Protein AF-0000000065962286 (afdb_homodimer)

pLDDT: mean 92.86, std 8.96, range [50.88, 98.94]

Organism: Thermosipho melanesiensis (strain DSM 12029 / CIP 104789 / BI429) (NCBI:txid391009)

Nearest PDB structures (foldseek):
  5hs2-assembly1_A  TM=9.008E-01  e=1.734E-21  Bacillus subtilis subsp. subtilis str. 168
  5ddv-assembly1_A-2  TM=8.677E-01  e=6.914E-19  Bacillus subtilis subsp. subtilis str. 168
  8xkg-assembly1_A  TM=8.550E-01  e=1.139E-18  Acinetobacter baumannii ATCC 19606 = CIP 70.34 = JCM 6841
  5hs2-assembly1_B  TM=8.625E-01  e=1.556E-18  Bacillus subtilis subsp. subtilis str. 168
  2px7-assembly1_B  TM=8.518E-01  e=6.202E-16  Thermus thermophilus HB8

Radius of gyration: 24.2 Å; Cα contacts (8 Å, |Δi|>4): 974; chains: 2; bounding box: 47×71×48 Å

Solvent-accessible surface area (backbone atoms only — not comparable to full-atom values): 24079 Å² total; per-residue (Å²): 98,32,31,37,37,35,43,45,40,70,69,39,61,76,46,27,84,84,42,52,52,56,65,34,25,42,96,92,34,28,35,42,51,45,27,54,56,63,56,75,42,90,76,39,65,33,36,40,37,26,25,29,73,94,44,43,66,63,48,50,59,68,50,50,83,52,59,96,45,62,64,44,80,45,64,34,41,94,44,74,55,43,24,49,48,44,50,50,61,66,39,60,87,74,54,56,55,82,17,37,37,36,36,29,55,35,44,31,48,52,54,50,67,66,49,54,51,50,41,56,57,48,21,77,74,59,37,24,30,32,21,25,40,73,52,88,57,53,46,30,36,43,56,95,51,27,59,75,42,68,64,68,51,93,33,31,26,35,51,46,57,48,33,24,25,21,35,46,56,48,48,53,19,60,67,67,52,78,71,51,85,80,52,91,48,68,64,57,46,35,42,73,60,70,45,72,36,32,55,39,74,52,55,86,74,38,44,70,53,54,37,67,49,46,42,29,29,74,68,50,84,58,78,46,66,93,114,97,32,30,37,37,36,44,45,40,69,70,39,62,77,45,25,84,85,41,51,51,57,66,33,24,43,96,91,34,29,36,43,52,46,26,54,58,63,56,74,41,89,77,40,64,35,36,38,37,26,25,28,74,94,45,42,67,64,48,51,60,69,51,50,81,53,59,95,45,61,66,44,80,44,64,36,41,97,44,74,56,43,23,50,48,45,52,52,61,66,39,59,88,73,56,56,56,82,17,38,38,37,37,30,55,35,46,31,47,53,53,52,66,66,49,53,50,50,42,54,58,47,20,75,74,60,38,25,29,32,21,25,40,74,52,87,59,54,45,29,37,44,57,94,53,28,59,75,43,68,63,68,52,91,33,32,26,36,50,47,58,48,32,24,24,21,34,46,56,50,50,52,18,60,68,68,51,79,72,50,84,80,50,92,48,68,64,56,45,34,41,73,60,70,45,71,35,32,54,40,75,51,56,87,74,38,45,70,53,55,35,66,51,46,43,28,29,74,67,48,85,55,76,45,65,91,115

Sequence (454 aa):
MNVAVILFGGKGERFSKDYPKQFVKFHGKTLMEHTVEKFLENFIHLIIIVVNGEYLEESKKILKKYKRKNIYVILGGKTREFSTLNAVKYLKDLISEDDNVIIHDGARPFVSKEVILRNIDFVNKYGAVVTAVPVENTIAFVENKIVKEIPPRRYLFTLQTPQTFKYSILYKSFRLIKDLEKFTDDSSVVLAAGYNVHVVYGEKTNIKITTKEDLYLIGVEKIEGNIMNVAVILFGGKGERFSKDYPKQFVKFHGKTLMEHTVEKFLENFIHLIIIVVNGEYLEESKKILKKYKRKNIYVILGGKTREFSTLNAVKYLKDLISEDDNVIIHDGARPFVSKEVILRNIDFVNKYGAVVTAVPVENTIAFVENKIVKEIPPRRYLFTLQTPQTFKYSILYKSFRLIKDLEKFTDDSSVVLAAGYNVHVVYGEKTNIKITTKEDLYLIGVEKIEGNI

Structure (mmCIF, N/CA/C/O backbone):
data_AF-0000000065962286-model_v1
#
loop_
_entity.id
_entity.type
_entity.pdbx_description
1 polymer '2-C-methyl-D-erythritol 4-phosphate cytidylyltransferase'
#
loop_
_atom_site.group_PDB
_atom_site.id
_atom_site.type_symbol
_atom_site.label_atom_id
_atom_site.label_alt_id
_atom_site.label_comp_id
_atom_site.label_asym_id
_atom_site.label_entity_id
_atom_site.label_seq_id
_atom_site.pdbx_PDB_ins_code
_atom_site.Cartn_x
_atom_site.Cartn_y
_atom_site.Cartn_z
_atom_site.occupancy
_atom_site.B_iso_or_equiv
_atom_site.auth_seq_id
_atom_site.auth_comp_id
_atom_site.auth_asym_id
_atom_site.auth_atom_id
_atom_site.pdbx_PDB_model_num
ATOM 1 N N . MET A 1 1 ? 4.09 -25.844 -21.5 1 96.38 1 MET A N 1
ATOM 2 C CA . MET A 1 1 ? 2.924 -25.953 -20.625 1 96.38 1 MET A CA 1
ATOM 3 C C . MET A 1 1 ? 2.918 -24.844 -19.578 1 96.38 1 MET A C 1
ATOM 5 O O . MET A 1 1 ? 3.955 -24.234 -19.312 1 96.38 1 MET A O 1
ATOM 9 N N . ASN A 1 2 ? 1.735 -24.422 -19.203 1 98.5 2 ASN A N 1
ATOM 10 C CA . ASN A 1 2 ? 1.564 -23.5 -18.094 1 98.5 2 ASN A CA 1
ATOM 11 C C . ASN A 1 2 ? 1.172 -24.219 -16.812 1 98.5 2 ASN A C 1
ATOM 13 O O . ASN A 1 2 ? 0.168 -24.938 -16.781 1 98.5 2 ASN A O 1
ATOM 17 N N . VAL A 1 3 ? 2.016 -24.062 -15.828 1 98.62 3 VAL A N 1
ATOM 18 C CA . VAL A 1 3 ? 1.776 -24.672 -14.516 1 98.62 3 VAL A CA 1
ATOM 19 C C . VAL A 1 3 ? 1.486 -23.578 -13.492 1 98.62 3 VAL A C 1
ATOM 21 O O . VAL A 1 3 ? 2.229 -22.594 -13.391 1 98.62 3 VAL A O 1
ATOM 24 N N . ALA A 1 4 ? 0.413 -23.703 -12.75 1 98.62 4 ALA A N 1
ATOM 25 C CA . ALA A 1 4 ? 0.119 -22.781 -11.656 1 98.62 4 ALA A CA 1
ATOM 26 C C . ALA A 1 4 ? 0.576 -23.359 -10.32 1 98.62 4 ALA A C 1
ATOM 28 O O . ALA A 1 4 ? 0.321 -24.531 -10.016 1 98.62 4 ALA A O 1
ATOM 29 N N . VAL A 1 5 ? 1.315 -22.594 -9.586 1 98.75 5 VAL A N 1
ATOM 30 C CA . VAL A 1 5 ? 1.673 -22.906 -8.203 1 98.75 5 VAL A CA 1
ATOM 31 C C . VAL A 1 5 ? 1 -21.906 -7.258 1 98.75 5 VAL A C 1
ATOM 33 O O . VAL A 1 5 ? 1.333 -20.719 -7.262 1 98.75 5 VAL A O 1
ATOM 36 N N . ILE A 1 6 ? 0.093 -22.375 -6.469 1 98.62 6 ILE A N 1
ATOM 37 C CA . ILE A 1 6 ? -0.664 -21.516 -5.562 1 98.62 6 ILE A CA 1
ATOM 38 C C . ILE A 1 6 ? -0.226 -21.766 -4.121 1 98.62 6 ILE A C 1
ATOM 40 O O . ILE A 1 6 ? -0.3 -22.906 -3.637 1 98.62 6 ILE A O 1
ATOM 44 N N . LEU A 1 7 ? 0.186 -20.703 -3.441 1 98.31 7 LEU A N 1
ATOM 45 C CA . LEU A 1 7 ? 0.837 -20.828 -2.143 1 98.31 7 LEU A CA 1
ATOM 46 C C . LEU A 1 7 ? -0.141 -20.531 -1.012 1 98.31 7 LEU A C 1
ATOM 48 O O . LEU A 1 7 ? -0.558 -19.391 -0.834 1 98.31 7 LEU A O 1
ATOM 52 N N . PHE A 1 8 ? -0.483 -21.562 -0.235 1 96.5 8 PHE A N 1
ATOM 53 C CA . PHE A 1 8 ? -1.309 -21.453 0.961 1 96.5 8 PHE A CA 1
ATOM 54 C C . PHE A 1 8 ? -0.518 -21.844 2.203 1 96.5 8 PHE A C 1
ATOM 56 O O . PHE A 1 8 ? -1.085 -22.359 3.172 1 96.5 8 PHE A O 1
ATOM 63 N N . GLY A 1 9 ? 0.737 -21.625 2.164 1 89.06 9 GLY A N 1
ATOM 64 C CA . GLY A 1 9 ? 1.599 -22.172 3.197 1 89.06 9 GLY A CA 1
ATOM 65 C C . GLY A 1 9 ? 1.581 -21.359 4.48 1 89.06 9 GLY A C 1
ATOM 66 O O . GLY A 1 9 ? 2.051 -21.828 5.52 1 89.06 9 GLY A O 1
ATOM 67 N N . GLY A 1 10 ? 1.044 -20.188 4.414 1 83.56 10 GLY A N 1
ATOM 68 C CA . GLY A 1 10 ? 1.074 -19.312 5.582 1 83.56 10 GLY A CA 1
ATOM 69 C C . GLY A 1 10 ? 0.003 -19.656 6.602 1 83.56 10 GLY A C 1
ATOM 70 O O . GLY A 1 10 ? -1.001 -20.281 6.27 1 83.56 10 GLY A O 1
ATOM 71 N N . LYS A 1 11 ? 0.257 -19.266 7.914 1 77.38 11 LYS A N 1
ATOM 72 C CA . LYS A 1 11 ? -0.668 -19.562 9 1 77.38 11 LYS A CA 1
ATOM 73 C C . LYS A 1 11 ? -1.77 -18.516 9.094 1 77.38 11 LYS A C 1
ATOM 75 O O . LYS A 1 11 ? -2.828 -18.766 9.672 1 77.38 11 LYS A O 1
ATOM 80 N N . GLY A 1 12 ? -1.526 -17.359 8.508 1 76.88 12 GLY A N 1
ATOM 81 C CA . GLY A 1 12 ? -2.543 -16.328 8.484 1 76.88 12 GLY A CA 1
ATOM 82 C C . GLY A 1 12 ? -2.824 -15.734 9.852 1 76.88 12 GLY A C 1
ATOM 83 O O . GLY A 1 12 ? -3.975 -15.43 10.172 1 76.88 12 GLY A O 1
ATOM 84 N N . GLU A 1 13 ? -1.795 -15.531 10.648 1 75.44 13 GLU A N 1
ATOM 85 C CA . GLU A 1 13 ? -1.973 -15.117 12.039 1 75.44 13 GLU A CA 1
ATOM 86 C C . GLU A 1 13 ? -2.488 -13.688 12.125 1 75.44 13 GLU A C 1
ATOM 88 O O . GLU A 1 13 ? -3.182 -13.328 13.086 1 75.44 13 GLU A O 1
ATOM 93 N N . ARG A 1 14 ? -2.311 -12.789 11.227 1 72.19 14 ARG A N 1
ATOM 94 C CA . ARG A 1 14 ? -2.805 -11.414 11.203 1 72.19 14 ARG A CA 1
ATOM 95 C C . ARG A 1 14 ? -4.305 -11.375 10.922 1 72.19 14 ARG A C 1
ATOM 97 O O . ARG A 1 14 ? -4.988 -10.43 11.32 1 72.19 14 ARG A O 1
ATOM 104 N N . PHE A 1 15 ? -4.781 -12.406 10.312 1 78.56 15 PHE A N 1
ATOM 105 C CA . PHE A 1 15 ? -6.195 -12.508 9.969 1 78.56 15 PHE A CA 1
ATOM 106 C C . PHE A 1 15 ? -7 -13.039 11.148 1 78.56 15 PHE A C 1
ATOM 108 O O . PHE A 1 15 ? -7.977 -12.406 11.57 1 78.56 15 PHE A O 1
ATOM 115 N N . SER A 1 16 ? -6.543 -14.156 11.578 1 76.94 16 SER A N 1
ATOM 116 C CA . SER A 1 16 ? -7.152 -14.773 12.75 1 76.94 16 SER A CA 1
ATOM 117 C C . SER A 1 16 ? -6.195 -15.758 13.414 1 76.94 16 SER A C 1
ATOM 119 O O . SER A 1 16 ? -5.492 -16.516 12.734 1 76.94 16 SER A O 1
ATOM 121 N N . LYS A 1 17 ? -6.219 -15.688 14.695 1 74.56 17 LYS A N 1
ATOM 122 C CA . LYS A 1 17 ? -5.402 -16.641 15.445 1 74.56 17 LYS A CA 1
ATOM 123 C C . LYS A 1 17 ? -6.059 -18.016 15.492 1 74.56 17 LYS A C 1
ATOM 125 O O . LYS A 1 17 ? -5.375 -19.031 15.625 1 74.56 17 LYS A O 1
ATOM 130 N N . ASP A 1 18 ? -7.199 -18.047 15.297 1 76.38 18 ASP A N 1
ATOM 131 C CA . ASP A 1 18 ? -7.945 -19.266 15.602 1 76.38 18 ASP A CA 1
ATOM 132 C C . ASP A 1 18 ? -8.43 -19.938 14.32 1 76.38 18 ASP A C 1
ATOM 134 O O . ASP A 1 18 ? -8.703 -21.141 14.32 1 76.38 18 ASP A O 1
ATOM 138 N N . TYR A 1 19 ? -8.578 -19.234 13.312 1 80.12 19 TYR A N 1
ATOM 139 C CA . TYR A 1 19 ? -9.18 -19.797 12.109 1 80.12 19 TYR A CA 1
ATOM 140 C C . TYR A 1 19 ? -8.383 -19.391 10.867 1 80.12 19 TYR A C 1
ATOM 142 O O . TYR A 1 19 ? -8.32 -18.203 10.523 1 80.12 19 TYR A O 1
ATOM 150 N N . PRO A 1 20 ? -7.824 -20.359 10.203 1 86.56 20 PRO A N 1
ATOM 151 C CA . PRO A 1 20 ? -7.012 -20.047 9.023 1 86.56 20 PRO A CA 1
ATOM 152 C C . PRO A 1 20 ? -7.809 -19.344 7.922 1 86.56 20 PRO A C 1
ATOM 154 O O . PRO A 1 20 ? -8.891 -19.812 7.551 1 86.56 20 PRO A O 1
ATOM 157 N N . LYS A 1 21 ? -7.227 -18.344 7.336 1 89.38 21 LYS A N 1
ATOM 158 C CA . LYS A 1 21 ? -7.957 -17.469 6.422 1 89.38 21 LYS A CA 1
ATOM 159 C C . LYS A 1 21 ? -8.344 -18.219 5.141 1 89.38 21 LYS A C 1
ATOM 161 O O . LYS A 1 21 ? -9.352 -17.891 4.512 1 89.38 21 LYS A O 1
ATOM 166 N N . GLN A 1 22 ? -7.512 -19.234 4.777 1 92.75 22 GLN A N 1
ATOM 167 C CA . GLN A 1 22 ? -7.766 -19.922 3.514 1 92.75 22 GLN A CA 1
ATOM 168 C C . GLN A 1 22 ? -9.094 -20.672 3.553 1 92.75 22 GLN A C 1
ATOM 170 O O . GLN A 1 22 ? -9.617 -21.062 2.51 1 92.75 22 GLN A O 1
ATOM 175 N N . PHE A 1 23 ? -9.695 -20.797 4.762 1 92.12 23 PHE A N 1
ATOM 176 C CA . PHE A 1 23 ? -10.938 -21.547 4.895 1 92.12 23 PHE A CA 1
ATOM 177 C C . PHE A 1 23 ? -12.109 -20.625 5.18 1 92.12 23 PHE A C 1
ATOM 179 O O . PHE A 1 23 ? -13.25 -21.062 5.277 1 92.12 23 PHE A O 1
ATOM 186 N N . VAL A 1 24 ? -11.828 -19.359 5.246 1 90.25 24 VAL A N 1
ATOM 187 C CA . VAL A 1 24 ? -12.906 -18.391 5.414 1 90.25 24 VAL A CA 1
ATOM 188 C C . VAL A 1 24 ? -13.781 -18.359 4.164 1 90.25 24 VAL A C 1
ATOM 190 O O . VAL A 1 24 ? -13.281 -18.422 3.041 1 90.25 24 VAL A O 1
ATOM 193 N N . LYS A 1 25 ? -15.117 -18.234 4.469 1 91.12 25 LYS A N 1
ATOM 194 C CA . LYS A 1 25 ? -16.062 -18.312 3.355 1 91.12 25 LYS A CA 1
ATOM 195 C C . LYS A 1 25 ? -16.688 -16.953 3.074 1 91.12 25 LYS A C 1
ATOM 197 O O . LYS A 1 25 ? -17.016 -16.219 4.004 1 91.12 25 LYS A O 1
ATOM 202 N N . PHE A 1 26 ? -16.75 -16.672 1.822 1 89.44 26 PHE A N 1
ATOM 203 C CA . PHE A 1 26 ? -17.516 -15.547 1.329 1 89.44 26 PHE A CA 1
ATOM 204 C C . PHE A 1 26 ? -18.062 -15.82 -0.067 1 89.44 26 PHE A C 1
ATOM 206 O O . PHE A 1 26 ? -17.453 -16.578 -0.834 1 89.44 26 PHE A O 1
ATOM 213 N N . HIS A 1 27 ? -19.297 -15.242 -0.376 1 89.81 27 HIS A N 1
ATOM 214 C CA . HIS A 1 27 ? -19.969 -15.484 -1.641 1 89.81 27 HIS A CA 1
ATOM 215 C C . HIS A 1 27 ? -20.109 -16.984 -1.919 1 89.81 27 HIS A C 1
ATOM 217 O O . HIS A 1 27 ? -19.859 -17.438 -3.039 1 89.81 27 HIS A O 1
ATOM 223 N N . GLY A 1 28 ? -20.203 -17.828 -0.842 1 89.56 28 GLY A N 1
ATOM 224 C CA . GLY A 1 28 ? -20.547 -19.234 -0.945 1 89.56 28 GLY A CA 1
ATOM 225 C C . GLY A 1 28 ? -19.344 -20.141 -1.087 1 89.56 28 GLY A C 1
ATOM 226 O O . GLY A 1 28 ? -19.484 -21.359 -1.152 1 89.56 28 GLY A O 1
ATOM 227 N N . LYS A 1 29 ? -18.156 -19.609 -1.064 1 94 29 LYS A N 1
ATOM 228 C CA . LYS A 1 29 ? -16.953 -20.406 -1.264 1 94 29 LYS A CA 1
ATOM 229 C C . LYS A 1 29 ? -15.844 -19.969 -0.315 1 94 29 LYS A C 1
ATOM 231 O O . LYS A 1 29 ? -15.852 -18.828 0.182 1 94 29 LYS A O 1
ATOM 236 N N . THR A 1 30 ? -14.922 -20.875 -0.015 1 94.06 30 THR A N 1
ATOM 237 C CA . THR A 1 30 ? -13.758 -20.516 0.79 1 94.06 30 THR A CA 1
ATOM 238 C C . THR A 1 30 ? -12.797 -19.641 -0.001 1 94.06 30 THR A C 1
ATOM 240 O O . THR A 1 30 ? -12.844 -19.609 -1.232 1 94.06 30 THR A O 1
ATOM 243 N N . LEU A 1 31 ? -11.953 -18.938 0.735 1 94.69 31 LEU A N 1
ATOM 244 C CA . LEU A 1 31 ? -10.906 -18.156 0.088 1 94.69 31 LEU A CA 1
ATOM 245 C C . LEU A 1 31 ? -10.062 -19.047 -0.832 1 94.69 31 LEU A C 1
ATOM 247 O O . LEU A 1 31 ? -9.75 -18.656 -1.958 1 94.69 31 LEU A O 1
ATOM 251 N N . MET A 1 32 ? -9.781 -20.25 -0.396 1 96.5 32 MET A N 1
ATOM 252 C CA . MET A 1 32 ? -9.008 -21.203 -1.193 1 96.5 32 MET A CA 1
ATOM 253 C C . MET A 1 32 ? -9.719 -21.516 -2.504 1 96.5 32 MET A C 1
ATOM 255 O O . MET A 1 32 ? -9.109 -21.469 -3.572 1 96.5 32 MET A O 1
ATOM 259 N N . GLU A 1 33 ? -10.945 -21.734 -2.402 1 96.5 33 GLU A N 1
ATOM 260 C CA . GLU A 1 33 ? -11.734 -22.062 -3.59 1 96.5 33 GLU A CA 1
ATOM 261 C C . GLU A 1 33 ? -11.758 -20.891 -4.566 1 96.5 33 GLU A C 1
ATOM 263 O O . GLU A 1 33 ? -11.57 -21.078 -5.77 1 96.5 33 GLU A O 1
ATOM 268 N N . HIS A 1 34 ? -12.008 -19.719 -3.998 1 96.31 34 HIS A N 1
ATOM 269 C CA . HIS A 1 34 ? -12.039 -18.531 -4.836 1 96.31 34 HIS A CA 1
ATOM 270 C C . HIS A 1 34 ? -10.742 -18.375 -5.625 1 96.31 34 HIS A C 1
ATOM 272 O O . HIS A 1 34 ? -10.766 -18.078 -6.82 1 96.31 34 HIS A O 1
ATOM 278 N N . THR A 1 35 ? -9.641 -18.641 -4.988 1 97.75 35 THR A N 1
ATOM 279 C CA . THR A 1 35 ? -8.344 -18.453 -5.621 1 97.75 35 THR A CA 1
ATOM 280 C C . THR A 1 35 ? -8.078 -19.562 -6.641 1 97.75 35 THR A C 1
ATOM 282 O O . THR A 1 35 ? -7.711 -19.297 -7.781 1 97.75 35 THR A O 1
ATOM 285 N N . VAL A 1 36 ? -8.289 -20.797 -6.289 1 97.75 36 VAL A N 1
ATOM 286 C CA . VAL A 1 36 ? -7.996 -21.938 -7.141 1 97.75 36 VAL A CA 1
ATOM 287 C C . VAL A 1 36 ? -8.836 -21.875 -8.414 1 97.75 36 VAL A C 1
ATOM 289 O O . VAL A 1 36 ? -8.336 -22.156 -9.508 1 97.75 36 VAL A O 1
ATOM 292 N N . GLU A 1 37 ? -10.039 -21.438 -8.289 1 97.31 37 GLU A N 1
ATOM 293 C CA . GLU A 1 37 ? -10.961 -21.406 -9.414 1 97.31 37 GLU A CA 1
ATOM 294 C C . GLU A 1 37 ? -10.508 -20.406 -10.477 1 97.31 37 GLU A C 1
ATOM 296 O O . GLU A 1 37 ? -10.883 -20.531 -11.648 1 97.31 37 GLU A O 1
ATOM 301 N N . LYS A 1 38 ? -9.734 -19.391 -10.07 1 97.5 38 LYS A N 1
ATOM 302 C CA . LYS A 1 38 ? -9.195 -18.438 -11.039 1 97.5 38 LYS A CA 1
ATOM 303 C C . LYS A 1 38 ? -8.25 -19.125 -12.016 1 97.5 38 LYS A C 1
ATOM 305 O O . LYS A 1 38 ? -7.984 -18.609 -13.102 1 97.5 38 LYS A O 1
ATOM 310 N N . PHE A 1 39 ? -7.734 -20.344 -11.672 1 97.75 39 PHE A N 1
ATOM 311 C CA . PHE A 1 39 ? -6.703 -21 -12.461 1 97.75 39 PHE A CA 1
ATOM 312 C C . PHE A 1 39 ? -7.246 -22.266 -13.125 1 97.75 39 PHE A C 1
ATOM 314 O O . PHE A 1 39 ? -6.496 -23.016 -13.742 1 97.75 39 PHE A O 1
ATOM 321 N N . LEU A 1 40 ? -8.57 -22.469 -12.914 1 96.69 40 LEU A N 1
ATOM 322 C CA . LEU A 1 40 ? -9.211 -23.578 -13.617 1 96.69 40 LEU A CA 1
ATOM 323 C C . LEU A 1 40 ? -9.555 -23.188 -15.047 1 96.69 40 LEU A C 1
ATOM 325 O O . LEU A 1 40 ? -10.727 -23.156 -15.422 1 96.69 40 LEU A O 1
ATOM 329 N N . GLU A 1 41 ? -8.523 -22.922 -15.758 1 96 41 GLU A N 1
ATOM 330 C CA . GLU A 1 41 ? -8.609 -22.516 -17.156 1 96 41 GLU A CA 1
ATOM 331 C C . GLU A 1 41 ? -7.93 -23.531 -18.062 1 96 41 GLU A C 1
ATOM 333 O O . GLU A 1 41 ? -7.02 -24.234 -17.656 1 96 41 GLU A O 1
ATOM 338 N N . ASN A 1 42 ? -8.297 -23.531 -19.328 1 95.25 42 ASN A N 1
ATOM 339 C CA . ASN A 1 42 ? -7.781 -24.5 -20.297 1 95.25 42 ASN A CA 1
ATOM 340 C C . ASN A 1 42 ? -6.301 -24.266 -20.578 1 95.25 42 ASN A C 1
ATOM 342 O O . ASN A 1 42 ? -5.578 -25.188 -20.953 1 95.25 42 ASN A O 1
ATOM 346 N N . PHE A 1 43 ? -5.898 -23.016 -20.391 1 97.12 43 PHE A N 1
ATOM 347 C CA . PHE A 1 43 ? -4.512 -22.703 -20.719 1 97.12 43 PHE A CA 1
ATOM 348 C C . PHE A 1 43 ? -3.602 -22.984 -19.531 1 97.12 43 PHE A C 1
ATOM 350 O O . PHE A 1 43 ? -2.385 -22.797 -19.625 1 97.12 43 PHE A O 1
ATOM 357 N N . ILE A 1 44 ? -4.148 -23.422 -18.438 1 97.69 44 ILE A N 1
ATOM 358 C CA . ILE A 1 44 ? -3.395 -23.938 -17.297 1 97.69 44 ILE A CA 1
ATOM 359 C C . ILE A 1 44 ? -3.42 -25.453 -17.297 1 97.69 44 ILE A C 1
ATOM 361 O O . ILE A 1 44 ? -4.484 -26.062 -17.172 1 97.69 44 ILE A O 1
ATOM 365 N N . HIS A 1 45 ? -2.283 -26.047 -17.281 1 97.31 45 HIS A N 1
ATOM 366 C CA . HIS A 1 45 ? -2.213 -27.469 -17.562 1 97.31 45 HIS A CA 1
ATOM 367 C C . HIS A 1 45 ? -2.012 -28.281 -16.297 1 97.31 45 HIS A C 1
ATOM 369 O O . HIS A 1 45 ? -2.35 -29.469 -16.25 1 97.31 45 HIS A O 1
ATOM 375 N N . LEU A 1 46 ? -1.456 -27.719 -15.398 1 96.88 46 LEU A N 1
ATOM 376 C CA . LEU A 1 46 ? -1.133 -28.344 -14.125 1 96.88 46 LEU A CA 1
ATOM 377 C C . LEU A 1 46 ? -1.218 -27.328 -12.984 1 96.88 46 LEU A C 1
ATOM 379 O O . LEU A 1 46 ? -0.799 -26.188 -13.141 1 96.88 46 LEU A O 1
ATOM 383 N N . ILE A 1 47 ? -1.82 -27.734 -11.828 1 97.81 47 ILE A N 1
ATOM 384 C CA . ILE A 1 47 ? -1.932 -26.859 -10.672 1 97.81 47 ILE A CA 1
ATOM 385 C C . ILE A 1 47 ? -1.319 -27.531 -9.445 1 97.81 47 ILE A C 1
ATOM 387 O O . ILE A 1 47 ? -1.685 -28.656 -9.109 1 97.81 47 ILE A O 1
ATOM 391 N N . ILE A 1 48 ? -0.354 -26.922 -8.859 1 97.88 48 ILE A N 1
ATOM 392 C CA . ILE A 1 48 ? 0.237 -27.344 -7.594 1 97.88 48 ILE A CA 1
ATOM 393 C C . ILE A 1 48 ? -0.25 -26.438 -6.465 1 97.88 48 ILE A C 1
ATOM 395 O O . ILE A 1 48 ? -0.057 -25.219 -6.512 1 97.88 48 ILE A O 1
ATOM 399 N N . ILE A 1 49 ? -0.894 -27.016 -5.496 1 97.81 49 ILE A N 1
ATOM 400 C CA . ILE A 1 49 ? -1.331 -26.297 -4.309 1 97.81 49 ILE A CA 1
ATOM 401 C C . ILE A 1 49 ? -0.387 -26.594 -3.145 1 97.81 49 ILE A C 1
ATOM 403 O O . ILE A 1 49 ? -0.22 -27.75 -2.752 1 97.81 49 ILE A O 1
ATOM 407 N N . VAL A 1 50 ? 0.239 -25.547 -2.652 1 98.19 50 VAL A N 1
ATOM 408 C CA . VAL A 1 50 ? 1.175 -25.688 -1.543 1 98.19 50 VAL A CA 1
ATOM 409 C C . VAL A 1 50 ? 0.489 -25.297 -0.235 1 98.19 50 VAL A C 1
ATOM 411 O O . VAL A 1 50 ? 0.036 -24.172 -0.076 1 98.19 50 VAL A O 1
ATOM 414 N N . VAL A 1 51 ? 0.452 -26.234 0.727 1 97.5 51 VAL A N 1
ATOM 415 C CA . VAL A 1 51 ? -0.336 -25.969 1.926 1 97.5 51 VAL A CA 1
ATOM 416 C C . VAL A 1 51 ? 0.521 -26.188 3.168 1 97.5 51 VAL A C 1
ATOM 418 O O . VAL A 1 51 ? 1.577 -26.828 3.096 1 97.5 51 VAL A O 1
ATOM 421 N N . ASN A 1 52 ? 0.031 -25.562 4.215 1 95.12 52 ASN A N 1
ATOM 422 C CA . ASN A 1 52 ? 0.59 -25.844 5.535 1 95.12 52 ASN A CA 1
ATOM 423 C C . ASN A 1 52 ? 0.248 -27.25 6 1 95.12 52 ASN A C 1
ATOM 425 O O . ASN A 1 52 ? -0.874 -27.719 5.801 1 95.12 52 ASN A O 1
ATOM 429 N N . GLY A 1 53 ? 1.209 -27.906 6.562 1 94.44 53 GLY A N 1
ATOM 430 C CA . GLY A 1 53 ? 1.017 -29.266 7.023 1 94.44 53 GLY A CA 1
ATOM 431 C C . GLY A 1 53 ? -0.164 -29.422 7.965 1 94.44 53 GLY A C 1
ATOM 432 O O . GLY A 1 53 ? -0.871 -30.438 7.922 1 94.44 53 GLY A O 1
ATOM 433 N N . GLU A 1 54 ? -0.437 -28.453 8.773 1 93.12 54 GLU A N 1
ATOM 434 C CA . GLU A 1 54 ? -1.521 -28.484 9.75 1 93.12 54 GLU A CA 1
ATOM 435 C C . GLU A 1 54 ? -2.883 -28.531 9.062 1 93.12 54 GLU A C 1
ATOM 437 O O . GLU A 1 54 ? -3.865 -28.984 9.656 1 93.12 54 GLU A O 1
ATOM 442 N N . TYR A 1 55 ? -2.891 -28.125 7.824 1 93.81 55 TYR A N 1
ATOM 443 C CA . TYR A 1 55 ? -4.184 -27.984 7.168 1 93.81 55 TYR A CA 1
ATOM 444 C C . TYR A 1 55 ? -4.262 -28.844 5.918 1 93.81 55 TYR A C 1
ATOM 446 O O . TYR A 1 55 ? -5.059 -28.578 5.016 1 93.81 55 TYR A O 1
ATOM 454 N N . LEU A 1 56 ? -3.379 -29.797 5.832 1 95.5 56 LEU A N 1
ATOM 455 C CA . LEU A 1 56 ? -3.268 -30.641 4.648 1 95.5 56 LEU A CA 1
ATOM 456 C C . LEU A 1 56 ? -4.578 -31.375 4.371 1 95.5 56 LEU A C 1
ATOM 458 O O . LEU A 1 56 ? -5.117 -31.281 3.266 1 95.5 56 LEU A O 1
ATOM 462 N N . GLU A 1 57 ? -5.16 -32 5.355 1 95.69 57 GLU A N 1
ATOM 463 C CA . GLU A 1 57 ? -6.355 -32.812 5.164 1 95.69 57 GLU A CA 1
ATOM 464 C C . GLU A 1 57 ? -7.566 -31.953 4.828 1 95.69 57 GLU A C 1
ATOM 466 O O . GLU A 1 57 ? -8.352 -32.281 3.939 1 95.69 57 GLU A O 1
ATOM 471 N N . GLU A 1 58 ? -7.711 -30.906 5.531 1 94.25 58 GLU A N 1
ATOM 472 C CA . GLU A 1 58 ? -8.812 -29.984 5.25 1 94.25 58 GLU A CA 1
ATOM 473 C C . GLU A 1 58 ? -8.711 -29.422 3.832 1 94.25 58 GLU A C 1
ATOM 475 O O . GLU A 1 58 ? -9.719 -29.297 3.137 1 94.25 58 GLU A O 1
ATOM 480 N N . SER A 1 59 ? -7.523 -29.078 3.441 1 95.5 59 SER A N 1
ATOM 481 C CA . SER A 1 59 ? -7.301 -28.562 2.092 1 95.5 59 SER A CA 1
ATOM 482 C C . SER A 1 59 ? -7.676 -29.609 1.04 1 95.5 59 SER A C 1
ATOM 484 O O . SER A 1 59 ? -8.367 -29.281 0.069 1 95.5 59 SER A O 1
ATOM 486 N N . LYS A 1 60 ? -7.227 -30.828 1.259 1 95.25 60 LYS A N 1
ATOM 487 C CA . LYS A 1 60 ? -7.539 -31.906 0.326 1 95.25 60 LYS A CA 1
ATOM 488 C C . LYS A 1 60 ? -9.047 -32.094 0.202 1 95.25 60 LYS A C 1
ATOM 490 O O . LYS A 1 60 ? -9.562 -32.344 -0.896 1 95.25 60 LYS A O 1
ATOM 495 N N . LYS A 1 61 ? -9.695 -32 1.311 1 95.12 61 LYS A N 1
ATOM 496 C CA . LYS A 1 61 ? -11.141 -32.156 1.316 1 95.12 61 LYS A CA 1
ATOM 497 C C . LYS A 1 61 ? -11.82 -31.094 0.452 1 95.12 61 LYS A C 1
ATOM 499 O O . LYS A 1 61 ? -12.703 -31.406 -0.344 1 95.12 61 LYS A O 1
ATOM 504 N N . ILE A 1 62 ? -11.422 -29.891 0.597 1 94.19 62 ILE A N 1
ATOM 505 C CA . ILE A 1 62 ? -11.992 -28.766 -0.135 1 94.19 62 ILE A CA 1
ATOM 506 C C . ILE A 1 62 ? -11.711 -28.922 -1.627 1 94.19 62 ILE A C 1
ATOM 508 O O . ILE A 1 62 ? -12.57 -28.625 -2.463 1 94.19 62 ILE A O 1
ATOM 512 N N . LEU A 1 63 ? -10.562 -29.453 -1.933 1 95.06 63 LEU A N 1
ATOM 513 C CA . LEU A 1 63 ? -10.094 -29.484 -3.314 1 95.06 63 LEU A CA 1
ATOM 514 C C . LEU A 1 63 ? -10.602 -30.734 -4.035 1 95.06 63 LEU A C 1
ATOM 516 O O . LEU A 1 63 ? -10.461 -30.844 -5.254 1 95.06 63 LEU A O 1
ATOM 520 N N . LYS A 1 64 ? -11.18 -31.656 -3.336 1 92.75 64 LYS A N 1
ATOM 521 C CA . LYS A 1 64 ? -11.672 -32.906 -3.881 1 92.75 64 LYS A CA 1
ATOM 522 C C . LYS A 1 64 ? -12.68 -32.688 -5 1 92.75 64 LYS A C 1
ATOM 524 O O . LYS A 1 64 ? -12.742 -33.438 -5.961 1 92.75 64 LYS A O 1
ATOM 529 N N . LYS A 1 65 ? -13.375 -31.641 -4.887 1 91.38 65 LYS A N 1
ATOM 530 C CA . LYS A 1 65 ? -14.445 -31.359 -5.852 1 91.38 65 LYS A CA 1
ATOM 531 C C . LYS A 1 65 ? -13.875 -31.016 -7.219 1 91.38 65 LYS A C 1
ATOM 533 O O . LYS A 1 65 ? -14.586 -31.047 -8.227 1 91.38 65 LYS A O 1
ATOM 538 N N . TYR A 1 66 ? -12.609 -30.672 -7.16 1 90.12 66 TYR A N 1
ATOM 539 C CA . TYR A 1 66 ? -11.977 -30.328 -8.43 1 90.12 66 TYR A CA 1
ATOM 540 C C . TYR A 1 66 ? -11.227 -31.516 -9.008 1 90.12 66 TYR A C 1
ATOM 542 O O . TYR A 1 66 ? -10.328 -31.344 -9.836 1 90.12 66 TYR A O 1
ATOM 550 N N . LYS A 1 67 ? -11.406 -32.719 -8.609 1 72.56 67 LYS A N 1
ATOM 551 C CA . LYS A 1 67 ? -10.703 -33.969 -8.875 1 72.56 67 LYS A CA 1
ATOM 552 C C . LYS A 1 67 ? -10.414 -34.125 -10.359 1 72.56 67 LYS A C 1
ATOM 554 O O . LYS A 1 67 ? -9.367 -34.656 -10.742 1 72.56 67 LYS A O 1
ATOM 559 N N . ARG A 1 68 ? -11.156 -33.781 -11.172 1 67.06 68 ARG A N 1
ATOM 560 C CA . ARG A 1 68 ? -10.969 -34.031 -12.594 1 67.06 68 ARG A CA 1
ATOM 561 C C . ARG A 1 68 ? -9.914 -33.094 -13.18 1 67.06 68 ARG A C 1
ATOM 563 O O . ARG A 1 68 ? -9.562 -33.219 -14.359 1 67.06 68 ARG A O 1
ATOM 570 N N . LYS A 1 69 ? -9.234 -32.406 -12.211 1 70.62 69 LYS A N 1
ATOM 571 C CA . LYS A 1 69 ? -8.227 -31.453 -12.688 1 70.62 69 LYS A CA 1
ATOM 572 C C . LYS A 1 69 ? -6.828 -31.875 -12.25 1 70.62 69 LYS A C 1
ATOM 574 O O . LYS A 1 69 ? -6.672 -32.75 -11.398 1 70.62 69 LYS A O 1
ATOM 579 N N . ASN A 1 70 ? -5.82 -31.734 -13.016 1 90.12 70 ASN A N 1
ATOM 580 C CA . ASN A 1 70 ? -4.414 -31.953 -12.695 1 90.12 70 ASN A CA 1
ATOM 581 C C . ASN A 1 70 ? -3.951 -31.062 -11.547 1 90.12 70 ASN A C 1
ATOM 583 O O . ASN A 1 70 ? -3.061 -30.234 -11.727 1 90.12 70 ASN A O 1
ATOM 587 N N . ILE A 1 71 ? -4.648 -31.328 -10.375 1 95.12 71 ILE A N 1
ATOM 588 C CA . ILE A 1 71 ? -4.336 -30.578 -9.164 1 95.12 71 ILE A CA 1
ATOM 589 C C . ILE A 1 71 ? -3.58 -31.469 -8.188 1 95.12 71 ILE A C 1
ATOM 591 O O . ILE A 1 71 ? -4.023 -32.562 -7.879 1 95.12 71 ILE A O 1
ATOM 595 N N . TYR A 1 72 ? -2.492 -31.062 -7.738 1 95.25 72 TYR A N 1
ATOM 596 C CA . TYR A 1 72 ? -1.693 -31.734 -6.73 1 95.25 72 TYR A CA 1
ATOM 597 C C . TYR A 1 72 ? -1.511 -30.875 -5.496 1 95.25 72 TYR A C 1
ATOM 599 O O . TYR A 1 72 ? -1.33 -29.656 -5.605 1 95.25 72 TYR A O 1
ATOM 607 N N . VAL A 1 73 ? -1.558 -31.531 -4.297 1 96.44 73 VAL A N 1
ATOM 608 C CA . VAL A 1 73 ? -1.372 -30.812 -3.033 1 96.44 73 VAL A CA 1
ATOM 609 C C . VAL A 1 73 ? -0.053 -31.25 -2.393 1 96.44 73 VAL A C 1
ATOM 611 O O . VAL A 1 73 ? 0.2 -32.438 -2.211 1 96.44 73 VAL A O 1
ATOM 614 N N . ILE A 1 74 ? 0.769 -30.297 -2.139 1 97.25 74 ILE A N 1
ATOM 615 C CA . ILE A 1 74 ? 2.045 -30.609 -1.509 1 97.25 74 ILE A CA 1
ATOM 616 C C . ILE A 1 74 ? 2.232 -29.75 -0.261 1 97.25 74 ILE A C 1
ATOM 618 O O . ILE A 1 74 ? 1.47 -28.812 -0.028 1 97.25 74 ILE A O 1
ATOM 622 N N . LEU A 1 75 ? 3.295 -30.078 0.536 1 97.69 75 LEU A N 1
ATOM 623 C CA . LEU A 1 75 ? 3.57 -29.359 1.773 1 97.69 75 LEU A CA 1
ATOM 624 C C . LEU A 1 75 ? 4.469 -28.156 1.511 1 97.69 75 LEU A C 1
ATOM 626 O O . LEU A 1 75 ? 5.395 -28.234 0.703 1 97.69 75 LEU A O 1
ATOM 630 N N . GLY A 1 76 ? 4.133 -27.078 2.236 1 96.81 76 GLY A N 1
ATOM 631 C CA . GLY A 1 76 ? 4.957 -25.891 2.166 1 96.81 76 GLY A CA 1
ATOM 632 C C . GLY A 1 76 ? 6.199 -25.969 3.035 1 96.81 76 GLY A C 1
ATOM 633 O O . GLY A 1 76 ? 6.469 -27 3.645 1 96.81 76 GLY A O 1
ATOM 634 N N . GLY A 1 77 ? 7.02 -24.859 2.906 1 94.75 77 GLY A N 1
ATOM 635 C CA . GLY A 1 77 ? 8.219 -24.75 3.719 1 94.75 77 GLY A CA 1
ATOM 636 C C . GLY A 1 77 ? 8.078 -23.781 4.871 1 94.75 77 GLY A C 1
ATOM 637 O O . GLY A 1 77 ? 6.961 -23.391 5.227 1 94.75 77 GLY A O 1
ATOM 638 N N . LYS A 1 78 ? 9.18 -23.5 5.496 1 92.81 78 LYS A N 1
ATOM 639 C CA . LYS A 1 78 ? 9.219 -22.656 6.684 1 92.81 78 LYS A CA 1
ATOM 640 C C . LYS A 1 78 ? 8.836 -21.219 6.344 1 92.81 78 LYS A C 1
ATOM 642 O O . LYS A 1 78 ? 8.344 -20.484 7.203 1 92.81 78 LYS A O 1
ATOM 647 N N . THR A 1 79 ? 9.117 -20.781 5.129 1 93.88 79 THR A N 1
ATOM 648 C CA . THR A 1 79 ? 8.758 -19.469 4.629 1 93.88 79 THR A CA 1
ATOM 649 C C . THR A 1 79 ? 8.102 -19.562 3.256 1 93.88 79 THR A C 1
ATOM 651 O O . THR A 1 79 ? 8.008 -20.656 2.684 1 93.88 79 THR A O 1
ATOM 654 N N . ARG A 1 80 ? 7.656 -18.422 2.76 1 94.5 80 ARG A N 1
ATOM 655 C CA . ARG A 1 80 ? 7.016 -18.375 1.449 1 94.5 80 ARG A CA 1
ATOM 656 C C . ARG A 1 80 ? 7.961 -18.891 0.363 1 94.5 80 ARG A C 1
ATOM 658 O O . ARG A 1 80 ? 7.57 -19.703 -0.469 1 94.5 80 ARG A O 1
ATOM 665 N N . GLU A 1 81 ? 9.219 -18.469 0.434 1 96.25 81 GLU A N 1
ATOM 666 C CA . GLU A 1 81 ? 10.172 -18.828 -0.606 1 96.25 81 GLU A CA 1
ATOM 667 C C . GLU A 1 81 ? 10.57 -20.297 -0.511 1 96.25 81 GLU A C 1
ATOM 669 O O . GLU A 1 81 ? 10.828 -20.938 -1.528 1 96.25 81 GLU A O 1
ATOM 674 N N . PHE A 1 82 ? 10.57 -20.797 0.676 1 96.75 82 PHE A N 1
ATOM 675 C CA . PHE A 1 82 ? 10.82 -22.219 0.825 1 96.75 82 PHE A CA 1
ATOM 676 C C . PHE A 1 82 ? 9.648 -23.047 0.303 1 96.75 82 PHE A C 1
ATOM 678 O O . PHE A 1 82 ? 9.828 -24.156 -0.198 1 96.75 82 PHE A O 1
ATOM 685 N N . SER A 1 83 ? 8.445 -22.516 0.463 1 97.56 83 SER A N 1
ATOM 686 C CA . SER A 1 83 ? 7.293 -23.156 -0.159 1 97.56 83 SER A CA 1
ATOM 687 C C . SER A 1 83 ? 7.434 -23.188 -1.677 1 97.56 83 SER A C 1
ATOM 689 O O . SER A 1 83 ? 7.156 -24.219 -2.305 1 97.56 83 SER A O 1
ATOM 691 N N . THR A 1 84 ? 7.879 -22.062 -2.248 1 98.44 84 THR A N 1
ATOM 692 C CA . THR A 1 84 ? 8.133 -22.031 -3.684 1 98.44 84 THR A CA 1
ATOM 693 C C . THR A 1 84 ? 9.211 -23.047 -4.062 1 98.44 84 THR A C 1
ATOM 695 O O . THR A 1 84 ? 9.078 -23.75 -5.062 1 98.44 84 THR A O 1
ATOM 698 N N . LEU A 1 85 ? 10.258 -23.125 -3.24 1 98.12 85 LEU A N 1
ATOM 699 C CA . LEU A 1 85 ? 11.328 -24.094 -3.482 1 98.12 85 LEU A CA 1
ATOM 700 C C . LEU A 1 85 ? 10.781 -25.516 -3.521 1 98.12 85 LEU A C 1
ATOM 702 O O . LEU A 1 85 ? 11.148 -26.297 -4.395 1 98.12 85 LEU A O 1
ATOM 706 N N . ASN A 1 86 ? 9.914 -25.875 -2.58 1 98 86 ASN A N 1
ATOM 707 C CA . ASN A 1 86 ? 9.312 -27.203 -2.562 1 98 86 ASN A CA 1
ATOM 708 C C . ASN A 1 86 ? 8.555 -27.484 -3.854 1 98 86 ASN A C 1
ATOM 710 O O . ASN A 1 86 ? 8.625 -28.594 -4.387 1 98 86 ASN A O 1
ATOM 714 N N . ALA A 1 87 ? 7.844 -26.484 -4.305 1 98.5 87 ALA A N 1
ATOM 715 C CA . ALA A 1 87 ? 7.113 -26.656 -5.559 1 98.5 87 ALA A CA 1
ATOM 716 C C . ALA A 1 87 ? 8.07 -26.828 -6.734 1 98.5 87 ALA A C 1
ATOM 718 O O . ALA A 1 87 ? 7.84 -27.672 -7.605 1 98.5 87 ALA A O 1
ATOM 719 N N . VAL A 1 88 ? 9.133 -26.047 -6.781 1 98.38 88 VAL A N 1
ATOM 720 C CA . VAL A 1 88 ? 10.133 -26.125 -7.84 1 98.38 88 VAL A CA 1
ATOM 721 C C . VAL A 1 88 ? 10.727 -27.531 -7.891 1 98.38 88 VAL A C 1
ATOM 723 O O . VAL A 1 88 ? 10.859 -28.109 -8.969 1 98.38 88 VAL A O 1
ATOM 726 N N . LYS A 1 89 ? 11.055 -28.047 -6.742 1 98.12 89 LYS A N 1
ATOM 727 C CA . LYS A 1 89 ? 11.602 -29.406 -6.652 1 98.12 89 LYS A CA 1
ATOM 728 C C . LYS A 1 89 ? 10.586 -30.438 -7.121 1 98.12 89 LYS A C 1
ATOM 730 O O . LYS A 1 89 ? 10.938 -31.375 -7.836 1 98.12 89 LYS A O 1
ATOM 735 N N . TYR A 1 90 ? 9.383 -30.25 -6.707 1 98.06 90 TYR A N 1
ATOM 736 C CA . TYR A 1 90 ? 8.32 -31.188 -7.055 1 98.06 90 TYR A CA 1
ATOM 737 C C . TYR A 1 90 ? 8.117 -31.25 -8.562 1 98.06 90 TYR A C 1
ATOM 739 O O . TYR A 1 90 ? 7.824 -32.312 -9.117 1 98.06 90 TYR A O 1
ATOM 747 N N . LEU A 1 91 ? 8.344 -30.156 -9.234 1 98.12 91 LEU A N 1
ATOM 748 C CA . LEU A 1 91 ? 8.047 -30 -10.656 1 98.12 91 LEU A CA 1
ATOM 749 C C . LEU A 1 91 ? 9.18 -30.562 -11.516 1 98.12 91 LEU A C 1
ATOM 751 O O . LEU A 1 91 ? 9.016 -30.75 -12.719 1 98.12 91 LEU A O 1
ATOM 755 N N . LYS A 1 92 ? 10.281 -30.828 -10.992 1 97 92 LYS A N 1
ATOM 756 C CA . LYS A 1 92 ? 11.516 -31.141 -11.711 1 97 92 LYS A CA 1
ATOM 757 C C . LYS A 1 92 ? 11.289 -32.25 -12.75 1 97 92 LYS A C 1
ATOM 759 O O . LYS A 1 92 ? 11.719 -32.125 -13.891 1 97 92 LYS A O 1
ATOM 764 N N . ASP A 1 93 ? 10.539 -33.281 -12.383 1 94.75 93 ASP A N 1
ATOM 765 C CA . ASP A 1 93 ? 10.383 -34.406 -13.297 1 94.75 93 ASP A CA 1
ATOM 766 C C . ASP A 1 93 ? 8.992 -34.406 -13.922 1 94.75 93 ASP A C 1
ATOM 768 O O . ASP A 1 93 ? 8.609 -35.375 -14.609 1 94.75 93 ASP A O 1
ATOM 772 N N . LEU A 1 94 ? 8.281 -33.344 -13.734 1 96.06 94 LEU A N 1
ATOM 773 C CA . LEU A 1 94 ? 6.902 -33.312 -14.211 1 96.06 94 LEU A CA 1
ATOM 774 C C . LEU A 1 94 ? 6.758 -32.375 -15.406 1 96.06 94 LEU A C 1
ATOM 776 O O . LEU A 1 94 ? 5.805 -32.5 -16.188 1 96.06 94 LEU A O 1
ATOM 780 N N . ILE A 1 95 ? 7.742 -31.438 -15.508 1 97.56 95 ILE A N 1
ATOM 781 C CA . ILE A 1 95 ? 7.578 -30.453 -16.578 1 97.56 95 ILE A CA 1
ATOM 782 C C . ILE A 1 95 ? 8.922 -30.203 -17.266 1 97.56 95 ILE A C 1
ATOM 784 O O . ILE A 1 95 ? 9.961 -30.656 -16.781 1 97.56 95 ILE A O 1
ATOM 788 N N . SER A 1 96 ? 8.883 -29.453 -18.375 1 98.12 96 SER A N 1
ATOM 789 C CA . SER A 1 96 ? 10.086 -29.141 -19.141 1 98.12 96 SER A CA 1
ATOM 790 C C . SER A 1 96 ? 10.695 -27.812 -18.719 1 98.12 96 SER A C 1
ATOM 792 O O . SER A 1 96 ? 10.008 -26.969 -18.141 1 98.12 96 SER A O 1
ATOM 794 N N . GLU A 1 97 ? 11.922 -27.625 -19.094 1 97.69 97 GLU A N 1
ATOM 795 C CA . GLU A 1 97 ? 12.672 -26.406 -18.766 1 97.69 97 GLU A CA 1
ATOM 796 C C . GLU A 1 97 ? 12.016 -25.172 -19.359 1 97.69 97 GLU A C 1
ATOM 798 O O . GLU A 1 97 ? 12.109 -24.078 -18.797 1 97.69 97 GLU A O 1
ATOM 803 N N . ASP A 1 98 ? 11.344 -25.375 -20.453 1 98 98 ASP A N 1
ATOM 804 C CA . ASP A 1 98 ? 10.797 -24.234 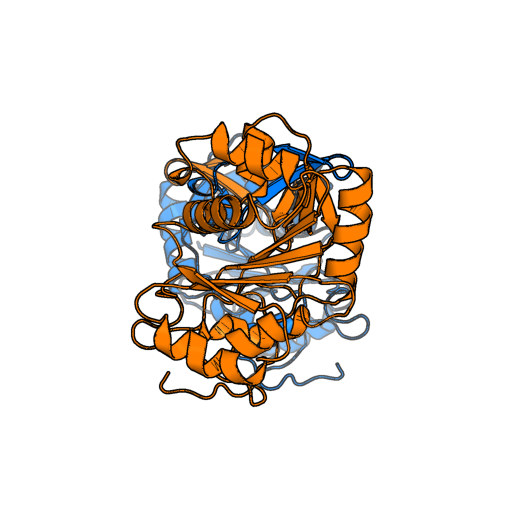-21.188 1 98 98 ASP A CA 1
ATOM 805 C C . ASP A 1 98 ? 9.352 -23.969 -20.766 1 98 98 ASP A C 1
ATOM 807 O O . ASP A 1 98 ? 8.742 -23 -21.234 1 98 98 ASP A O 1
ATOM 811 N N . ASP A 1 99 ? 8.82 -24.75 -19.891 1 98.81 99 ASP A N 1
ATOM 812 C CA . ASP A 1 99 ? 7.457 -24.547 -19.422 1 98.81 99 ASP A CA 1
ATOM 813 C C . ASP A 1 99 ? 7.367 -23.312 -18.516 1 98.81 99 ASP A C 1
ATOM 815 O O . ASP A 1 99 ? 8.383 -22.859 -17.984 1 98.81 99 ASP A O 1
ATOM 819 N N . ASN A 1 100 ? 6.172 -22.734 -18.484 1 98.88 100 ASN A N 1
ATOM 820 C CA . ASN A 1 100 ? 5.91 -21.578 -17.641 1 98.88 100 ASN A CA 1
ATOM 821 C C . ASN A 1 100 ? 5.391 -21.984 -16.266 1 98.88 100 ASN A C 1
ATOM 823 O O . ASN A 1 100 ? 4.535 -22.875 -16.156 1 98.88 100 ASN A O 1
ATOM 827 N N . VAL A 1 101 ? 5.977 -21.438 -15.227 1 98.94 101 VAL A N 1
ATOM 828 C CA . VAL A 1 101 ? 5.488 -21.625 -13.859 1 98.94 101 VAL A CA 1
ATOM 829 C C . VAL A 1 101 ? 4.891 -20.328 -13.336 1 98.94 101 VAL A C 1
ATOM 831 O O . VAL A 1 101 ? 5.602 -19.328 -13.172 1 98.94 101 VAL A O 1
ATOM 834 N N . ILE A 1 102 ? 3.594 -20.312 -13.078 1 98.88 102 ILE A N 1
ATOM 835 C CA . ILE A 1 102 ? 2.838 -19.172 -12.586 1 98.88 102 ILE A CA 1
ATOM 836 C C . ILE A 1 102 ? 2.65 -19.281 -11.078 1 98.88 102 ILE A C 1
ATOM 838 O O . ILE A 1 102 ? 1.797 -20.031 -10.609 1 98.88 102 ILE A O 1
ATOM 842 N N . ILE A 1 103 ? 3.438 -18.531 -10.32 1 98.88 103 ILE A N 1
ATOM 843 C CA . ILE A 1 103 ? 3.373 -18.578 -8.867 1 98.88 103 ILE A CA 1
ATOM 844 C C . ILE A 1 103 ? 2.381 -17.531 -8.359 1 98.88 103 ILE A C 1
ATOM 846 O O . ILE A 1 103 ? 2.504 -16.344 -8.68 1 98.88 103 ILE A O 1
ATOM 850 N N . HIS A 1 104 ? 1.453 -17.906 -7.543 1 98.81 104 HIS A N 1
ATOM 851 C CA . HIS A 1 104 ? 0.396 -17 -7.086 1 98.81 104 HIS A CA 1
ATOM 852 C C . HIS A 1 104 ? 0.139 -17.172 -5.594 1 98.81 104 HIS A C 1
ATOM 854 O O . HIS A 1 104 ? 0.13 -18.297 -5.082 1 98.81 104 HIS A O 1
ATOM 860 N N . ASP A 1 105 ? 0.045 -16.062 -4.922 1 97.94 105 ASP A N 1
ATOM 861 C CA . ASP A 1 105 ? -0.345 -16.078 -3.514 1 97.94 105 ASP A CA 1
ATOM 862 C C . ASP A 1 105 ? -1.774 -16.594 -3.348 1 97.94 105 ASP A C 1
ATOM 864 O O . ASP A 1 105 ? -2.711 -16.031 -3.912 1 97.94 105 ASP A O 1
ATOM 868 N N . GLY A 1 106 ? -1.937 -17.562 -2.521 1 97.62 106 GLY A N 1
ATOM 869 C CA . GLY A 1 106 ? -3.27 -18.062 -2.219 1 97.62 106 GLY A CA 1
ATOM 870 C C . GLY A 1 106 ? -4.184 -17.016 -1.634 1 97.62 106 GLY A C 1
ATOM 871 O O . GLY A 1 106 ? -5.406 -17.078 -1.782 1 97.62 106 GLY A O 1
ATOM 872 N N . ALA A 1 107 ? -3.615 -16.031 -1.114 1 95.31 107 ALA A N 1
ATOM 873 C CA . ALA A 1 107 ? -4.359 -14.977 -0.417 1 95.31 107 ALA A CA 1
ATOM 874 C C . ALA A 1 107 ? -4.809 -13.891 -1.383 1 95.31 107 ALA A C 1
ATOM 876 O O . ALA A 1 107 ? -5.27 -12.828 -0.959 1 95.31 107 ALA A O 1
ATOM 877 N N . ARG A 1 108 ? -4.684 -14.094 -2.656 1 96.06 108 ARG A N 1
ATOM 878 C CA . ARG A 1 108 ? -5.16 -13.148 -3.664 1 96.06 108 ARG A CA 1
ATOM 879 C C . ARG A 1 108 ? -6.258 -13.773 -4.52 1 96.06 108 ARG A C 1
ATOM 881 O O . ARG A 1 108 ? -6.035 -14.102 -5.688 1 96.06 108 ARG A O 1
ATOM 888 N N . PRO A 1 109 ? -7.426 -13.82 -4.004 1 95.88 109 PRO A N 1
ATOM 889 C CA . PRO A 1 109 ? -8.516 -14.539 -4.672 1 95.88 109 PRO A CA 1
ATOM 890 C C . PRO A 1 109 ? -9.141 -13.727 -5.805 1 95.88 109 PRO A C 1
ATOM 892 O O . PRO A 1 109 ? -10.047 -14.219 -6.492 1 95.88 109 PRO A O 1
ATOM 895 N N . PHE A 1 110 ? -8.609 -12.539 -6.156 1 93.88 110 PHE A N 1
ATOM 896 C CA . PHE A 1 110 ? -9.344 -11.688 -7.09 1 93.88 110 PHE A CA 1
ATOM 897 C C . PHE A 1 110 ? -8.5 -11.383 -8.32 1 93.88 110 PHE A C 1
ATOM 899 O O . PHE A 1 110 ? -8.758 -10.406 -9.031 1 93.88 110 PHE A O 1
ATOM 906 N N . VAL A 1 111 ? -7.527 -12.164 -8.531 1 96.88 111 VAL A N 1
ATOM 907 C CA . VAL A 1 111 ? -6.746 -11.984 -9.758 1 96.88 111 VAL A CA 1
ATOM 908 C C . VAL A 1 111 ? -7.637 -12.219 -10.977 1 96.88 111 VAL A C 1
ATOM 910 O O . VAL A 1 111 ? -8.461 -13.141 -10.984 1 96.88 111 VAL A O 1
ATOM 913 N N . SER A 1 112 ? -7.484 -11.367 -11.984 1 97 112 SER A N 1
ATOM 914 C CA . SER A 1 112 ? -8.305 -11.531 -13.188 1 97 112 SER A CA 1
ATOM 915 C C . SER A 1 112 ? -7.621 -12.445 -14.195 1 97 112 SER A C 1
ATOM 917 O O . SER A 1 112 ? -6.398 -12.609 -14.164 1 97 112 SER A O 1
ATOM 919 N N . LYS A 1 113 ? -8.445 -12.977 -15.047 1 98.06 113 LYS A N 1
ATOM 920 C CA . LYS A 1 113 ? -7.938 -13.789 -16.141 1 98.06 113 LYS A CA 1
ATOM 921 C C . LYS A 1 113 ? -6.988 -12.977 -17.031 1 98.06 113 LYS A C 1
ATOM 923 O O . LYS A 1 113 ? -5.984 -13.508 -17.516 1 98.06 113 LYS A O 1
ATOM 928 N N . GLU A 1 114 ? -7.297 -11.719 -17.156 1 97.88 114 GLU A N 1
ATOM 929 C CA . GLU A 1 114 ? -6.496 -10.836 -18 1 97.88 114 GLU A CA 1
ATOM 930 C C . GLU A 1 114 ? -5.074 -10.695 -17.453 1 97.88 114 GLU A C 1
ATOM 932 O O . GLU A 1 114 ? -4.109 -10.719 -18.219 1 97.88 114 GLU A O 1
ATOM 937 N N . VAL A 1 115 ? -4.953 -10.578 -16.172 1 98.12 115 VAL A N 1
ATOM 938 C CA . VAL A 1 115 ? -3.639 -10.445 -15.547 1 98.12 115 VAL A CA 1
ATOM 939 C C . VAL A 1 115 ? -2.842 -11.734 -15.75 1 98.12 115 VAL A C 1
ATOM 941 O O . VAL A 1 115 ? -1.646 -11.688 -16.047 1 98.12 115 VAL A O 1
ATOM 944 N N . ILE A 1 116 ? -3.484 -12.906 -15.672 1 98.75 116 ILE A N 1
ATOM 945 C CA . ILE A 1 116 ? -2.832 -14.203 -15.852 1 98.75 116 ILE A CA 1
ATOM 946 C C . ILE A 1 116 ? -2.346 -14.344 -17.297 1 98.75 116 ILE A C 1
ATOM 948 O O . ILE A 1 116 ? -1.195 -14.719 -17.531 1 98.75 116 ILE A O 1
ATOM 952 N N . LEU A 1 117 ? -3.172 -13.945 -18.203 1 98.69 117 LEU A N 1
ATOM 953 C CA . LEU A 1 117 ? -2.836 -14.062 -19.609 1 98.69 117 LEU A CA 1
ATOM 954 C C . LEU A 1 117 ? -1.69 -13.117 -19.984 1 98.69 117 LEU A C 1
ATOM 956 O O . LEU A 1 117 ? -0.805 -13.484 -20.75 1 98.69 117 LEU A O 1
ATOM 960 N N . ARG A 1 118 ? -1.676 -11.922 -19.422 1 98.31 118 ARG A N 1
ATOM 961 C CA . ARG A 1 118 ? -0.571 -11 -19.656 1 98.31 118 ARG A CA 1
ATOM 962 C C . ARG A 1 118 ? 0.745 -11.578 -19.141 1 98.31 118 ARG A C 1
ATOM 964 O O . ARG A 1 118 ? 1.789 -11.406 -19.781 1 98.31 118 ARG A O 1
ATOM 971 N N . ASN A 1 119 ? 0.659 -12.242 -18.031 1 98.81 119 ASN A N 1
ATOM 972 C CA . ASN A 1 119 ? 1.853 -12.891 -17.5 1 98.81 119 ASN A CA 1
ATOM 973 C C . ASN A 1 119 ? 2.387 -13.945 -18.469 1 98.81 119 ASN A C 1
ATOM 975 O O . ASN A 1 119 ? 3.594 -14.016 -18.719 1 98.81 119 ASN A O 1
ATOM 979 N N . ILE A 1 120 ? 1.513 -14.766 -18.984 1 98.75 120 ILE A N 1
ATOM 980 C CA . ILE A 1 120 ? 1.899 -15.844 -19.891 1 98.75 120 ILE A CA 1
ATOM 981 C C . ILE A 1 120 ? 2.518 -15.258 -21.156 1 98.75 120 ILE A C 1
ATOM 983 O O . ILE A 1 120 ? 3.555 -15.727 -21.625 1 98.75 120 ILE A O 1
ATOM 987 N N . ASP A 1 121 ? 1.873 -14.195 -21.641 1 98.56 121 ASP A N 1
ATOM 988 C CA . ASP A 1 121 ? 2.393 -13.547 -22.844 1 98.56 121 ASP A CA 1
ATOM 989 C C . ASP A 1 121 ? 3.797 -12.992 -22.609 1 98.56 121 ASP A C 1
ATOM 991 O O . ASP A 1 121 ? 4.707 -13.227 -23.406 1 98.56 121 ASP A O 1
ATOM 995 N N . PHE A 1 122 ? 3.996 -12.297 -21.531 1 98.56 122 PHE A N 1
ATOM 996 C CA . PHE A 1 122 ? 5.258 -11.625 -21.25 1 98.56 122 PHE A CA 1
ATOM 997 C C . PHE A 1 122 ? 6.355 -12.633 -20.938 1 98.56 122 PHE A C 1
ATOM 999 O O . PHE A 1 122 ? 7.504 -12.453 -21.344 1 98.56 122 PHE A O 1
ATOM 1006 N N . VAL A 1 123 ? 6.004 -13.711 -20.203 1 98.75 123 VAL A N 1
ATOM 1007 C CA . VAL A 1 123 ? 7.051 -14.664 -19.828 1 98.75 123 VAL A CA 1
ATOM 1008 C C . VAL A 1 123 ? 7.578 -15.367 -21.078 1 98.75 123 VAL A C 1
ATOM 1010 O O . VAL A 1 123 ? 8.758 -15.711 -21.156 1 98.75 123 VAL A O 1
ATOM 1013 N N . ASN A 1 124 ? 6.715 -15.594 -22 1 98.5 124 ASN A N 1
ATOM 1014 C CA . ASN A 1 124 ? 7.137 -16.219 -23.25 1 98.5 124 ASN A CA 1
ATOM 1015 C C . ASN A 1 124 ? 8.133 -15.344 -24.016 1 98.5 124 ASN A C 1
ATOM 1017 O O . ASN A 1 124 ? 8.969 -15.844 -24.766 1 98.5 124 ASN A O 1
ATOM 1021 N N . LYS A 1 125 ? 8.078 -14.055 -23.719 1 98.06 125 LYS A N 1
ATOM 1022 C CA . LYS A 1 125 ? 8.969 -13.109 -24.391 1 98.06 125 LYS A CA 1
ATOM 1023 C C . LYS A 1 125 ? 10.219 -12.836 -23.562 1 98.06 125 LYS A C 1
ATOM 1025 O O . LYS A 1 125 ? 11.32 -12.727 -24.109 1 98.06 125 LYS A O 1
ATOM 1030 N N . TYR A 1 126 ? 10.086 -12.844 -22.188 1 98.31 126 TYR A N 1
ATOM 1031 C CA . TYR A 1 126 ? 11.156 -12.25 -21.391 1 98.31 126 TYR A CA 1
ATOM 1032 C C . TYR A 1 126 ? 11.703 -13.258 -20.375 1 98.31 126 TYR A C 1
ATOM 1034 O O . TYR A 1 126 ? 12.758 -13.039 -19.781 1 98.31 126 TYR A O 1
ATOM 1042 N N . GLY A 1 127 ? 10.992 -14.344 -20.141 1 98.62 127 GLY A N 1
ATOM 1043 C CA . GLY A 1 127 ? 11.484 -15.438 -19.328 1 98.62 127 GLY A CA 1
ATOM 1044 C C . GLY A 1 127 ? 11.133 -15.289 -17.844 1 98.62 127 GLY A C 1
ATOM 1045 O O . GLY A 1 127 ? 11 -16.281 -17.141 1 98.62 127 GLY A O 1
ATOM 1046 N N . ALA A 1 128 ? 11.078 -14.055 -17.375 1 98.81 128 ALA A N 1
ATOM 1047 C CA . ALA A 1 128 ? 10.742 -13.766 -15.984 1 98.81 128 ALA A CA 1
ATOM 1048 C C . ALA A 1 128 ? 9.891 -12.5 -15.875 1 98.81 128 ALA A C 1
ATOM 1050 O O . ALA A 1 128 ? 10.266 -11.445 -16.391 1 98.81 128 ALA A O 1
ATOM 1051 N N . VAL A 1 129 ? 8.766 -12.68 -15.125 1 98.75 129 VAL A N 1
ATOM 1052 C CA . VAL A 1 129 ? 7.789 -11.594 -15.094 1 98.75 129 VAL A CA 1
ATOM 1053 C C . VAL A 1 129 ? 7.18 -11.484 -13.703 1 98.75 129 VAL A C 1
ATOM 1055 O O . VAL A 1 129 ? 6.98 -12.5 -13.023 1 98.75 129 VAL A O 1
ATOM 1058 N N . VAL A 1 130 ? 6.957 -10.25 -13.289 1 98.81 130 VAL A N 1
ATOM 1059 C CA . VAL A 1 130 ? 6.277 -10 -12.023 1 98.81 130 VAL A CA 1
ATOM 1060 C C . VAL A 1 130 ? 5.105 -9.047 -12.234 1 98.81 130 VAL A C 1
ATOM 1062 O O . VAL A 1 130 ? 5.203 -8.109 -13.039 1 98.81 130 VAL A O 1
ATOM 1065 N N . THR A 1 131 ? 3.994 -9.344 -11.594 1 98.81 131 THR A N 1
ATOM 1066 C CA . THR A 1 131 ? 2.848 -8.445 -11.586 1 98.81 131 THR A CA 1
ATOM 1067 C C . THR A 1 131 ? 3.059 -7.312 -10.586 1 98.81 131 THR A C 1
ATOM 1069 O O . THR A 1 131 ? 3.52 -7.547 -9.461 1 98.81 131 THR A O 1
ATOM 1072 N N . ALA A 1 132 ? 2.762 -6.082 -11.031 1 98.31 132 ALA A N 1
ATOM 1073 C CA . ALA A 1 132 ? 2.955 -4.957 -10.117 1 98.31 132 ALA A CA 1
ATOM 1074 C C . ALA A 1 132 ? 1.997 -3.814 -10.438 1 98.31 132 ALA A C 1
ATOM 1076 O O . ALA A 1 132 ? 1.442 -3.754 -11.539 1 98.31 132 ALA A O 1
ATOM 1077 N N . VAL A 1 133 ? 1.736 -2.971 -9.469 1 96.38 133 VAL A N 1
ATOM 1078 C CA . VAL A 1 133 ? 0.961 -1.746 -9.648 1 96.38 133 VAL A CA 1
ATOM 1079 C C . VAL A 1 133 ? 1.735 -0.557 -9.078 1 96.38 133 VAL A C 1
ATOM 1081 O O . VAL A 1 133 ? 2.482 -0.698 -8.109 1 96.38 133 VAL A O 1
ATOM 1084 N N . PRO A 1 134 ? 1.591 0.652 -9.695 1 95.06 134 PRO A N 1
ATOM 1085 C CA . PRO A 1 134 ? 2.24 1.83 -9.109 1 95.06 134 PRO A CA 1
ATOM 1086 C C . PRO A 1 134 ? 1.822 2.08 -7.664 1 95.06 134 PRO A C 1
ATOM 1088 O O . PRO A 1 134 ? 0.665 1.852 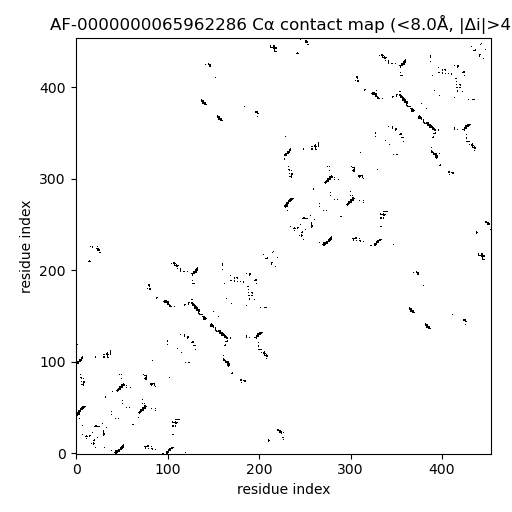-7.305 1 95.06 134 PRO A O 1
ATOM 1091 N N . VAL A 1 135 ? 2.824 2.502 -6.844 1 93.94 135 VAL A N 1
ATOM 1092 C CA . VAL A 1 135 ? 2.463 2.881 -5.48 1 93.94 135 VAL A CA 1
ATOM 1093 C C . VAL A 1 135 ? 1.596 4.137 -5.508 1 93.94 135 VAL A C 1
ATOM 1095 O O . VAL A 1 135 ? 1.75 4.988 -6.387 1 93.94 135 VAL A O 1
ATOM 1098 N N . GLU A 1 136 ? 0.731 4.227 -4.539 1 87.44 136 GLU A N 1
ATOM 1099 C CA . GLU A 1 136 ? -0.164 5.379 -4.492 1 87.44 136 GLU A CA 1
ATOM 1100 C C . GLU A 1 136 ? 0.298 6.395 -3.453 1 87.44 136 GLU A C 1
ATOM 1102 O O . GLU A 1 136 ? 0.064 7.598 -3.605 1 87.44 136 GLU A O 1
ATOM 1107 N N . ASN A 1 137 ? 0.953 5.953 -2.455 1 91.56 137 ASN A N 1
ATOM 1108 C CA . ASN A 1 137 ? 1.395 6.801 -1.354 1 91.56 137 ASN A CA 1
ATOM 1109 C C . ASN A 1 137 ? 2.904 7.023 -1.387 1 91.56 137 ASN A C 1
ATOM 1111 O O . ASN A 1 137 ? 3.631 6.281 -2.049 1 91.56 137 ASN A O 1
ATOM 1115 N N . THR A 1 138 ? 3.279 8.094 -0.754 1 94.62 138 THR A N 1
ATOM 1116 C CA . THR A 1 138 ? 4.707 8.367 -0.646 1 94.62 138 THR A CA 1
ATOM 1117 C C . THR A 1 138 ? 5.398 7.324 0.224 1 94.62 138 THR A C 1
ATOM 1119 O O . THR A 1 138 ? 4.902 6.977 1.298 1 94.62 138 THR A O 1
ATOM 1122 N N . ILE A 1 139 ? 6.469 6.785 -0.346 1 97.31 139 ILE A N 1
ATOM 1123 C CA . ILE A 1 139 ? 7.266 5.793 0.367 1 97.31 139 ILE A CA 1
ATOM 1124 C C . ILE A 1 139 ? 8.586 6.414 0.812 1 97.31 139 ILE A C 1
ATOM 1126 O O . ILE A 1 139 ? 9.227 7.141 0.05 1 97.31 139 ILE A O 1
ATOM 1130 N N . ALA A 1 140 ? 8.969 6.113 2.033 1 97.75 140 ALA A N 1
ATOM 1131 C CA . ALA A 1 140 ? 10.242 6.605 2.551 1 97.75 140 ALA A CA 1
ATOM 1132 C C . ALA A 1 140 ? 11.109 5.457 3.057 1 97.75 140 ALA A C 1
ATOM 1134 O O . ALA A 1 140 ? 10.594 4.441 3.531 1 97.75 140 ALA A O 1
ATOM 1135 N N . PHE A 1 141 ? 12.414 5.605 2.871 1 97.5 141 PHE A N 1
ATOM 1136 C CA . PHE A 1 141 ? 13.383 4.797 3.598 1 97.5 141 PHE A CA 1
ATOM 1137 C C . PHE A 1 141 ? 13.594 5.336 5.008 1 97.5 141 PHE A C 1
ATOM 1139 O O . PHE A 1 141 ? 13.945 6.508 5.18 1 97.5 141 PHE A O 1
ATOM 1146 N N . VAL A 1 142 ? 13.383 4.504 5.98 1 98.06 142 VAL A N 1
ATOM 1147 C CA . VAL A 1 142 ? 13.453 4.941 7.371 1 98.06 142 VAL A CA 1
ATOM 1148 C C . VAL A 1 142 ? 14.43 4.059 8.141 1 98.06 142 VAL A C 1
ATOM 1150 O O . VAL A 1 142 ? 14.398 2.832 8.008 1 98.06 142 VAL A O 1
ATOM 1153 N N . GLU A 1 143 ? 15.352 4.641 8.82 1 96.75 143 GLU A N 1
ATOM 1154 C CA . GLU A 1 143 ? 16.266 3.965 9.75 1 96.75 143 GLU A CA 1
ATOM 1155 C C . GLU A 1 143 ? 16.25 4.648 11.117 1 96.75 143 GLU A C 1
ATOM 1157 O O . GLU A 1 143 ? 16.438 5.863 11.211 1 96.75 143 GLU A O 1
ATOM 1162 N N . ASN A 1 144 ? 16.031 3.867 12.188 1 95.62 144 ASN A N 1
ATOM 1163 C CA . ASN A 1 144 ? 16.031 4.395 13.547 1 95.62 144 ASN A CA 1
ATOM 1164 C C . ASN A 1 144 ? 15.047 5.551 13.695 1 95.62 144 ASN A C 1
ATOM 1166 O O . ASN A 1 144 ? 15.391 6.602 14.234 1 95.62 144 ASN A O 1
ATOM 1170 N N . LYS A 1 145 ? 13.914 5.492 13.062 1 95.94 145 LYS A N 1
ATOM 1171 C CA . LYS A 1 145 ? 12.805 6.434 13.141 1 95.94 145 LYS A CA 1
ATOM 1172 C C . LYS A 1 145 ? 13.164 7.766 12.492 1 95.94 145 LYS A C 1
ATOM 1174 O O . LYS A 1 145 ? 12.633 8.812 12.875 1 95.94 145 LYS A O 1
ATOM 1179 N N . ILE A 1 146 ? 14.125 7.707 11.648 1 97.81 146 ILE A N 1
ATOM 1180 C CA . ILE A 1 146 ? 14.523 8.898 10.906 1 97.81 146 ILE A CA 1
ATOM 1181 C C . ILE A 1 146 ? 14.406 8.633 9.406 1 97.81 146 ILE A C 1
ATOM 1183 O O . ILE A 1 146 ? 14.859 7.594 8.922 1 97.81 146 ILE A O 1
ATOM 1187 N N . VAL A 1 147 ? 13.773 9.57 8.672 1 98 147 VAL A N 1
ATOM 1188 C CA . VAL A 1 147 ? 13.656 9.461 7.223 1 98 147 VAL A CA 1
ATOM 1189 C C . VAL A 1 147 ? 15.031 9.664 6.582 1 98 147 VAL A C 1
ATOM 1191 O O . VAL A 1 147 ? 15.648 10.711 6.75 1 98 147 VAL A O 1
ATOM 1194 N N . LYS A 1 148 ? 15.445 8.648 5.848 1 97.06 148 LYS A N 1
ATOM 1195 C CA . LYS A 1 148 ? 16.75 8.734 5.199 1 97.06 148 LYS A CA 1
ATOM 1196 C C . LYS A 1 148 ? 16.609 9.242 3.764 1 97.06 148 LYS A C 1
ATOM 1198 O O . LYS A 1 148 ? 17.453 10 3.289 1 97.06 148 LYS A O 1
ATOM 1203 N N . GLU A 1 149 ? 15.594 8.734 3.156 1 95.38 149 GLU A N 1
ATOM 1204 C CA . GLU A 1 149 ? 15.367 9.078 1.756 1 95.38 149 GLU A CA 1
ATOM 1205 C C . GLU A 1 149 ? 13.906 8.914 1.373 1 95.38 149 GLU A C 1
ATOM 1207 O O . GLU A 1 149 ? 13.203 8.07 1.937 1 95.38 149 GLU A O 1
ATOM 1212 N N . ILE A 1 150 ? 13.477 9.781 0.488 1 95.62 150 ILE A N 1
ATOM 1213 C CA . ILE A 1 150 ? 12.172 9.648 -0.149 1 95.62 150 ILE A CA 1
ATOM 1214 C C . ILE A 1 150 ? 12.344 9.555 -1.663 1 95.62 150 ILE A C 1
ATOM 1216 O O . ILE A 1 150 ? 12.531 10.57 -2.338 1 95.62 150 ILE A O 1
ATOM 1220 N N . PRO A 1 151 ? 12.305 8.32 -2.092 1 94.31 151 PRO A N 1
ATOM 1221 C CA . PRO A 1 151 ? 12.492 8.172 -3.535 1 94.31 151 PRO A CA 1
ATOM 1222 C C . PRO A 1 151 ? 11.312 8.703 -4.344 1 94.31 151 PRO A C 1
ATOM 1224 O O . PRO A 1 151 ? 10.188 8.781 -3.834 1 94.31 151 PRO A O 1
ATOM 1227 N N . PRO A 1 152 ? 11.602 9.062 -5.629 1 92.19 152 PRO A N 1
ATOM 1228 C CA . PRO A 1 152 ? 10.484 9.484 -6.473 1 92.19 152 PRO A CA 1
ATOM 1229 C C . PRO A 1 152 ? 9.43 8.391 -6.648 1 92.19 152 PRO A C 1
ATOM 1231 O O . PRO A 1 152 ? 9.758 7.277 -7.066 1 92.19 152 PRO A O 1
ATOM 1234 N N . ARG A 1 153 ? 8.273 8.727 -6.371 1 92.56 153 ARG A N 1
ATOM 1235 C CA . ARG A 1 153 ? 7.164 7.777 -6.332 1 92.56 153 ARG A CA 1
ATOM 1236 C C . ARG A 1 153 ? 6.945 7.141 -7.699 1 92.56 153 ARG A C 1
ATOM 1238 O O . ARG A 1 153 ? 6.562 5.973 -7.789 1 92.56 153 ARG A O 1
ATOM 1245 N N . ARG A 1 154 ? 7.262 7.879 -8.781 1 93 154 ARG A N 1
ATOM 1246 C CA . ARG A 1 154 ? 6.965 7.438 -10.141 1 93 154 ARG A CA 1
ATOM 1247 C C . ARG A 1 154 ? 7.715 6.148 -10.477 1 93 154 ARG A C 1
ATOM 1249 O O . ARG A 1 154 ? 7.352 5.438 -11.414 1 93 154 ARG A O 1
ATOM 1256 N N . TYR A 1 155 ? 8.727 5.789 -9.734 1 95.5 155 TYR A N 1
ATOM 1257 C CA . TYR A 1 155 ? 9.539 4.609 -10.008 1 95.5 155 TYR A CA 1
ATOM 1258 C C . TYR A 1 155 ? 9.172 3.463 -9.07 1 95.5 155 TYR A C 1
ATOM 1260 O O . TYR A 1 155 ? 9.719 2.363 -9.18 1 95.5 155 TYR A O 1
ATOM 1268 N N . LEU A 1 156 ? 8.305 3.693 -8.219 1 97.19 156 LEU A N 1
ATOM 1269 C CA . LEU A 1 156 ? 8.031 2.705 -7.184 1 97.19 156 LEU A CA 1
ATOM 1270 C C . LEU A 1 156 ? 6.75 1.936 -7.488 1 97.19 156 LEU A C 1
ATOM 1272 O O . LEU A 1 156 ? 5.719 2.535 -7.805 1 97.19 156 LEU A O 1
ATOM 1276 N N . PHE A 1 157 ? 6.844 0.623 -7.379 1 97.69 157 PHE A N 1
ATOM 1277 C CA . PHE A 1 157 ? 5.723 -0.265 -7.652 1 97.69 157 PHE A CA 1
ATOM 1278 C C . PHE A 1 157 ? 5.543 -1.277 -6.527 1 97.69 157 PHE A C 1
ATOM 1280 O O . PHE A 1 157 ? 6.527 -1.778 -5.973 1 97.69 157 PHE A O 1
ATOM 1287 N N . THR A 1 158 ? 4.316 -1.549 -6.191 1 97.12 158 THR A N 1
ATOM 1288 C CA . THR A 1 158 ? 3.975 -2.658 -5.309 1 97.12 158 THR A CA 1
ATOM 1289 C C . THR A 1 158 ? 3.912 -3.969 -6.086 1 97.12 158 THR A C 1
ATOM 1291 O O . THR A 1 158 ? 3.193 -4.074 -7.082 1 97.12 158 THR A O 1
ATOM 1294 N N . LEU A 1 159 ? 4.668 -4.906 -5.605 1 97.81 159 LEU A N 1
ATOM 1295 C CA . LEU A 1 159 ? 4.652 -6.195 -6.285 1 97.81 159 LEU A CA 1
ATOM 1296 C C . LEU A 1 159 ? 3.432 -7.012 -5.879 1 97.81 159 LEU A C 1
ATOM 1298 O O . LEU A 1 159 ? 3.023 -6.984 -4.715 1 97.81 159 LEU A O 1
ATOM 1302 N N . GLN A 1 160 ? 2.855 -7.613 -6.836 1 97.69 160 GLN A N 1
ATOM 1303 C CA . GLN A 1 160 ? 1.752 -8.555 -6.66 1 97.69 160 GLN A CA 1
ATOM 1304 C C . GLN A 1 160 ? 2.104 -9.93 -7.223 1 97.69 160 GLN A C 1
ATOM 1306 O O . GLN A 1 160 ? 3.277 -10.227 -7.457 1 97.69 160 GLN A O 1
ATOM 1311 N N . THR A 1 161 ? 1.198 -10.797 -7.152 1 98.5 161 THR A N 1
ATOM 1312 C CA . THR A 1 161 ? 1.207 -12.062 -7.887 1 98.5 161 THR A CA 1
ATOM 1313 C C . THR A 1 161 ? -0.004 -12.156 -8.812 1 98.5 161 THR A C 1
ATOM 1315 O O . THR A 1 161 ? -1.02 -11.5 -8.578 1 98.5 161 THR A O 1
ATOM 1318 N N . PRO A 1 162 ? 0.186 -12.867 -9.891 1 98.69 162 PRO A N 1
ATOM 1319 C CA . PRO A 1 162 ? 1.176 -13.906 -10.172 1 98.69 162 PRO A CA 1
ATOM 1320 C C . PRO A 1 162 ? 2.541 -13.336 -10.555 1 98.69 162 PRO A C 1
ATOM 1322 O O . PRO A 1 162 ? 2.633 -12.18 -10.977 1 98.69 162 PRO A O 1
ATOM 1325 N N . GLN A 1 163 ? 3.514 -14.062 -10.234 1 98.88 163 GLN A N 1
ATOM 1326 C CA . GLN A 1 163 ? 4.871 -13.945 -10.758 1 98.88 163 GLN A CA 1
ATOM 1327 C C . GLN A 1 163 ? 5.238 -15.164 -11.602 1 98.88 163 GLN A C 1
ATOM 1329 O O . GLN A 1 163 ? 5.141 -16.297 -11.133 1 98.88 163 GLN A O 1
ATOM 1334 N N . THR A 1 164 ? 5.609 -14.938 -12.797 1 98.94 164 THR A N 1
ATOM 1335 C CA . THR A 1 164 ? 5.699 -16.031 -13.758 1 98.94 164 THR A CA 1
ATOM 1336 C C . THR A 1 164 ? 7.109 -16.141 -14.328 1 98.94 164 THR A C 1
ATOM 1338 O O . THR A 1 164 ? 7.711 -15.133 -14.703 1 98.94 164 THR A O 1
ATOM 1341 N N . PHE A 1 165 ? 7.566 -17.391 -14.398 1 98.94 165 PHE A N 1
ATOM 1342 C CA . PHE A 1 165 ? 8.938 -17.656 -14.828 1 98.94 165 PHE A CA 1
ATOM 1343 C C . PHE A 1 165 ? 9 -18.875 -15.727 1 98.94 165 PHE A C 1
ATOM 1345 O O . PHE A 1 165 ? 8.234 -19.828 -15.539 1 98.94 165 PHE A O 1
ATOM 1352 N N . LYS A 1 166 ? 9.891 -18.812 -16.688 1 98.94 166 LYS A N 1
ATOM 1353 C CA . LYS A 1 166 ? 10.305 -20.094 -17.25 1 98.94 166 LYS A CA 1
ATOM 1354 C C . LYS A 1 166 ? 10.883 -21.016 -16.172 1 98.94 166 LYS A C 1
ATOM 1356 O O . LYS A 1 166 ? 11.648 -20.562 -15.312 1 98.94 166 LYS A O 1
ATOM 1361 N N . TYR A 1 167 ? 10.523 -22.281 -16.297 1 98.81 167 TYR A N 1
ATOM 1362 C CA . TYR A 1 167 ? 10.961 -23.203 -15.266 1 98.81 167 TYR A CA 1
ATOM 1363 C C . TYR A 1 167 ? 12.484 -23.219 -15.148 1 98.81 167 TYR A C 1
ATOM 1365 O O . TYR A 1 167 ? 13.023 -23.281 -14.039 1 98.81 167 TYR A O 1
ATOM 1373 N N . SER A 1 168 ? 13.148 -23.156 -16.203 1 98.75 168 SER A N 1
ATOM 1374 C CA . SER A 1 168 ? 14.609 -23.156 -16.203 1 98.75 168 SER A CA 1
ATOM 1375 C C . SER A 1 168 ? 15.164 -22.016 -15.367 1 98.75 168 SER A C 1
ATOM 1377 O O . SER A 1 168 ? 16.078 -22.219 -14.555 1 98.75 168 SER A O 1
ATOM 1379 N N . ILE A 1 169 ? 14.609 -20.812 -15.531 1 98.75 169 ILE A N 1
ATOM 1380 C CA . ILE A 1 169 ? 15.047 -19.625 -14.805 1 98.75 169 ILE A CA 1
ATOM 1381 C C . ILE A 1 169 ? 14.734 -19.781 -13.32 1 98.75 169 ILE A C 1
ATOM 1383 O O . ILE A 1 169 ? 15.586 -19.531 -12.469 1 98.75 169 ILE A O 1
ATOM 1387 N N . LEU A 1 170 ? 13.531 -20.234 -13.062 1 98.69 170 LEU A N 1
ATOM 1388 C CA . LEU A 1 170 ? 13.094 -20.422 -11.688 1 98.69 170 LEU A CA 1
ATOM 1389 C C . LEU A 1 170 ? 13.953 -21.453 -10.977 1 98.69 170 LEU A C 1
ATOM 1391 O O . LEU A 1 170 ? 14.477 -21.203 -9.883 1 98.69 170 LEU A O 1
ATOM 1395 N N . TYR A 1 171 ? 14.148 -22.578 -11.586 1 98.5 171 TYR A N 1
ATOM 1396 C CA . TYR A 1 171 ? 14.93 -23.672 -11.031 1 98.5 171 TYR A CA 1
ATOM 1397 C C . TYR A 1 171 ? 16.359 -23.25 -10.742 1 98.5 171 TYR A C 1
ATOM 1399 O O . TYR A 1 171 ? 16.875 -23.453 -9.641 1 98.5 171 TYR A O 1
ATOM 1407 N N . LYS A 1 172 ? 17 -22.656 -11.688 1 98.38 172 LYS A N 1
ATOM 1408 C CA . LYS A 1 172 ? 18.375 -22.219 -11.531 1 98.38 172 LYS A CA 1
ATOM 1409 C C . LYS A 1 172 ? 18.516 -21.172 -10.422 1 98.38 172 LYS A C 1
ATOM 1411 O O . LYS A 1 172 ? 19.453 -21.219 -9.633 1 98.38 172 LYS A O 1
ATOM 1416 N N . SER A 1 173 ? 17.562 -20.25 -10.406 1 98.62 173 SER A N 1
ATOM 1417 C CA . SER A 1 173 ? 17.609 -19.188 -9.398 1 98.62 173 SER A CA 1
ATOM 1418 C C . SER A 1 173 ? 17.5 -19.75 -7.988 1 98.62 173 SER A C 1
ATOM 1420 O O . SER A 1 173 ? 18.297 -19.391 -7.113 1 98.62 173 SER A O 1
ATOM 1422 N N . PHE A 1 174 ? 16.578 -20.672 -7.789 1 98.06 174 PHE A N 1
ATOM 1423 C CA . PHE A 1 174 ? 16.344 -21.219 -6.457 1 98.06 174 PHE A CA 1
ATOM 1424 C C . PHE A 1 174 ? 17.422 -22.219 -6.066 1 98.06 174 PHE A C 1
ATOM 1426 O O . PHE A 1 174 ? 17.609 -22.516 -4.887 1 98.06 174 PHE A O 1
ATOM 1433 N N . ARG A 1 175 ? 18.094 -22.719 -7.004 1 96.31 175 ARG A N 1
ATOM 1434 C CA . ARG A 1 175 ? 19.25 -23.562 -6.719 1 96.31 175 ARG A CA 1
ATOM 1435 C C . ARG A 1 175 ? 20.453 -22.719 -6.316 1 96.31 175 ARG A C 1
ATOM 1437 O O . ARG A 1 175 ? 21.234 -23.109 -5.449 1 96.31 175 ARG A O 1
ATOM 1444 N N . LEU A 1 176 ? 20.578 -21.594 -6.879 1 97.12 176 LEU A N 1
ATOM 1445 C CA . LEU A 1 176 ? 21.734 -20.734 -6.695 1 97.12 176 LEU A CA 1
ATOM 1446 C C . LEU A 1 176 ? 21.641 -19.969 -5.383 1 97.12 176 LEU A C 1
ATOM 1448 O O . LEU A 1 176 ? 22.641 -19.812 -4.676 1 97.12 176 LEU A O 1
ATOM 1452 N N . ILE A 1 177 ? 20.469 -19.5 -5.086 1 96.31 177 ILE A N 1
ATOM 1453 C CA . ILE A 1 177 ? 20.281 -18.641 -3.912 1 96.31 177 ILE A CA 1
ATOM 1454 C C . ILE A 1 177 ? 19.953 -19.516 -2.695 1 96.31 177 ILE A C 1
ATOM 1456 O O . ILE A 1 177 ? 18.938 -20.203 -2.662 1 96.31 177 ILE A O 1
ATOM 1460 N N . LYS A 1 178 ? 20.766 -19.438 -1.678 1 92.56 178 LYS A N 1
ATOM 1461 C CA . LYS A 1 178 ? 20.594 -20.344 -0.54 1 92.56 178 LYS A CA 1
ATOM 1462 C C . LYS A 1 178 ? 19.922 -19.641 0.629 1 92.56 178 LYS A C 1
ATOM 1464 O O . LYS A 1 178 ? 19.219 -20.266 1.425 1 92.56 178 LYS A O 1
ATOM 1469 N N . ASP A 1 179 ? 20.078 -18.328 0.852 1 94.44 179 ASP A N 1
ATOM 1470 C CA . ASP A 1 179 ? 19.5 -17.578 1.96 1 94.44 179 ASP A CA 1
ATOM 1471 C C . ASP A 1 179 ? 18.109 -17.047 1.597 1 94.44 179 ASP A C 1
ATOM 1473 O O . ASP A 1 179 ? 17.844 -15.844 1.701 1 94.44 179 ASP A O 1
ATOM 1477 N N . LEU A 1 180 ? 17.234 -18 1.346 1 94.81 180 LEU A N 1
ATOM 1478 C CA . LEU A 1 180 ? 15.914 -17.656 0.827 1 94.81 180 LEU A CA 1
ATOM 1479 C C . LEU A 1 180 ? 15.117 -16.859 1.854 1 94.81 180 LEU A C 1
ATOM 1481 O O . LEU A 1 180 ? 14.164 -16.156 1.5 1 94.81 180 LEU A O 1
ATOM 1485 N N . GLU A 1 181 ? 15.469 -16.953 3.119 1 91.12 181 GLU A N 1
ATOM 1486 C CA . GLU A 1 181 ? 14.727 -16.312 4.199 1 91.12 181 GLU A CA 1
ATOM 1487 C C . GLU A 1 181 ? 14.828 -14.797 4.113 1 91.12 181 GLU A C 1
ATOM 1489 O O . GLU A 1 181 ? 14.047 -14.078 4.738 1 91.12 181 GLU A O 1
ATOM 1494 N N . LYS A 1 182 ? 15.734 -14.289 3.34 1 91.81 182 LYS A N 1
ATOM 1495 C CA . LYS A 1 182 ? 15.961 -12.852 3.24 1 91.81 182 LYS A CA 1
ATOM 1496 C C . LYS A 1 182 ? 15.039 -12.211 2.209 1 91.81 182 LYS A C 1
ATOM 1498 O O . LYS A 1 182 ? 14.969 -10.984 2.102 1 91.81 182 LYS A O 1
ATOM 1503 N N . PHE A 1 183 ? 14.344 -13.07 1.476 1 92.88 183 PHE A N 1
ATOM 1504 C CA . PHE A 1 183 ? 13.531 -12.562 0.376 1 92.88 183 PHE A CA 1
ATOM 1505 C C . PHE A 1 183 ? 12.047 -12.586 0.742 1 92.88 183 PHE A C 1
ATOM 1507 O O . PHE A 1 183 ? 11.633 -13.328 1.637 1 92.88 183 PHE A O 1
ATOM 1514 N N . THR A 1 184 ? 11.273 -11.672 0.006 1 89.94 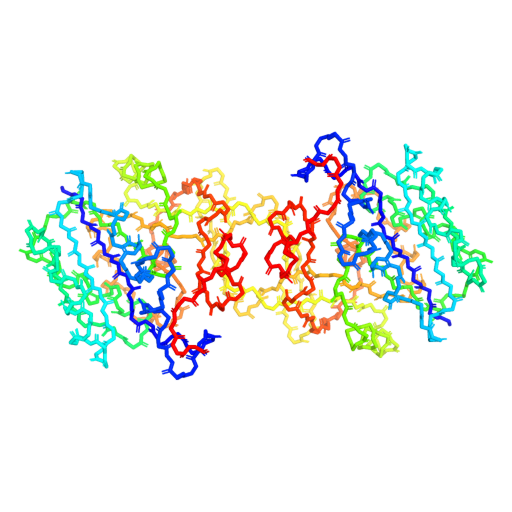184 THR A N 1
ATOM 1515 C CA . THR A 1 184 ? 9.859 -11.547 0.325 1 89.94 184 THR A CA 1
ATOM 1516 C C . THR A 1 184 ? 8.992 -11.953 -0.864 1 89.94 184 THR A C 1
ATOM 1518 O O . THR A 1 184 ? 7.77 -12.031 -0.753 1 89.94 184 THR A O 1
ATOM 1521 N N . ASP A 1 185 ? 9.656 -12.188 -1.95 1 93.75 185 ASP A N 1
ATOM 1522 C CA . ASP A 1 185 ? 8.93 -12.68 -3.121 1 93.75 185 ASP A CA 1
ATOM 1523 C C . ASP A 1 185 ? 9.875 -13.414 -4.07 1 93.75 185 ASP A C 1
ATOM 1525 O O . ASP A 1 185 ? 11.094 -13.383 -3.902 1 93.75 185 ASP A O 1
ATOM 1529 N N . ASP A 1 186 ? 9.273 -14.055 -5.008 1 97.5 186 ASP A N 1
ATOM 1530 C CA .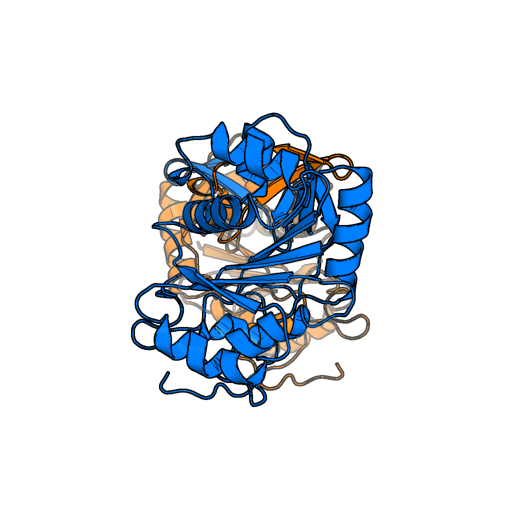 ASP A 1 186 ? 10.047 -14.922 -5.895 1 97.5 186 ASP A CA 1
ATOM 1531 C C . ASP A 1 186 ? 10.844 -14.102 -6.906 1 97.5 186 ASP A C 1
ATOM 1533 O O . ASP A 1 186 ? 11.953 -14.484 -7.277 1 97.5 186 ASP A O 1
ATOM 1537 N N . SER A 1 187 ? 10.281 -13 -7.359 1 97.62 187 SER A N 1
ATOM 1538 C CA . SER A 1 187 ? 10.977 -12.164 -8.336 1 97.62 187 SER A CA 1
ATOM 1539 C C . SER A 1 187 ? 12.281 -11.617 -7.766 1 97.62 187 SER A C 1
ATOM 1541 O O . SER A 1 187 ? 13.258 -11.445 -8.492 1 97.62 187 SER A O 1
ATOM 1543 N N . SER A 1 188 ? 12.281 -11.367 -6.426 1 96.88 188 SER A N 1
ATOM 1544 C CA . SER A 1 188 ? 13.508 -10.883 -5.797 1 96.88 188 SER A CA 1
ATOM 1545 C C . SER A 1 188 ? 14.586 -11.961 -5.801 1 96.88 188 SER A C 1
ATOM 1547 O O . SER A 1 188 ? 15.773 -11.648 -5.91 1 96.88 188 SER A O 1
ATOM 1549 N N . VAL A 1 189 ? 14.234 -13.219 -5.645 1 97.75 189 VAL A N 1
ATOM 1550 C CA . VAL A 1 189 ? 15.18 -14.328 -5.723 1 97.75 189 VAL A CA 1
ATOM 1551 C C . VAL A 1 189 ? 15.766 -14.414 -7.129 1 97.75 189 VAL A C 1
ATOM 1553 O O . VAL A 1 189 ? 16.984 -14.523 -7.301 1 97.75 189 VAL A O 1
ATOM 1556 N N . VAL A 1 190 ? 14.898 -14.328 -8.109 1 98.5 190 VAL A N 1
ATOM 1557 C CA . VAL A 1 190 ? 15.289 -14.422 -9.516 1 98.5 190 VAL A CA 1
ATOM 1558 C C . VAL A 1 190 ? 16.188 -13.25 -9.883 1 98.5 190 VAL A C 1
ATOM 1560 O O . VAL A 1 190 ? 17.203 -13.422 -10.555 1 98.5 190 VAL A O 1
ATOM 1563 N N . LEU A 1 191 ? 15.812 -12.078 -9.43 1 98 191 LEU A N 1
ATOM 1564 C CA . LEU A 1 191 ? 16.625 -10.891 -9.648 1 98 191 LEU A CA 1
ATOM 1565 C C . LEU A 1 191 ? 18.016 -11.062 -9.023 1 98 191 LEU A C 1
ATOM 1567 O O . LEU A 1 191 ? 19.016 -10.75 -9.656 1 98 191 LEU A O 1
ATOM 1571 N N . ALA A 1 192 ? 18.094 -11.555 -7.848 1 96.94 192 ALA A N 1
ATOM 1572 C CA . ALA A 1 192 ? 19.344 -11.766 -7.125 1 96.94 192 ALA A CA 1
ATOM 1573 C C . ALA A 1 192 ? 20.219 -12.789 -7.836 1 96.94 192 ALA A C 1
ATOM 1575 O O . ALA A 1 192 ? 21.453 -12.742 -7.734 1 96.94 192 ALA A O 1
ATOM 1576 N N . ALA A 1 193 ? 19.609 -13.695 -8.523 1 97.81 193 ALA A N 1
ATOM 1577 C CA . ALA A 1 193 ? 20.328 -14.734 -9.258 1 97.81 193 ALA A CA 1
ATOM 1578 C C . ALA A 1 193 ? 20.906 -14.18 -10.555 1 97.81 193 ALA A C 1
ATOM 1580 O O . ALA A 1 193 ? 21.641 -14.875 -11.266 1 97.81 193 ALA A O 1
ATOM 1581 N N . GLY A 1 194 ? 20.531 -12.977 -10.93 1 97.44 194 GLY A N 1
ATOM 1582 C CA . GLY A 1 194 ? 21.188 -12.32 -12.047 1 97.44 194 GLY A CA 1
ATOM 1583 C C . GLY A 1 194 ? 20.297 -12.195 -13.273 1 97.44 194 GLY A C 1
ATOM 1584 O O . GLY A 1 194 ? 20.75 -11.773 -14.336 1 97.44 194 GLY A O 1
ATOM 1585 N N . TYR A 1 195 ? 19.047 -12.516 -13.148 1 98.19 195 TYR A N 1
ATOM 1586 C CA . TYR A 1 195 ? 18.141 -12.438 -14.281 1 98.19 195 TYR A CA 1
ATOM 1587 C C . TYR A 1 195 ? 17.359 -11.125 -14.273 1 98.19 195 TYR A C 1
ATOM 1589 O O . TYR A 1 195 ? 17.094 -10.562 -13.203 1 98.19 195 TYR A O 1
ATOM 1597 N N . ASN A 1 196 ? 16.984 -10.648 -15.484 1 98.19 196 ASN A N 1
ATOM 1598 C CA . ASN A 1 196 ? 16.047 -9.531 -15.586 1 98.19 196 ASN A CA 1
ATOM 1599 C C . ASN A 1 196 ? 14.617 -9.984 -15.297 1 98.19 196 ASN A C 1
ATOM 1601 O O . ASN A 1 196 ? 14.219 -11.086 -15.672 1 98.19 196 ASN A O 1
ATOM 1605 N N . VAL A 1 197 ? 13.977 -9.141 -14.602 1 98.75 197 VAL A N 1
ATOM 1606 C CA . VAL A 1 197 ? 12.562 -9.383 -14.328 1 98.75 197 VAL A CA 1
ATOM 1607 C C . VAL A 1 197 ? 11.719 -8.25 -14.93 1 98.75 197 VAL A C 1
ATOM 1609 O O . VAL A 1 197 ? 11.945 -7.078 -14.633 1 98.75 197 VAL A O 1
ATOM 1612 N N . HIS A 1 198 ? 10.805 -8.609 -15.781 1 98.75 198 HIS A N 1
ATOM 1613 C CA . HIS A 1 198 ? 9.945 -7.629 -16.422 1 98.75 198 HIS A CA 1
ATOM 1614 C C . HIS A 1 198 ? 8.617 -7.48 -15.68 1 98.75 198 HIS A C 1
ATOM 1616 O O . HIS A 1 198 ? 8.172 -8.414 -15.008 1 98.75 198 HIS A O 1
ATOM 1622 N N . VAL A 1 199 ? 8.008 -6.285 -15.805 1 98.56 199 VAL A N 1
ATOM 1623 C CA . VAL A 1 199 ? 6.801 -5.969 -15.047 1 98.56 199 VAL A CA 1
ATOM 1624 C C . VAL A 1 199 ? 5.582 -6.027 -15.961 1 98.56 199 VAL A C 1
ATOM 1626 O O . VAL A 1 199 ? 5.602 -5.48 -17.062 1 98.56 199 VAL A O 1
ATOM 1629 N N . VAL A 1 200 ? 4.648 -6.758 -15.477 1 97.94 200 VAL A N 1
ATOM 1630 C CA . VAL A 1 200 ? 3.301 -6.699 -16.031 1 97.94 200 VAL A CA 1
ATOM 1631 C C . VAL A 1 200 ? 2.387 -5.922 -15.086 1 97.94 200 VAL A C 1
ATOM 1633 O O . VAL A 1 200 ? 2.412 -6.137 -13.867 1 97.94 200 VAL A O 1
ATOM 1636 N N . TYR A 1 201 ? 1.59 -5.02 -15.703 1 96.5 201 TYR A N 1
ATOM 1637 C CA . TYR A 1 201 ? 0.691 -4.238 -14.859 1 96.5 201 TYR A CA 1
ATOM 1638 C C . TYR A 1 201 ? -0.423 -5.113 -14.297 1 96.5 201 TYR A C 1
ATOM 1640 O O . TYR A 1 201 ? -1.076 -5.852 -15.039 1 96.5 201 TYR A O 1
ATOM 1648 N N . GLY A 1 202 ? -0.562 -5.066 -12.961 1 96.69 202 GLY A N 1
ATOM 1649 C CA . GLY A 1 202 ? -1.658 -5.727 -12.273 1 96.69 202 GLY A CA 1
ATOM 1650 C C . GLY A 1 202 ? -2.871 -4.836 -12.086 1 96.69 202 GLY A C 1
ATOM 1651 O O . GLY A 1 202 ? -3.16 -3.986 -12.93 1 96.69 202 GLY A O 1
ATOM 1652 N N . GLU A 1 203 ? -3.648 -5.227 -11.125 1 91.81 203 GLU A N 1
ATOM 1653 C CA . GLU A 1 203 ? -4.863 -4.488 -10.789 1 91.81 203 GLU A CA 1
ATOM 1654 C C . GLU A 1 203 ? -4.922 -4.164 -9.305 1 91.81 203 GLU A C 1
ATOM 1656 O O . GLU A 1 203 ? -4.492 -4.969 -8.469 1 91.81 203 GLU A O 1
ATOM 1661 N N . LYS A 1 204 ? -5.48 -3.016 -9.008 1 85.06 204 LYS A N 1
ATOM 1662 C CA . LYS A 1 204 ? -5.621 -2.598 -7.617 1 85.06 204 LYS A CA 1
ATOM 1663 C C . LYS A 1 204 ? -6.453 -3.6 -6.82 1 85.06 204 LYS A C 1
ATOM 1665 O O . LYS A 1 204 ? -6.211 -3.814 -5.633 1 85.06 204 LYS A O 1
ATOM 1670 N N . THR A 1 205 ? -7.41 -4.227 -7.473 1 84.69 205 THR A N 1
ATOM 1671 C CA . THR A 1 205 ? -8.328 -5.148 -6.82 1 84.69 205 THR A CA 1
ATOM 1672 C C . THR A 1 205 ? -7.633 -6.465 -6.492 1 84.69 205 THR A C 1
ATOM 1674 O O . THR A 1 205 ? -8.156 -7.273 -5.719 1 84.69 205 THR A O 1
ATOM 1677 N N . ASN A 1 206 ? -6.508 -6.715 -7.121 1 92.44 206 ASN A N 1
ATOM 1678 C CA . ASN A 1 206 ? -5.746 -7.934 -6.867 1 92.44 206 ASN A CA 1
ATOM 1679 C C . ASN A 1 206 ? -4.941 -7.832 -5.574 1 92.44 206 ASN A C 1
ATOM 1681 O O . ASN A 1 206 ? -3.734 -8.07 -5.566 1 92.44 206 ASN A O 1
ATOM 1685 N N . ILE A 1 207 ? -5.617 -7.465 -4.473 1 88.38 207 ILE A N 1
ATOM 1686 C CA . ILE A 1 207 ? -4.98 -7.246 -3.178 1 88.38 207 ILE A CA 1
ATOM 1687 C C . ILE A 1 207 ? -4.738 -8.586 -2.488 1 88.38 207 ILE A C 1
ATOM 1689 O O . ILE A 1 207 ? -5.434 -9.57 -2.764 1 88.38 207 ILE A O 1
ATOM 1693 N N . LYS A 1 208 ? -3.76 -8.609 -1.722 1 92.44 208 LYS A N 1
ATOM 1694 C CA . LYS A 1 208 ? -3.516 -9.75 -0.843 1 92.44 208 LYS A CA 1
ATOM 1695 C C . LYS A 1 208 ? -4.371 -9.664 0.419 1 92.44 208 LYS A C 1
ATOM 1697 O O . LYS A 1 208 ? -4.309 -8.672 1.149 1 92.44 208 LYS A O 1
ATOM 1702 N N . ILE A 1 209 ? -5.168 -10.648 0.749 1 89.56 209 ILE A N 1
ATOM 1703 C CA . ILE A 1 209 ? -5.996 -10.672 1.95 1 89.56 209 ILE A CA 1
ATOM 1704 C C . ILE A 1 209 ? -5.148 -11.078 3.154 1 89.56 209 ILE A C 1
ATOM 1706 O O . ILE A 1 209 ? -4.715 -12.227 3.256 1 89.56 209 ILE A O 1
ATOM 1710 N N . THR A 1 210 ? -4.898 -10.109 4.016 1 85.94 210 THR A N 1
ATOM 1711 C CA . THR A 1 210 ? -4.082 -10.398 5.188 1 85.94 210 THR A CA 1
ATOM 1712 C C . THR A 1 210 ? -4.875 -10.18 6.469 1 85.94 210 THR A C 1
ATOM 1714 O O . THR A 1 210 ? -4.531 -10.719 7.523 1 85.94 210 THR A O 1
ATOM 1717 N N . THR A 1 211 ? -5.906 -9.398 6.336 1 80.31 211 THR A N 1
ATOM 1718 C CA . THR A 1 211 ? -6.812 -9.148 7.449 1 80.31 211 THR A CA 1
ATOM 1719 C C . THR A 1 211 ? -8.266 -9.281 7 1 80.31 211 THR A C 1
ATOM 1721 O O . THR A 1 211 ? -8.555 -9.32 5.805 1 80.31 211 THR A O 1
ATOM 1724 N N . LYS A 1 212 ? -9.18 -9.32 8.031 1 77.56 212 LYS A N 1
ATOM 1725 C CA . LYS A 1 212 ? -10.602 -9.367 7.711 1 77.56 212 LYS A CA 1
ATOM 1726 C C . LYS A 1 212 ? -11.047 -8.102 6.984 1 77.56 212 LYS A C 1
ATOM 1728 O O . LYS A 1 212 ? -11.883 -8.164 6.082 1 77.56 212 LYS A O 1
ATOM 1733 N N . GLU A 1 213 ? -10.43 -7.062 7.312 1 72.56 213 GLU A N 1
ATOM 1734 C CA . GLU A 1 213 ? -10.758 -5.77 6.727 1 72.56 213 GLU A CA 1
ATOM 1735 C C . GLU A 1 213 ? -10.461 -5.75 5.23 1 72.56 213 GLU A C 1
ATOM 1737 O O . GLU A 1 213 ? -11.156 -5.074 4.465 1 72.56 213 GLU A O 1
ATOM 1742 N N . ASP A 1 214 ? -9.484 -6.477 4.836 1 78.31 214 ASP A N 1
ATOM 1743 C CA . ASP A 1 214 ? -9.141 -6.547 3.418 1 78.31 214 ASP A CA 1
ATOM 1744 C C . ASP A 1 214 ? -10.32 -7.074 2.596 1 78.31 214 ASP A C 1
ATOM 1746 O O . ASP A 1 214 ? -10.57 -6.594 1.488 1 78.31 214 ASP A O 1
ATOM 1750 N N . LEU A 1 215 ? -11.055 -8.023 3.193 1 77.75 215 LEU A N 1
ATOM 1751 C CA . LEU A 1 215 ? -12.195 -8.594 2.482 1 77.75 215 LEU A CA 1
ATOM 1752 C C . LEU A 1 215 ? -13.32 -7.582 2.348 1 77.75 215 LEU A C 1
ATOM 1754 O O . LEU A 1 215 ? -13.953 -7.484 1.293 1 77.75 215 LEU A O 1
ATOM 1758 N N . TYR A 1 216 ? -13.461 -6.902 3.336 1 70.06 216 TYR A N 1
ATOM 1759 C CA . TYR A 1 216 ? -14.5 -5.875 3.291 1 70.06 216 TYR A CA 1
ATOM 1760 C C . TYR A 1 216 ? -14.141 -4.781 2.293 1 70.06 216 TYR A C 1
ATOM 1762 O O . TYR A 1 216 ? -15.008 -4.281 1.573 1 70.06 216 TYR A O 1
ATOM 1770 N N . LEU A 1 217 ? -12.844 -4.586 2.211 1 66.19 217 LEU A N 1
ATOM 1771 C CA . LEU A 1 217 ? -12.352 -3.533 1.329 1 66.19 217 LEU A CA 1
ATOM 1772 C C . LEU A 1 217 ? -12.617 -3.877 -0.131 1 66.19 217 LEU A C 1
ATOM 1774 O O . LEU A 1 217 ? -12.859 -2.986 -0.949 1 66.19 217 LEU A O 1
ATOM 1778 N N . ILE A 1 218 ? -12.703 -5.137 -0.321 1 68.94 218 ILE A N 1
ATOM 1779 C CA . ILE A 1 218 ? -12.859 -5.504 -1.724 1 68.94 218 ILE A CA 1
ATOM 1780 C C . ILE A 1 218 ? -14.312 -5.891 -1.998 1 68.94 218 ILE A C 1
ATOM 1782 O O . ILE A 1 218 ? -14.617 -6.453 -3.051 1 68.94 218 ILE A O 1
ATOM 1786 N N . GLY A 1 219 ? -15.273 -5.516 -1.024 1 66.06 219 GLY A N 1
ATOM 1787 C CA . GLY A 1 219 ? -16.703 -5.586 -1.32 1 66.06 219 GLY A CA 1
ATOM 1788 C C . GLY A 1 219 ? -17.359 -6.828 -0.757 1 66.06 219 GLY A C 1
ATOM 1789 O O . GLY A 1 219 ? -18.516 -7.113 -1.068 1 66.06 219 GLY A O 1
ATOM 1790 N N . VAL A 1 220 ? -16.578 -7.594 0.035 1 70.38 220 VAL A N 1
ATOM 1791 C CA . VAL A 1 220 ? -17.203 -8.75 0.675 1 70.38 220 VAL A CA 1
ATOM 1792 C C . VAL A 1 220 ? -18.047 -8.289 1.87 1 70.38 220 VAL A C 1
ATOM 1794 O O . VAL A 1 220 ? -17.5 -7.785 2.855 1 70.38 220 VAL A O 1
ATOM 1797 N N . GLU A 1 221 ? -19.281 -8.414 1.759 1 68.69 221 GLU A N 1
ATOM 1798 C CA . GLU A 1 221 ? -20.188 -7.875 2.762 1 68.69 221 GLU A CA 1
ATOM 1799 C C . GLU A 1 221 ? -20.328 -8.82 3.949 1 68.69 221 GLU A C 1
ATOM 1801 O O . GLU A 1 221 ? -20.578 -8.383 5.078 1 68.69 221 GLU A O 1
ATOM 1806 N N . LYS A 1 222 ? -20.344 -10.047 3.68 1 72.25 222 LYS A N 1
ATOM 1807 C CA . LYS A 1 222 ? -20.562 -11.047 4.723 1 72.25 222 LYS A CA 1
ATOM 1808 C C . LYS A 1 222 ? -19.5 -12.148 4.66 1 72.25 222 LYS A C 1
ATOM 1810 O O . LYS A 1 222 ? -19.219 -12.68 3.588 1 72.25 222 LYS A O 1
ATOM 1815 N N . ILE A 1 223 ? -18.812 -12.305 5.758 1 76.44 223 ILE A N 1
ATOM 1816 C CA . ILE A 1 223 ? -17.844 -13.383 5.898 1 76.44 223 ILE A CA 1
ATOM 1817 C C . ILE A 1 223 ? -18.422 -14.5 6.75 1 76.44 223 ILE A C 1
ATOM 1819 O O . ILE A 1 223 ? -19.094 -14.242 7.754 1 76.44 223 ILE A O 1
ATOM 1823 N N . GLU A 1 224 ? -18.438 -15.594 6.098 1 74.62 224 GLU A N 1
ATOM 1824 C CA . GLU A 1 224 ? -18.922 -16.766 6.824 1 74.62 224 GLU A CA 1
ATOM 1825 C C . GLU A 1 224 ? -17.75 -17.562 7.414 1 74.62 224 GLU A C 1
ATOM 1827 O O . GLU A 1 224 ? -16.688 -17.656 6.809 1 74.62 224 GLU A O 1
ATOM 1832 N N . GLY A 1 225 ? -17.875 -17.938 8.758 1 61.22 225 GLY A N 1
ATOM 1833 C CA . GLY A 1 225 ? -16.875 -18.734 9.453 1 61.22 225 GLY A CA 1
ATOM 1834 C C . GLY A 1 225 ? -16.688 -18.328 10.906 1 61.22 225 GLY A C 1
ATOM 1835 O O . GLY A 1 225 ? -17.156 -17.266 11.32 1 61.22 225 GLY A O 1
ATOM 1836 N N . ASN A 1 226 ? -16.328 -19.219 11.75 1 54.5 226 ASN A N 1
ATOM 1837 C CA . ASN A 1 226 ? -16.156 -18.953 13.172 1 54.5 226 ASN A CA 1
ATOM 1838 C C . ASN A 1 226 ? -15.062 -17.906 13.414 1 54.5 226 ASN A C 1
ATOM 1840 O O . ASN A 1 226 ? -13.898 -18.266 13.625 1 54.5 226 ASN A O 1
ATOM 1844 N N . ILE A 1 227 ? -15.297 -16.859 12.734 1 51.03 227 ILE A N 1
ATOM 1845 C CA . ILE A 1 227 ? -14.227 -15.883 12.891 1 51.03 227 ILE A CA 1
ATOM 1846 C C . ILE A 1 227 ? -14.539 -14.945 14.055 1 51.03 227 ILE A C 1
ATOM 1848 O O . ILE A 1 227 ? -15.68 -14.508 14.211 1 51.03 227 ILE A O 1
ATOM 1852 N N . MET B 1 1 ? 1.741 27.219 20.281 1 96.38 1 MET B N 1
ATOM 1853 C CA . MET B 1 1 ? 0.386 26.859 19.875 1 96.38 1 MET B CA 1
ATOM 1854 C C . MET B 1 1 ? 0.409 25.75 18.828 1 96.38 1 MET B C 1
ATOM 1856 O O . MET B 1 1 ? 1.434 25.531 18.172 1 96.38 1 MET B O 1
ATOM 1860 N N . ASN B 1 2 ? -0.602 24.922 18.844 1 98.5 2 ASN B N 1
ATOM 1861 C CA . ASN B 1 2 ? -0.805 23.922 17.797 1 98.5 2 ASN B CA 1
ATOM 1862 C C . ASN B 1 2 ? -1.836 24.375 16.766 1 98.5 2 ASN B C 1
ATOM 1864 O O . ASN B 1 2 ? -2.973 24.703 17.125 1 98.5 2 ASN B O 1
ATOM 1868 N N . VAL B 1 3 ? -1.376 24.469 15.555 1 98.62 3 VAL B N 1
ATOM 1869 C CA . VAL B 1 3 ? -2.238 24.859 14.445 1 98.62 3 VAL B CA 1
ATOM 1870 C C . VAL B 1 3 ? -2.453 23.688 13.508 1 98.62 3 VAL B C 1
ATOM 1872 O O . VAL B 1 3 ? -1.495 23.016 13.102 1 98.62 3 VAL B O 1
ATOM 1875 N N . ALA B 1 4 ? -3.686 23.391 13.18 1 98.62 4 ALA B N 1
ATOM 1876 C CA . ALA B 1 4 ? -3.988 22.344 12.188 1 98.62 4 ALA B CA 1
ATOM 1877 C C . ALA B 1 4 ? -4.238 22.969 10.812 1 98.62 4 ALA B C 1
ATOM 1879 O O . ALA B 1 4 ? -4.969 23.953 10.688 1 98.62 4 ALA B O 1
ATOM 1880 N N . VAL B 1 5 ? -3.572 22.469 9.836 1 98.75 5 VAL B N 1
ATOM 1881 C CA . VAL B 1 5 ? -3.83 22.781 8.438 1 98.75 5 VAL B CA 1
ATOM 1882 C C . VAL B 1 5 ? -4.387 21.562 7.715 1 98.75 5 VAL B C 1
ATOM 1884 O O . VAL B 1 5 ? -3.682 20.562 7.531 1 98.75 5 VAL B O 1
ATOM 1887 N N . ILE B 1 6 ? -5.609 21.625 7.297 1 98.62 6 ILE B N 1
ATOM 1888 C CA . ILE B 1 6 ? -6.277 20.5 6.648 1 98.62 6 ILE B CA 1
ATOM 1889 C C . ILE B 1 6 ? -6.469 20.797 5.164 1 98.62 6 ILE B C 1
ATOM 1891 O O . ILE B 1 6 ? -7.086 21.812 4.801 1 98.62 6 ILE B O 1
ATOM 1895 N N . LEU B 1 7 ? -5.969 19.906 4.324 1 98.31 7 LEU B N 1
ATOM 1896 C CA . LEU B 1 7 ? -5.879 20.172 2.891 1 98.31 7 LEU B CA 1
ATOM 1897 C C . LEU B 1 7 ? -7.008 19.469 2.139 1 98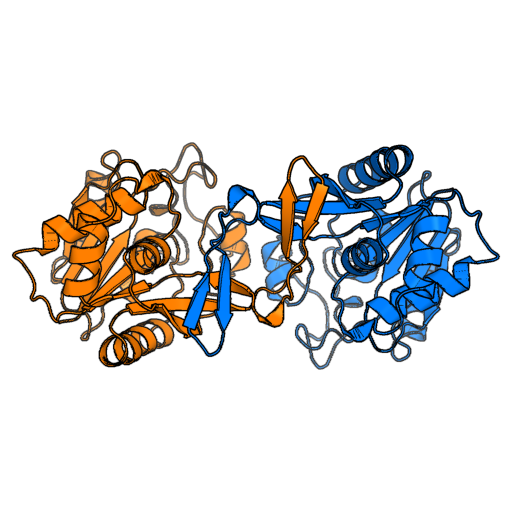.31 7 LEU B C 1
ATOM 1899 O O . LEU B 1 7 ? -7.031 18.234 2.045 1 98.31 7 LEU B O 1
ATOM 1903 N N . PHE B 1 8 ? -7.926 20.266 1.584 1 96.44 8 PHE B N 1
ATOM 1904 C CA . PHE B 1 8 ? -9.008 19.797 0.729 1 96.44 8 PHE B CA 1
ATOM 1905 C C . PHE B 1 8 ? -8.867 20.359 -0.681 1 96.44 8 PHE B C 1
ATOM 1907 O O . PHE B 1 8 ? -9.867 20.578 -1.373 1 96.44 8 PHE B O 1
ATOM 1914 N N . GLY B 1 9 ? -7.684 20.578 -1.078 1 88.75 9 GLY B N 1
ATOM 1915 C CA . GLY B 1 9 ? -7.469 21.328 -2.307 1 88.75 9 GLY B CA 1
ATOM 1916 C C . GLY B 1 9 ? -7.629 20.484 -3.555 1 88.75 9 GLY B C 1
ATOM 1917 O O . GLY B 1 9 ? -7.73 21.016 -4.664 1 88.75 9 GLY B O 1
ATOM 1918 N N . GLY B 1 10 ? -7.664 19.188 -3.375 1 83 10 GLY B N 1
ATOM 1919 C CA . GLY B 1 10 ? -7.727 18.312 -4.535 1 83 10 GLY B CA 1
ATOM 1920 C C . GLY B 1 10 ? -9.125 18.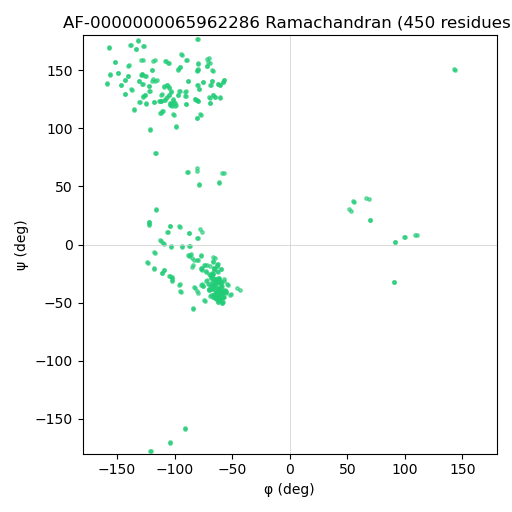188 -5.113 1 83 10 GLY B C 1
ATOM 1921 O O . GLY B 1 10 ? -10.109 18.438 -4.422 1 83 10 GLY B O 1
ATOM 1922 N N . LYS B 1 11 ? -9.211 17.844 -6.461 1 76.75 11 LYS B N 1
ATOM 1923 C CA . LYS B 1 11 ? -10.492 17.734 -7.156 1 76.75 11 LYS B CA 1
ATOM 1924 C C . LYS B 1 11 ? -11.117 16.359 -6.941 1 76.75 11 LYS B C 1
ATOM 1926 O O . LYS B 1 11 ? -12.328 16.188 -7.121 1 76.75 11 LYS B O 1
ATOM 1931 N N . GLY B 1 12 ? -10.32 15.414 -6.516 1 76.44 12 GLY B N 1
ATOM 1932 C CA . GLY B 1 12 ? -10.836 14.086 -6.219 1 76.44 12 GLY B CA 1
ATOM 1933 C C . GLY B 1 12 ? -11.336 13.352 -7.449 1 76.44 12 GLY B C 1
ATOM 1934 O O . GLY B 1 12 ? -12.344 12.648 -7.395 1 76.44 12 GLY B O 1
ATOM 1935 N N . GLU B 1 13 ? -10.625 13.469 -8.562 1 75.12 13 GLU B N 1
ATOM 1936 C CA . GLU B 1 13 ? -11.094 12.93 -9.836 1 75.12 13 GLU B CA 1
ATOM 1937 C C . GLU B 1 13 ? -11.086 11.406 -9.828 1 75.12 13 GLU B C 1
ATOM 1939 O O . GLU B 1 13 ? -11.891 10.773 -10.508 1 75.12 13 GLU B O 1
ATOM 1944 N N . ARG B 1 14 ? -10.305 10.688 -9.086 1 71.62 14 ARG B N 1
ATOM 1945 C CA . ARG B 1 14 ? -10.258 9.234 -8.977 1 71.62 14 ARG B CA 1
ATOM 1946 C C . ARG B 1 14 ? -11.461 8.695 -8.211 1 71.62 14 ARG B C 1
ATOM 1948 O O . ARG B 1 14 ? -11.859 7.543 -8.406 1 71.62 14 ARG B O 1
ATOM 1955 N N . PHE B 1 15 ? -12.039 9.539 -7.418 1 78.25 15 PHE B N 1
ATOM 1956 C CA . PHE B 1 15 ? -13.195 9.164 -6.613 1 78.25 15 PHE B CA 1
ATOM 1957 C C . PHE B 1 15 ? -14.477 9.281 -7.422 1 78.25 15 PHE B C 1
ATOM 1959 O O . PHE B 1 15 ? -15.25 8.328 -7.523 1 78.25 15 PHE B O 1
ATOM 1966 N N . SER B 1 16 ? -14.617 10.469 -7.914 1 76.5 16 SER B N 1
ATOM 1967 C CA . SER B 1 16 ? -15.758 10.758 -8.773 1 76.5 16 SER B CA 1
ATOM 1968 C C . SER B 1 16 ? -15.5 11.969 -9.656 1 76.5 16 SER B C 1
ATOM 1970 O O . SER B 1 16 ? -14.906 12.953 -9.211 1 76.5 16 SER B O 1
ATOM 1972 N N . LYS B 1 17 ? -15.922 11.805 -10.859 1 73.94 17 LYS B N 1
ATOM 1973 C CA . LYS B 1 17 ? -15.805 12.93 -11.781 1 73.94 17 LYS B CA 1
ATOM 1974 C C . LYS B 1 17 ? -16.875 13.992 -11.508 1 73.94 17 LYS B C 1
ATOM 1976 O O . LYS B 1 17 ? -16.656 15.172 -11.773 1 73.94 17 LYS B O 1
ATOM 1981 N N . ASP B 1 18 ? -17.812 13.633 -10.945 1 75.69 18 ASP B N 1
ATOM 1982 C CA . ASP B 1 18 ? -19 14.5 -10.898 1 75.69 18 ASP B CA 1
ATOM 1983 C C . ASP B 1 18 ? -19.219 15.039 -9.484 1 75.69 18 ASP B C 1
ATOM 1985 O O . ASP B 1 18 ? -19.875 16.078 -9.312 1 75.69 18 ASP B O 1
ATOM 1989 N N . TYR B 1 19 ? -18.75 14.383 -8.539 1 79.44 19 TYR B N 1
ATOM 1990 C CA . TYR B 1 19 ? -19.062 14.766 -7.168 1 79.44 19 TYR B CA 1
ATOM 1991 C C . TYR B 1 19 ? -17.812 14.742 -6.301 1 79.44 19 TYR B C 1
ATOM 1993 O O . TYR B 1 19 ? -17.234 13.68 -6.051 1 79.44 19 TYR B O 1
ATOM 2001 N N . PRO B 1 20 ? -17.422 15.898 -5.812 1 86.38 20 PRO B N 1
ATOM 2002 C CA . PRO B 1 20 ? -16.203 15.969 -5 1 86.38 20 PRO B CA 1
ATOM 2003 C C . PRO B 1 20 ? -16.281 15.109 -3.74 1 86.38 20 PRO B C 1
ATOM 2005 O O . PRO B 1 20 ? -17.266 15.18 -3 1 86.38 20 PRO B O 1
ATOM 2008 N N . LYS B 1 21 ? -15.242 14.414 -3.436 1 89.31 21 LYS B N 1
ATOM 2009 C CA . LYS B 1 21 ? -15.266 13.398 -2.383 1 89.31 21 LYS B CA 1
ATOM 2010 C C . LYS B 1 21 ? -15.43 14.039 -1.009 1 89.31 21 LYS B C 1
ATOM 2012 O O . LYS B 1 21 ? -15.992 13.43 -0.096 1 89.31 21 LYS B O 1
ATOM 2017 N N . GLN B 1 22 ? -14.945 15.312 -0.883 1 92.62 22 GLN B N 1
ATOM 2018 C CA . GLN B 1 22 ? -14.977 15.945 0.43 1 92.62 22 GLN B CA 1
ATOM 2019 C C . GLN B 1 22 ? -16.422 16.188 0.883 1 92.62 22 GLN B C 1
ATOM 2021 O O . GLN B 1 22 ? -16.672 16.453 2.062 1 92.62 22 GLN B O 1
ATOM 2026 N N . PHE B 1 23 ? -17.391 16.016 -0.043 1 92.06 23 PHE B N 1
ATOM 2027 C CA . PHE B 1 23 ? -18.781 16.281 0.295 1 92.06 23 PHE B CA 1
ATOM 2028 C C . PHE B 1 23 ? -19.578 14.992 0.363 1 92.06 23 PHE B C 1
ATOM 2030 O O . PHE B 1 23 ? -20.781 15.008 0.669 1 92.06 23 PHE B O 1
ATOM 2037 N N . VAL B 1 24 ? -18.922 13.898 0.14 1 90.12 24 VAL B N 1
ATOM 2038 C CA . VAL B 1 24 ? -19.578 12.602 0.283 1 90.12 24 VAL B CA 1
ATOM 2039 C C . VAL B 1 24 ? -19.922 12.359 1.75 1 90.12 24 VAL B C 1
ATOM 2041 O O . VAL B 1 24 ? -19.125 12.656 2.641 1 90.12 24 VAL B O 1
ATOM 2044 N N . LYS B 1 25 ? -21.141 11.758 1.904 1 91.12 25 LYS B N 1
ATOM 2045 C CA . LYS B 1 25 ? -21.625 11.57 3.27 1 91.12 25 LYS B CA 1
ATOM 2046 C C . LYS B 1 25 ? -21.609 10.102 3.664 1 91.12 25 LYS B C 1
ATOM 2048 O O . LYS B 1 25 ? -21.938 9.227 2.854 1 91.12 25 LYS B O 1
ATOM 2053 N N . PHE B 1 26 ? -21.141 9.898 4.84 1 89.5 26 PHE B N 1
ATOM 2054 C CA . PHE B 1 26 ? -21.25 8.602 5.492 1 89.5 26 PHE B CA 1
ATOM 2055 C C . PHE B 1 26 ? -21.344 8.758 7.008 1 89.5 26 PHE B C 1
ATOM 2057 O O . PHE B 1 26 ? -20.828 9.727 7.57 1 89.5 26 PHE B O 1
ATOM 2064 N N . HIS B 1 27 ? -22.109 7.812 7.68 1 89.81 27 HIS B N 1
ATOM 2065 C CA . HIS B 1 27 ? -22.375 7.883 9.117 1 89.81 27 HIS B CA 1
ATOM 2066 C C . HIS B 1 27 ? -22.906 9.25 9.516 1 89.81 27 HIS B C 1
ATOM 2068 O O . HIS B 1 27 ? -22.469 9.828 10.508 1 89.81 27 HIS B O 1
ATOM 2074 N N . GLY B 1 2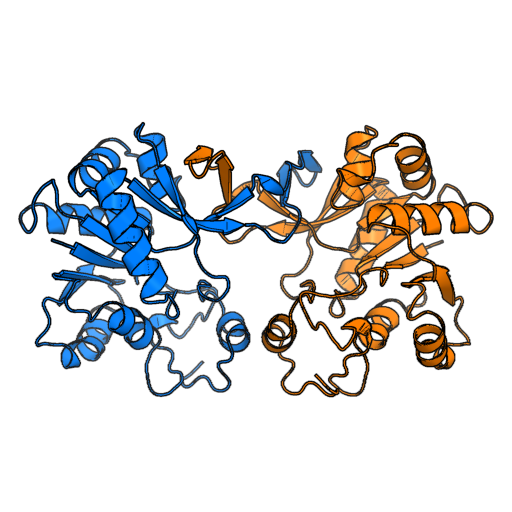8 ? -23.656 9.945 8.594 1 89.62 28 GLY B N 1
ATOM 2075 C CA . GLY B 1 28 ? -24.406 11.148 8.898 1 89.62 28 GLY B CA 1
ATOM 2076 C C . GLY B 1 28 ? -23.625 12.422 8.68 1 89.62 28 GLY B C 1
ATOM 2077 O O . GLY B 1 28 ? -24.156 13.523 8.859 1 89.62 28 GLY B O 1
ATOM 2078 N N . LYS B 1 29 ? -22.422 12.328 8.219 1 94 29 LYS B N 1
ATOM 2079 C CA . LYS B 1 29 ? -21.578 13.5 8.047 1 94 29 LYS B CA 1
ATOM 2080 C C . LYS B 1 29 ? -20.766 13.414 6.75 1 94 29 LYS B C 1
ATOM 2082 O O . LYS B 1 29 ? -20.547 12.32 6.223 1 94 29 LYS B O 1
ATOM 2087 N N . THR B 1 30 ? -20.391 14.57 6.207 1 94.06 30 THR B N 1
ATOM 2088 C CA . THR B 1 30 ? -19.516 14.594 5.035 1 94.06 30 THR B CA 1
ATOM 2089 C C . THR B 1 30 ? -18.109 14.148 5.402 1 94.06 30 THR B C 1
ATOM 2091 O O . THR B 1 30 ? -17.719 14.18 6.57 1 94.06 30 THR B O 1
ATOM 2094 N N . LEU B 1 31 ? -17.359 13.758 4.383 1 94.62 31 LEU B N 1
ATOM 2095 C CA . LEU B 1 31 ? -15.961 13.438 4.59 1 94.62 31 LEU B CA 1
ATOM 2096 C C . LEU B 1 31 ? -15.219 14.609 5.227 1 94.62 31 LEU B C 1
ATOM 2098 O O . LEU B 1 31 ? -14.43 14.422 6.156 1 94.62 31 LEU B O 1
ATOM 2102 N N . MET B 1 32 ? -15.547 15.82 4.793 1 96.44 32 MET B N 1
ATOM 2103 C CA . MET B 1 32 ? -14.93 17.016 5.34 1 96.44 32 MET B CA 1
ATOM 2104 C C . MET B 1 32 ? -15.227 17.156 6.828 1 96.44 32 MET B C 1
ATOM 2106 O O . MET B 1 32 ? -14.312 17.391 7.629 1 96.44 32 MET B O 1
ATOM 2110 N N . GLU B 1 33 ? -16.406 16.922 7.164 1 96.5 33 GLU B N 1
ATOM 2111 C CA . GLU B 1 33 ? -16.812 17.031 8.562 1 96.5 33 GLU B CA 1
ATOM 2112 C C . GLU B 1 33 ? -16.094 15.984 9.422 1 96.5 33 GLU B C 1
ATOM 2114 O O . GLU B 1 33 ? -15.594 16.297 10.5 1 96.5 33 GLU B O 1
ATOM 2119 N N . HIS B 1 34 ? -16.094 14.766 8.891 1 96.38 34 HIS B N 1
ATOM 2120 C CA . HIS B 1 34 ? -15.422 13.695 9.617 1 96.38 34 HIS B CA 1
ATOM 2121 C C . HIS B 1 34 ? -13.977 14.062 9.914 1 96.38 34 HIS B C 1
ATOM 2123 O O . HIS B 1 34 ? -13.492 13.844 11.023 1 96.38 34 HIS B O 1
ATOM 2129 N N . THR B 1 35 ? -13.312 14.641 8.961 1 97.75 35 THR B N 1
ATOM 2130 C CA . THR B 1 35 ? -11.898 14.969 9.109 1 97.75 35 THR B CA 1
ATOM 2131 C C . THR B 1 35 ? -11.719 16.156 10.047 1 97.75 35 THR B C 1
ATOM 2133 O O . THR B 1 35 ? -10.914 16.094 10.977 1 97.75 35 THR B O 1
ATOM 2136 N N . VAL B 1 36 ? -12.445 17.203 9.859 1 97.75 36 VAL B N 1
ATOM 2137 C CA . VAL B 1 36 ? -12.312 18.438 10.633 1 97.75 36 VAL B CA 1
ATOM 2138 C C . VAL B 1 36 ? -12.586 18.156 12.109 1 97.75 36 VAL B C 1
ATOM 2140 O O . VAL B 1 36 ? -11.883 18.672 12.984 1 97.75 36 VAL B O 1
ATOM 2143 N N . GLU B 1 37 ? -13.523 17.328 12.367 1 97.31 37 GLU B N 1
ATOM 2144 C CA . GLU B 1 37 ? -13.945 17.062 13.734 1 97.31 37 GLU B CA 1
ATOM 2145 C C . GLU B 1 37 ? -12.844 16.344 14.523 1 97.31 37 GLU B C 1
ATOM 2147 O O . GLU B 1 37 ? -12.82 16.406 15.75 1 97.31 37 GLU B O 1
ATOM 2152 N N . LYS B 1 38 ? -11.953 15.633 13.82 1 97.5 38 LYS B N 1
ATOM 2153 C CA . LYS B 1 38 ? -10.82 14.992 14.484 1 97.5 38 LYS B CA 1
ATOM 2154 C C . LYS B 1 38 ? -9.906 16.031 15.125 1 97.5 38 LYS B C 1
ATOM 2156 O O . LYS B 1 38 ? -9.125 15.703 16.031 1 97.5 38 LYS B O 1
ATOM 2161 N N . PHE B 1 39 ? -9.992 17.328 14.703 1 97.69 39 PHE B N 1
ATOM 2162 C CA . PHE B 1 39 ? -9.055 18.359 15.141 1 97.69 39 PHE B CA 1
ATOM 2163 C C . PHE B 1 39 ? -9.742 19.375 16.031 1 97.69 39 PHE B C 1
ATOM 2165 O O . PHE B 1 39 ? -9.141 20.391 16.406 1 97.69 39 PHE B O 1
ATOM 2172 N N . LEU B 1 40 ? -11.047 19.094 16.281 1 96.69 40 LEU B N 1
ATOM 2173 C CA . LEU B 1 40 ? -11.75 19.953 17.219 1 96.69 40 LEU B CA 1
ATOM 2174 C C . LEU B 1 40 ? -11.438 19.547 18.656 1 96.69 40 LEU B C 1
ATOM 2176 O O . LEU B 1 40 ? -12.328 19.125 19.406 1 96.69 40 LEU B O 1
ATOM 2180 N N . GLU B 1 41 ? -10.203 19.734 18.984 1 95.94 41 GLU B N 1
ATOM 2181 C CA . GLU B 1 41 ? -9.664 19.406 20.297 1 95.94 41 GLU B CA 1
ATOM 2182 C C . GLU B 1 41 ? -9.117 20.656 21 1 95.94 41 GLU B C 1
ATOM 2184 O O . GLU B 1 41 ? -8.711 21.609 20.328 1 95.94 41 GLU B O 1
ATOM 2189 N N . ASN B 1 42 ? -9.023 20.609 22.312 1 95.12 42 ASN B N 1
ATOM 2190 C CA . ASN B 1 42 ? -8.578 21.75 23.094 1 95.12 42 ASN B CA 1
ATOM 2191 C C . ASN B 1 42 ? -7.105 22.062 22.844 1 95.12 42 ASN B C 1
ATOM 2193 O O . ASN B 1 42 ? -6.672 23.203 23.016 1 95.12 42 ASN B O 1
ATOM 2197 N N . PHE B 1 43 ? -6.387 21.031 22.453 1 97.06 43 PHE B N 1
ATOM 2198 C CA . PHE B 1 43 ? -4.953 21.25 22.266 1 97.06 43 PHE B CA 1
ATOM 2199 C C . PHE B 1 43 ? -4.66 21.75 20.859 1 97.06 43 PHE B C 1
ATOM 2201 O O . PHE B 1 43 ? -3.504 22.016 20.516 1 97.06 43 PHE B O 1
ATOM 2208 N N . ILE B 1 44 ? -5.664 21.891 20.047 1 97.69 44 ILE B N 1
ATOM 2209 C CA . ILE B 1 44 ? -5.57 22.562 18.75 1 97.69 44 ILE B CA 1
ATOM 2210 C C . ILE B 1 44 ? -6.125 23.969 18.859 1 97.69 44 ILE B C 1
ATOM 2212 O O . ILE B 1 44 ? -7.312 24.172 19.141 1 97.69 44 ILE B O 1
ATOM 2216 N N . HIS B 1 45 ? -5.34 24.922 18.484 1 97.25 45 HIS B N 1
ATOM 2217 C CA . HIS B 1 45 ? -5.676 26.297 18.828 1 97.25 45 HIS B CA 1
ATOM 2218 C C . HIS B 1 45 ? -6.211 27.047 17.609 1 97.25 45 HIS B C 1
ATOM 2220 O O . HIS B 1 45 ? -6.934 28.047 17.75 1 97.25 45 HIS B O 1
ATOM 2226 N N . LEU B 1 46 ? -5.824 26.656 16.547 1 96.81 46 LEU B N 1
ATOM 2227 C CA . LEU B 1 46 ? -6.188 27.266 15.273 1 96.81 46 LEU B CA 1
ATOM 2228 C C . LEU B 1 46 ? -6.289 26.219 14.172 1 96.81 46 LEU B C 1
ATOM 2230 O O . LEU B 1 46 ? -5.469 25.297 14.102 1 96.81 46 LEU B O 1
ATOM 2234 N N . ILE B 1 47 ? -7.344 26.312 13.312 1 97.81 47 ILE B N 1
ATOM 2235 C CA . ILE B 1 47 ? -7.523 25.375 12.211 1 97.81 47 ILE B CA 1
ATOM 2236 C C . ILE B 1 47 ? -7.637 26.141 10.891 1 97.81 47 ILE B C 1
ATOM 2238 O O . ILE B 1 47 ? -8.469 27.047 10.766 1 97.81 47 ILE B O 1
ATOM 2242 N N . ILE B 1 48 ? -6.781 25.875 9.977 1 97.81 48 ILE B N 1
ATOM 2243 C CA . ILE B 1 48 ? -6.84 26.391 8.617 1 97.81 48 ILE B CA 1
ATOM 2244 C C . ILE B 1 48 ? -7.328 25.297 7.664 1 97.81 48 ILE B C 1
ATOM 2246 O O . ILE B 1 48 ? -6.719 24.234 7.566 1 97.81 48 ILE B O 1
ATOM 2250 N N . ILE B 1 49 ? -8.414 25.578 7 1 97.75 49 ILE B N 1
ATOM 2251 C CA . ILE B 1 49 ? -8.938 24.672 5.984 1 97.75 49 ILE B CA 1
ATOM 2252 C C . ILE B 1 49 ? -8.602 25.203 4.594 1 97.75 49 ILE B C 1
ATOM 2254 O O . ILE B 1 49 ? -8.984 26.312 4.238 1 97.75 49 ILE B O 1
ATOM 2258 N N . VAL B 1 50 ? -7.871 24.406 3.859 1 98.19 50 VAL B N 1
ATOM 2259 C CA . VAL B 1 50 ? -7.477 24.797 2.51 1 98.19 50 VAL B CA 1
ATOM 2260 C C . VAL B 1 50 ? -8.383 24.109 1.489 1 98.19 50 VAL B C 1
ATOM 2262 O O . VAL B 1 50 ? -8.445 22.875 1.43 1 98.19 50 VAL B O 1
ATOM 2265 N N . VAL B 1 51 ? -9.055 24.891 0.652 1 97.44 51 VAL B N 1
ATOM 2266 C CA . VAL B 1 51 ? -10.055 24.297 -0.226 1 97.44 51 VAL B CA 1
ATOM 2267 C C . VAL B 1 51 ? -9.805 24.734 -1.668 1 97.44 51 VAL B C 1
ATOM 2269 O O . VAL B 1 51 ? -9.078 25.703 -1.914 1 97.44 51 VAL B O 1
ATOM 2272 N N . ASN B 1 52 ? -10.359 23.906 -2.533 1 95.06 52 ASN B N 1
ATOM 2273 C CA . ASN B 1 52 ? -10.414 24.281 -3.943 1 95.06 52 ASN B CA 1
ATOM 2274 C C . ASN B 1 52 ? -11.367 25.453 -4.172 1 95.06 52 ASN B C 1
ATOM 2276 O O . ASN B 1 52 ? -12.445 25.516 -3.574 1 95.06 52 ASN B O 1
ATOM 2280 N N . GLY B 1 53 ? -10.938 26.359 -4.98 1 94.44 53 GLY B N 1
ATOM 2281 C CA . GLY B 1 53 ? -11.742 27.547 -5.262 1 94.44 53 GLY B CA 1
ATOM 2282 C C . GLY B 1 53 ? -13.141 27.219 -5.738 1 94.44 53 GLY B C 1
ATOM 2283 O O . GLY B 1 53 ? -14.102 27.922 -5.398 1 94.44 53 GLY B O 1
ATOM 2284 N N . GLU B 1 54 ? -13.32 26.172 -6.465 1 93.06 54 GLU B N 1
ATOM 2285 C CA . GLU B 1 54 ? -14.602 25.75 -7.02 1 93.06 54 GLU B CA 1
ATOM 2286 C C . GLU B 1 54 ? -15.578 25.359 -5.91 1 93.06 54 GLU B C 1
ATOM 2288 O O . GLU B 1 54 ? -16.797 25.422 -6.105 1 93.06 54 GLU B O 1
ATOM 2293 N N . TYR B 1 55 ? -15.031 25.062 -4.766 1 93.75 55 TYR B N 1
ATOM 2294 C CA . TYR B 1 55 ? -15.891 24.516 -3.723 1 93.75 55 TYR B CA 1
ATOM 2295 C C . TYR B 1 55 ? -15.844 25.391 -2.469 1 93.75 55 TYR B C 1
ATOM 2297 O O . TYR B 1 55 ? -16.141 24.906 -1.369 1 93.75 55 TYR B O 1
ATOM 2305 N N . LEU B 1 56 ? -15.367 26.594 -2.635 1 95.38 56 LEU B N 1
ATOM 2306 C CA . LEU B 1 56 ? -15.164 27.5 -1.508 1 95.38 56 LEU B CA 1
ATOM 2307 C C . LEU B 1 56 ? -16.469 27.734 -0.759 1 95.38 56 LEU B C 1
ATOM 2309 O O . LEU B 1 56 ? -16.547 27.531 0.457 1 95.38 56 LEU B O 1
ATOM 2313 N N . GLU B 1 57 ? -17.531 28.062 -1.445 1 95.62 57 GLU B N 1
ATOM 2314 C CA . GLU B 1 57 ? -18.797 28.406 -0.813 1 95.62 57 GLU B CA 1
ATOM 2315 C C . GLU B 1 57 ? -19.453 27.203 -0.145 1 95.62 57 GLU B C 1
ATOM 2317 O O . GLU B 1 57 ? -19.953 27.297 0.975 1 95.62 57 GLU B O 1
ATOM 2322 N N . GLU B 1 58 ? -19.438 26.125 -0.817 1 94.19 58 GLU B N 1
ATOM 2323 C CA . GLU B 1 58 ? -19.984 24.906 -0.239 1 94.19 58 GLU B CA 1
ATOM 2324 C C . GLU B 1 58 ? -19.219 24.5 1.024 1 94.19 58 GLU B C 1
ATOM 2326 O O . GLU B 1 58 ? -19.828 24.078 2.01 1 94.19 58 GLU B O 1
ATOM 2331 N N . SER B 1 59 ? -17.938 24.609 0.966 1 95.38 59 SER B N 1
ATOM 2332 C CA . SER B 1 59 ? -17.109 24.297 2.127 1 95.38 59 SER B CA 1
ATOM 2333 C C . SER B 1 59 ? -17.438 25.203 3.309 1 95.38 59 SER B C 1
ATOM 2335 O O . SER B 1 59 ? -17.609 24.719 4.434 1 95.38 59 SER B O 1
ATOM 2337 N N . LYS B 1 60 ? -17.547 26.484 3.027 1 95.19 60 LYS B N 1
ATOM 2338 C CA . LYS B 1 60 ? -17.875 27.453 4.074 1 95.19 60 LYS B CA 1
ATOM 2339 C C . LYS B 1 60 ? -19.234 27.125 4.711 1 95.19 60 LYS B C 1
ATOM 2341 O O . LYS B 1 60 ? -19.391 27.219 5.926 1 95.19 60 LYS B O 1
ATOM 2346 N N . LYS B 1 61 ? -20.141 26.719 3.877 1 95 61 LYS B N 1
ATOM 2347 C CA . LYS B 1 61 ? -21.469 26.359 4.367 1 95 61 LYS B CA 1
ATOM 2348 C C . LYS B 1 61 ? -21.391 25.188 5.34 1 95 61 LYS B C 1
ATOM 2350 O O . LYS B 1 61 ? -22.016 25.219 6.402 1 95 61 LYS B O 1
ATOM 2355 N N . ILE B 1 62 ? -20.672 24.188 4.988 1 94.12 62 ILE B N 1
ATOM 2356 C CA . ILE B 1 62 ? -20.531 22.984 5.801 1 94.12 62 ILE B CA 1
ATOM 2357 C C . ILE B 1 62 ? -19.844 23.312 7.117 1 94.12 62 ILE B C 1
ATOM 2359 O O . ILE B 1 62 ? -20.219 22.797 8.172 1 94.12 62 ILE B O 1
ATOM 2363 N N . LEU B 1 63 ? -18.906 24.25 7.055 1 94.94 63 LEU B N 1
ATOM 2364 C CA . LEU B 1 63 ? -18.047 24.516 8.203 1 94.94 63 LEU B CA 1
ATOM 2365 C C . LEU B 1 63 ? -18.688 25.547 9.125 1 94.94 63 LEU B C 1
ATOM 2367 O O . LEU B 1 63 ? -18.188 25.781 10.227 1 94.94 63 LEU B O 1
ATOM 2371 N N . LYS B 1 64 ? -19.75 26.172 8.719 1 92.62 64 LYS B N 1
ATOM 2372 C CA . LYS B 1 64 ? -20.438 27.219 9.477 1 92.62 64 LYS B CA 1
ATOM 2373 C C . LYS B 1 64 ? -20.875 26.719 10.844 1 92.62 64 LYS B C 1
ATOM 2375 O O . LYS B 1 64 ? -20.891 27.469 11.82 1 92.62 64 LYS B O 1
ATOM 2380 N N . LYS B 1 65 ? -21.141 25.484 10.914 1 91.19 65 LYS B N 1
ATOM 2381 C CA . LYS B 1 65 ? -21.672 24.922 12.148 1 91.19 65 LYS B CA 1
ATOM 2382 C C . LYS B 1 65 ? -20.594 24.875 13.234 1 91.19 65 LYS B C 1
ATOM 2384 O O . LYS B 1 65 ? -20.906 24.734 14.414 1 91.19 65 LYS B O 1
ATOM 2389 N N . TYR B 1 66 ? -19.391 24.984 12.742 1 90.06 66 TYR B N 1
ATOM 2390 C CA . TYR B 1 66 ? -18.297 24.953 13.703 1 90.06 66 TYR B CA 1
ATOM 2391 C C . TYR B 1 66 ? -17.875 26.375 14.094 1 90.06 66 TYR B C 1
ATOM 2393 O O . TYR B 1 66 ? -16.766 26.578 14.578 1 90.06 66 TYR B O 1
ATOM 2401 N N . LYS B 1 67 ? -18.578 27.422 13.867 1 71.31 67 LYS B N 1
ATOM 2402 C CA . LYS B 1 67 ? -18.344 28.844 13.977 1 71.31 67 LYS B CA 1
ATOM 2403 C C . LYS B 1 67 ? -17.625 29.188 15.273 1 71.31 67 LYS B C 1
ATOM 2405 O O . LYS B 1 67 ? -16.766 30.078 15.305 1 71.31 67 LYS B O 1
ATOM 2410 N N . ARG B 1 68 ? -17.859 28.672 16.25 1 66.25 68 ARG B N 1
ATOM 2411 C CA . ARG B 1 68 ? -17.297 29.094 17.531 1 66.25 68 ARG B CA 1
ATOM 2412 C C . ARG B 1 68 ? -15.859 28.609 17.672 1 66.25 68 ARG B C 1
ATOM 2414 O O . ARG B 1 68 ? -15.203 28.891 18.688 1 66.25 68 ARG B O 1
ATOM 2421 N N . LYS B 1 69 ? -15.328 28.156 16.484 1 69.75 69 LYS B N 1
ATOM 2422 C CA . LYS B 1 69 ? -13.961 27.656 16.531 1 69.75 69 LYS B CA 1
ATOM 2423 C C . LYS B 1 69 ? -13.023 28.484 15.664 1 69.75 69 LYS B C 1
ATOM 2425 O O . LYS B 1 69 ? -13.484 29.312 14.875 1 69.75 69 LYS B O 1
ATOM 2430 N N . ASN B 1 70 ? -11.852 28.766 16.031 1 90 70 ASN B N 1
ATOM 2431 C CA . ASN B 1 70 ? -10.797 29.422 15.266 1 90 70 ASN B CA 1
ATOM 2432 C C . ASN B 1 70 ? -10.469 28.672 13.977 1 90 70 ASN B C 1
ATOM 2434 O O . ASN B 1 70 ? -9.344 28.188 13.805 1 90 70 ASN B O 1
ATOM 2438 N N . ILE B 1 71 ? -11.562 28.609 13.117 1 95.06 71 ILE B N 1
ATOM 2439 C CA . ILE B 1 71 ? -11.438 27.938 11.828 1 95.06 71 ILE B CA 1
ATOM 2440 C C . ILE B 1 71 ? -11.414 28.969 10.703 1 95.06 71 ILE B C 1
ATOM 2442 O O . ILE B 1 71 ? -12.297 29.828 10.625 1 95.06 71 ILE B O 1
ATOM 2446 N N . TYR B 1 72 ? -10.469 28.938 9.906 1 95.25 72 TYR B N 1
ATOM 2447 C CA . TYR B 1 72 ? -10.352 29.797 8.727 1 95.25 72 TYR B CA 1
ATOM 2448 C C . TYR B 1 72 ? -10.305 28.969 7.449 1 95.25 72 TYR B C 1
ATOM 2450 O O . TYR B 1 72 ? -9.688 27.891 7.422 1 95.25 72 TYR B O 1
ATOM 2458 N N . VAL B 1 73 ? -10.961 29.484 6.379 1 96.44 73 VAL B N 1
ATOM 2459 C CA . VAL B 1 73 ? -10.977 28.812 5.086 1 96.44 73 VAL B CA 1
ATOM 2460 C C . VAL B 1 73 ? -10.188 29.625 4.062 1 96.44 73 VAL B C 1
ATOM 2462 O O . VAL B 1 73 ? -10.445 30.828 3.881 1 96.44 73 VAL B O 1
ATOM 2465 N N . ILE B 1 74 ? -9.234 29 3.488 1 97.25 74 ILE B N 1
ATOM 2466 C CA . ILE B 1 74 ? -8.438 29.703 2.486 1 97.25 74 ILE B CA 1
ATOM 2467 C C . ILE B 1 74 ? -8.391 28.875 1.199 1 97.25 74 ILE B C 1
ATOM 2469 O O . ILE B 1 74 ? -8.812 27.719 1.181 1 97.25 74 ILE B O 1
ATOM 2473 N N . LEU B 1 75 ? -7.848 29.516 0.117 1 97.69 75 LEU B N 1
ATOM 2474 C CA . LEU B 1 75 ? -7.77 28.859 -1.183 1 97.69 75 LEU B CA 1
ATOM 2475 C C . LEU B 1 75 ? -6.477 28.062 -1.312 1 97.69 75 LEU B C 1
ATOM 2477 O O . LEU B 1 75 ? -5.422 28.5 -0.856 1 97.69 75 LEU B O 1
ATOM 2481 N N . GLY B 1 76 ? -6.641 26.875 -1.955 1 96.81 76 GLY B N 1
ATOM 2482 C CA . GLY B 1 76 ? -5.477 26.047 -2.242 1 96.81 76 GLY B CA 1
ATOM 2483 C C . GLY B 1 76 ? -4.711 26.516 -3.469 1 96.81 76 GLY B C 1
ATOM 2484 O O . GLY B 1 76 ? -5.035 27.531 -4.066 1 96.81 76 GLY B O 1
ATOM 2485 N N . GLY B 1 77 ? -3.564 25.766 -3.689 1 94.75 77 GLY B N 1
ATOM 2486 C CA . GLY B 1 77 ? -2.748 26.031 -4.863 1 94.75 77 GLY B CA 1
ATOM 2487 C C . GLY B 1 77 ? -2.92 25 -5.957 1 94.75 77 GLY B C 1
ATOM 2488 O O . GLY B 1 77 ? -3.883 24.234 -5.945 1 94.75 77 GLY B O 1
ATOM 2489 N N . LYS B 1 78 ? -2.074 25.094 -6.93 1 92.81 78 LYS B N 1
ATOM 2490 C CA . LYS B 1 78 ? -2.148 24.234 -8.109 1 92.81 78 LYS B CA 1
ATOM 2491 C C . LYS B 1 78 ? -1.865 22.781 -7.758 1 92.81 78 LYS B C 1
ATOM 2493 O O . LYS B 1 78 ? -2.33 21.859 -8.438 1 92.81 78 LYS B O 1
ATOM 2498 N N . THR B 1 79 ? -1.062 22.547 -6.73 1 93.81 79 THR B N 1
ATOM 2499 C CA . THR B 1 79 ? -0.75 21.219 -6.223 1 93.81 79 THR B CA 1
ATOM 2500 C C . THR B 1 79 ? -0.9 21.172 -4.703 1 93.81 79 THR B C 1
ATOM 2502 O O . THR B 1 79 ? -1.168 22.188 -4.066 1 93.81 79 THR B O 1
ATOM 2505 N N . ARG B 1 80 ? -0.723 19.984 -4.16 1 94.5 80 ARG B N 1
ATOM 2506 C CA . ARG B 1 80 ? -0.82 19.797 -2.717 1 94.5 80 ARG B CA 1
ATOM 2507 C C . ARG B 1 80 ? 0.192 20.672 -1.981 1 94.5 80 ARG B C 1
ATOM 2509 O O . ARG B 1 80 ? -0.153 21.344 -1.014 1 94.5 80 ARG B O 1
ATOM 2516 N N . GLU B 1 81 ? 1.42 20.703 -2.502 1 96.25 81 GLU B N 1
ATOM 2517 C CA . GLU B 1 81 ? 2.484 21.438 -1.826 1 96.25 81 GLU B CA 1
ATOM 2518 C C . GLU B 1 81 ? 2.283 22.953 -1.959 1 96.25 81 GLU B C 1
ATOM 2520 O O . GLU B 1 81 ? 2.627 23.703 -1.052 1 96.25 81 GLU B O 1
ATOM 2525 N N . PHE B 1 82 ? 1.697 23.344 -3.035 1 96.75 82 PHE B N 1
ATOM 2526 C CA . PHE B 1 82 ? 1.367 24.75 -3.172 1 96.75 82 PHE B CA 1
ATOM 2527 C C . PHE B 1 82 ? 0.228 25.141 -2.234 1 96.75 82 PHE B C 1
ATOM 2529 O O . PHE B 1 82 ? 0.166 26.266 -1.754 1 96.75 82 PHE B O 1
ATOM 2536 N N . SER B 1 83 ? -0.682 24.219 -2.016 1 97.5 83 SER B N 1
ATOM 2537 C CA . SER B 1 83 ? -1.706 24.453 -1.003 1 97.5 83 SER B CA 1
ATOM 2538 C C . SER B 1 83 ? -1.086 24.641 0.378 1 97.5 83 SER B C 1
ATOM 2540 O O . SER B 1 83 ? -1.478 25.531 1.124 1 97.5 83 SER B O 1
ATOM 2542 N N . THR B 1 84 ? -0.112 23.766 0.695 1 98.44 84 THR B N 1
ATOM 2543 C CA . THR B 1 84 ? 0.606 23.922 1.956 1 98.44 84 THR B CA 1
ATOM 2544 C C . THR B 1 84 ? 1.318 25.266 2.01 1 98.44 84 THR B C 1
ATOM 2546 O O . THR B 1 84 ? 1.296 25.953 3.039 1 98.44 84 THR B O 1
ATOM 2549 N N . LEU B 1 85 ? 1.927 25.656 0.888 1 98.06 85 LEU B N 1
ATOM 2550 C CA . LEU B 1 85 ? 2.605 26.953 0.813 1 98.06 85 LEU B CA 1
ATOM 2551 C C . LEU B 1 85 ? 1.642 28.094 1.123 1 98.06 85 LEU B C 1
ATOM 2553 O O . LEU B 1 85 ? 1.984 29.016 1.863 1 98.06 85 LEU B O 1
ATOM 2557 N N . ASN B 1 86 ? 0.451 28.062 0.555 1 98 86 ASN B N 1
ATOM 2558 C CA . ASN B 1 86 ? -0.548 29.094 0.823 1 98 86 ASN B CA 1
ATOM 2559 C C . ASN B 1 86 ? -0.878 29.172 2.311 1 98 86 ASN B C 1
ATOM 2561 O O . ASN B 1 86 ? -1.025 30.266 2.855 1 98 86 ASN B O 1
ATOM 2565 N N . ALA B 1 87 ? -0.989 28.031 2.914 1 98.44 87 ALA B N 1
ATOM 2566 C CA . ALA B 1 87 ? -1.264 28 4.348 1 98.44 87 ALA B CA 1
ATOM 2567 C C . ALA B 1 87 ? -0.094 28.578 5.141 1 98.44 87 ALA B C 1
ATOM 2569 O O . ALA B 1 87 ? -0.295 29.344 6.09 1 98.44 87 ALA B O 1
ATOM 2570 N N . VAL B 1 88 ? 1.119 28.219 4.773 1 98.38 88 VAL B N 1
ATOM 2571 C CA . VAL B 1 88 ? 2.324 28.703 5.438 1 98.38 88 VAL B CA 1
ATOM 2572 C C . VAL B 1 88 ? 2.373 30.234 5.371 1 98.38 88 VAL B C 1
ATOM 2574 O O . VAL B 1 88 ? 2.648 30.891 6.375 1 98.38 88 VAL B O 1
ATOM 2577 N N . LYS B 1 89 ? 2.084 30.766 4.211 1 98.12 89 LYS B N 1
ATOM 2578 C CA . LYS B 1 89 ? 2.062 32.219 4.027 1 98.12 89 LYS B CA 1
ATOM 2579 C C . LYS B 1 89 ? 0.97 32.875 4.871 1 98.12 89 LYS B C 1
ATOM 2581 O O . LYS B 1 89 ? 1.188 33.906 5.48 1 98.12 89 LYS B O 1
ATOM 2586 N N . TYR B 1 90 ? -0.153 32.25 4.887 1 98.12 90 TYR B N 1
ATOM 2587 C CA . TYR B 1 90 ? -1.293 32.75 5.625 1 98.12 90 TYR B CA 1
ATOM 2588 C C . TYR B 1 90 ? -0.982 32.844 7.117 1 98.12 90 TYR B C 1
ATOM 2590 O O . TYR B 1 90 ? -1.428 33.781 7.797 1 98.12 90 TYR B O 1
ATOM 2598 N N . LEU B 1 91 ? -0.173 31.953 7.602 1 98.12 91 LEU B N 1
ATOM 2599 C CA . LEU B 1 91 ? 0.091 31.797 9.023 1 98.12 91 LEU B CA 1
ATOM 2600 C C . LEU B 1 91 ? 1.176 32.75 9.484 1 98.12 91 LEU B C 1
ATOM 2602 O O . LEU B 1 91 ? 1.373 32.969 10.688 1 98.12 91 LEU B O 1
ATOM 2606 N N . LYS B 1 92 ? 1.872 33.375 8.641 1 96.94 92 LYS B N 1
ATOM 2607 C CA . LYS B 1 92 ? 3.08 34.156 8.922 1 96.94 92 LYS B CA 1
ATOM 2608 C C . LYS B 1 92 ? 2.844 35.156 10.039 1 96.94 92 LYS B C 1
ATOM 2610 O O . LYS B 1 92 ? 3.65 35.281 10.969 1 96.94 92 LYS B O 1
ATOM 2615 N N . ASP B 1 93 ? 1.705 35.844 10.008 1 94.69 93 ASP B N 1
ATOM 2616 C CA . ASP B 1 93 ? 1.472 36.906 10.984 1 94.69 93 ASP B CA 1
ATOM 2617 C C . ASP B 1 93 ? 0.467 36.469 12.047 1 94.69 93 ASP B C 1
ATOM 2619 O O . ASP B 1 93 ? 0.032 37.281 12.875 1 94.69 93 ASP B O 1
ATOM 2623 N N . LEU B 1 94 ? 0.161 35.188 12.039 1 96.06 94 LEU B N 1
ATOM 2624 C CA . LEU B 1 94 ? -0.874 34.719 12.945 1 96.06 94 LEU B CA 1
ATOM 2625 C C . LEU B 1 94 ? -0.268 33.875 14.062 1 96.06 94 LEU B C 1
ATOM 2627 O O . LEU B 1 94 ? -0.882 33.688 15.117 1 96.06 94 LEU B O 1
ATOM 2631 N N . ILE B 1 95 ? 0.949 33.344 13.781 1 97.56 95 ILE B N 1
ATOM 2632 C CA . ILE B 1 95 ? 1.509 32.438 14.781 1 97.56 95 ILE B CA 1
ATOM 2633 C C . ILE B 1 95 ? 3.002 32.719 14.945 1 97.56 95 ILE B C 1
ATOM 2635 O O . ILE B 1 95 ? 3.588 33.469 14.172 1 97.56 95 ILE B O 1
ATOM 2639 N N . SER B 1 96 ? 3.609 32.062 15.969 1 98.06 96 SER B N 1
ATOM 2640 C CA . SER B 1 96 ? 5.023 32.25 16.266 1 98.06 96 SER B CA 1
ATOM 2641 C C . SER B 1 96 ? 5.879 31.188 15.578 1 98.06 96 SER B C 1
ATOM 2643 O O . SER B 1 96 ? 5.379 30.125 15.203 1 98.06 96 SER B O 1
ATOM 2645 N N . GLU B 1 97 ? 7.152 31.469 15.516 1 97.69 97 GLU B N 1
ATOM 2646 C CA . GLU B 1 97 ? 8.117 30.578 14.875 1 97.69 97 GLU B CA 1
ATOM 2647 C C . GLU B 1 97 ? 8.172 29.219 15.586 1 97.69 97 GLU B C 1
ATOM 2649 O O . GLU B 1 97 ? 8.453 28.203 14.961 1 97.69 97 GLU B O 1
ATOM 2654 N N . ASP B 1 98 ? 7.879 29.25 16.844 1 98 98 ASP B N 1
ATOM 2655 C CA . ASP B 1 98 ? 8.039 28.047 17.656 1 98 98 ASP B CA 1
ATOM 2656 C C . ASP B 1 98 ? 6.738 27.25 17.734 1 98 98 ASP B C 1
ATOM 2658 O O . ASP B 1 98 ? 6.695 26.172 18.312 1 98 98 ASP B O 1
ATOM 2662 N N . ASP B 1 99 ? 5.699 27.75 17.125 1 98.81 99 ASP B N 1
ATOM 2663 C CA . ASP B 1 99 ? 4.422 27.047 17.125 1 98.81 99 ASP B CA 1
ATOM 2664 C C . ASP B 1 99 ? 4.469 25.812 16.234 1 98.81 99 ASP B C 1
ATOM 2666 O O . ASP B 1 99 ? 5.34 25.703 15.359 1 98.81 99 ASP B O 1
ATOM 2670 N N . ASN B 1 100 ? 3.623 24.844 16.578 1 98.88 100 ASN B N 1
ATOM 2671 C CA . ASN B 1 100 ? 3.516 23.609 15.797 1 98.88 100 ASN B CA 1
ATOM 2672 C C . ASN B 1 100 ? 2.455 23.734 14.703 1 98.88 100 ASN B C 1
ATOM 2674 O O . ASN B 1 100 ? 1.363 24.25 14.945 1 98.88 100 ASN B O 1
ATOM 2678 N N . VAL B 1 101 ? 2.807 23.344 13.484 1 98.94 101 VAL B N 1
ATOM 2679 C CA . VAL B 1 101 ? 1.855 23.281 12.383 1 98.94 101 VAL B CA 1
ATOM 2680 C C . VAL B 1 101 ? 1.609 21.812 12.008 1 98.94 101 VAL B C 1
ATOM 2682 O O . VAL B 1 101 ? 2.523 21.125 11.555 1 98.94 101 VAL B O 1
ATOM 2685 N N . ILE B 1 102 ? 0.388 21.328 12.203 1 98.88 102 ILE B N 1
ATOM 2686 C CA . ILE B 1 102 ? -0.036 19.969 11.93 1 98.88 102 ILE B CA 1
ATOM 2687 C C . ILE B 1 102 ? -0.747 19.906 10.578 1 98.88 102 ILE B C 1
ATOM 2689 O O . ILE B 1 102 ? -1.92 20.281 10.469 1 98.88 102 ILE B O 1
ATOM 2693 N N . ILE B 1 103 ? -0.046 19.438 9.555 1 98.88 103 ILE B N 1
ATOM 2694 C CA . ILE B 1 103 ? -0.606 19.359 8.211 1 98.88 103 ILE B CA 1
ATOM 2695 C C . ILE B 1 103 ? -1.281 18.016 8.008 1 98.88 103 ILE B C 1
ATOM 2697 O O . ILE B 1 103 ? -0.655 16.969 8.195 1 98.88 103 ILE B O 1
ATOM 2701 N N . HIS B 1 104 ? -2.498 17.984 7.586 1 98.81 104 HIS B N 1
ATOM 2702 C CA . HIS B 1 104 ? -3.268 16.75 7.461 1 98.81 104 HIS B CA 1
ATOM 2703 C C . HIS B 1 104 ? -4.055 16.719 6.152 1 98.81 104 HIS B C 1
ATOM 2705 O O . HIS B 1 104 ? -4.625 17.734 5.746 1 98.81 104 HIS B O 1
ATOM 2711 N N . ASP B 1 105 ? -3.969 15.609 5.484 1 97.94 105 ASP B N 1
ATOM 2712 C CA . ASP B 1 105 ? -4.789 15.398 4.293 1 97.94 105 ASP B CA 1
ATOM 2713 C C . ASP B 1 105 ? -6.273 15.359 4.648 1 97.94 105 ASP B C 1
ATOM 2715 O O . ASP B 1 105 ? -6.703 14.531 5.449 1 97.94 105 ASP B O 1
ATOM 2719 N N . GLY B 1 106 ? -7.031 16.156 3.988 1 97.62 106 GLY B N 1
ATOM 2720 C CA . GLY B 1 106 ? -8.477 16.1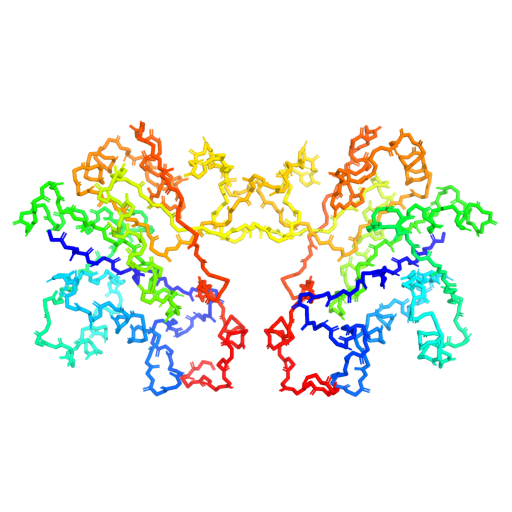41 4.188 1 97.62 106 GLY B CA 1
ATOM 2721 C C . GLY B 1 106 ? -9.102 14.797 3.875 1 97.62 106 GLY B C 1
ATOM 2722 O O . GLY B 1 106 ? -10.148 14.453 4.43 1 97.62 106 GLY B O 1
ATOM 2723 N N . ALA B 1 107 ? -8.445 14.047 3.129 1 95.31 107 ALA B N 1
ATOM 2724 C CA . ALA B 1 107 ? -8.961 12.766 2.658 1 95.31 107 ALA B CA 1
ATOM 2725 C C . ALA B 1 107 ? -8.648 11.648 3.652 1 95.31 107 ALA B C 1
ATOM 2727 O O . ALA B 1 107 ? -8.836 10.469 3.35 1 95.31 107 ALA B O 1
ATOM 2728 N N . ARG B 1 108 ? -8.18 11.961 4.82 1 96 108 ARG B N 1
ATOM 2729 C CA . ARG B 1 108 ? -7.93 10.984 5.871 1 96 108 ARG B CA 1
ATOM 2730 C C . ARG B 1 108 ? -8.82 11.234 7.082 1 96 108 ARG B C 1
ATOM 2732 O O . ARG B 1 108 ? -8.344 11.688 8.125 1 96 108 ARG B O 1
ATOM 2739 N N . PRO B 1 109 ? -10.031 10.836 6.996 1 95.88 109 PRO B N 1
ATOM 2740 C CA . PRO B 1 109 ? -11.008 11.172 8.039 1 95.88 109 PRO B CA 1
ATOM 2741 C C . PRO B 1 109 ? -10.898 10.266 9.266 1 95.88 109 PRO B C 1
ATOM 2743 O O . PRO B 1 109 ? -11.625 10.453 10.242 1 95.88 109 PRO B O 1
ATOM 2746 N N . PHE B 1 110 ? -9.898 9.367 9.336 1 93.94 110 PHE B N 1
ATOM 2747 C CA . PHE B 1 110 ? -9.93 8.375 10.406 1 93.94 110 PHE B CA 1
ATOM 2748 C C . PHE B 1 110 ? -8.672 8.461 11.258 1 93.94 110 PHE B C 1
ATOM 2750 O O . PHE B 1 110 ? -8.32 7.508 11.953 1 93.94 110 PHE B O 1
ATOM 2757 N N . VAL B 1 111 ? -8.016 9.539 11.18 1 96.88 111 VAL B N 1
ATOM 2758 C CA . VAL B 1 111 ? -6.859 9.727 12.047 1 96.88 111 VAL B CA 1
ATOM 2759 C C . VAL B 1 111 ? -7.309 9.711 13.508 1 96.88 111 VAL B C 1
ATOM 2761 O O . VAL B 1 111 ? -8.344 10.289 13.852 1 96.88 111 VAL B O 1
ATOM 2764 N N . SER B 1 112 ? -6.547 9.039 14.359 1 97 112 SER B N 1
ATOM 2765 C CA . SER B 1 112 ? -6.914 8.984 15.773 1 97 112 SER B CA 1
ATOM 2766 C C . SER B 1 112 ? -6.293 10.141 16.547 1 97 112 SER B C 1
ATOM 2768 O O . SER B 1 112 ? -5.293 10.719 16.125 1 97 112 SER B O 1
ATOM 2770 N N . LYS B 1 113 ? -6.918 10.398 17.656 1 98.06 113 LYS B N 1
ATOM 2771 C CA . LYS B 1 113 ? -6.383 11.398 18.578 1 98.06 113 LYS B CA 1
ATOM 2772 C C . LYS B 1 113 ? -4.977 11.031 19.031 1 98.06 113 LYS B C 1
ATOM 2774 O O . LYS B 1 113 ? -4.121 11.906 19.188 1 98.06 113 LYS B O 1
ATOM 2779 N N . GLU B 1 114 ? -4.77 9.758 19.188 1 97.88 114 GLU B N 1
ATOM 2780 C CA . GLU B 1 114 ? -3.477 9.266 19.656 1 97.88 114 GLU B CA 1
ATOM 2781 C C . GLU B 1 114 ? -2.367 9.594 18.656 1 97.88 114 GLU B C 1
ATOM 2783 O O . GLU B 1 114 ? -1.274 10.008 19.047 1 97.88 114 GLU B O 1
ATOM 2788 N N . VAL B 1 115 ? -2.646 9.445 17.391 1 98.12 115 VAL B N 1
ATOM 2789 C CA . VAL B 1 115 ? -1.661 9.734 16.359 1 98.12 115 VAL B CA 1
ATOM 2790 C C . VAL B 1 115 ? -1.343 11.227 16.359 1 98.12 115 VAL B C 1
ATOM 2792 O O . VAL B 1 115 ? -0.18 11.625 16.234 1 98.12 115 VAL B O 1
ATOM 2795 N N . ILE B 1 116 ? -2.346 12.102 16.578 1 98.75 116 ILE B N 1
ATOM 2796 C CA . ILE B 1 116 ? -2.162 13.555 16.609 1 98.75 116 ILE B CA 1
ATOM 2797 C C . ILE B 1 116 ? -1.301 13.945 17.797 1 98.75 116 ILE B C 1
ATOM 2799 O O . ILE B 1 116 ? -0.346 14.711 17.656 1 98.75 116 ILE B O 1
ATOM 2803 N N . LEU B 1 117 ? -1.589 13.344 18.906 1 98.69 117 LEU B N 1
ATOM 2804 C CA . LEU B 1 117 ? -0.86 13.656 20.125 1 98.69 117 LEU B CA 1
ATOM 2805 C C . LEU B 1 117 ? 0.592 13.203 20.031 1 98.69 117 LEU B C 1
ATOM 2807 O O . LEU B 1 117 ? 1.5 13.898 20.484 1 98.69 117 LEU B O 1
ATOM 2811 N N . ARG B 1 118 ? 0.84 12.062 19.422 1 98.31 118 ARG B N 1
ATOM 2812 C CA . ARG B 1 118 ? 2.207 11.594 19.219 1 98.31 118 ARG B CA 1
ATOM 2813 C C . ARG B 1 118 ? 2.986 12.57 18.328 1 98.31 118 ARG B C 1
ATOM 2815 O O . ARG B 1 118 ? 4.176 12.805 18.562 1 98.31 118 ARG B O 1
ATOM 2822 N N . ASN B 1 119 ? 2.305 13.086 17.344 1 98.81 119 ASN B N 1
ATOM 2823 C CA . ASN B 1 119 ? 2.943 14.078 16.5 1 98.81 119 ASN B CA 1
ATOM 2824 C C . ASN B 1 119 ? 3.367 15.312 17.281 1 98.81 119 ASN B C 1
ATOM 2826 O O . ASN B 1 119 ? 4.484 15.805 17.125 1 98.81 119 ASN B O 1
ATOM 2830 N N . ILE B 1 120 ? 2.492 15.797 18.125 1 98.75 120 ILE B N 1
ATOM 2831 C CA . ILE B 1 120 ? 2.758 17 18.906 1 98.75 120 ILE B CA 1
ATOM 2832 C C . ILE B 1 120 ? 3.928 16.75 19.859 1 98.75 120 ILE B C 1
ATOM 2834 O O . ILE B 1 120 ? 4.828 17.578 19.984 1 98.75 120 ILE B O 1
ATOM 2838 N N . ASP B 1 121 ? 3.896 15.562 20.469 1 98.56 121 ASP B N 1
ATOM 2839 C CA . ASP B 1 121 ? 4.98 15.211 21.391 1 98.56 121 ASP B CA 1
ATOM 2840 C C . ASP B 1 121 ? 6.32 15.172 20.656 1 98.56 121 ASP B C 1
ATOM 2842 O O . ASP B 1 121 ? 7.305 15.75 21.125 1 98.56 121 ASP B O 1
ATOM 2846 N N . PHE B 1 122 ? 6.375 14.516 19.531 1 98.56 122 PHE B N 1
ATOM 2847 C CA . PHE B 1 122 ? 7.617 14.312 18.797 1 98.56 122 PHE B CA 1
ATOM 2848 C C . PHE B 1 122 ? 8.117 15.617 18.188 1 98.56 122 PHE B C 1
ATOM 2850 O O . PHE B 1 122 ? 9.328 15.875 18.172 1 98.56 122 PHE B O 1
ATOM 2857 N N . VAL B 1 123 ? 7.195 16.453 17.688 1 98.75 123 VAL B N 1
ATOM 2858 C CA . VAL B 1 123 ? 7.648 17.688 17.047 1 98.75 123 VAL B CA 1
ATOM 2859 C C . VAL B 1 123 ? 8.289 18.609 18.094 1 98.75 123 VAL B C 1
ATOM 2861 O O . VAL B 1 123 ? 9.227 19.344 17.781 1 98.75 123 VAL B O 1
ATOM 2864 N N . ASN B 1 124 ? 7.766 18.578 19.266 1 98.5 124 ASN B N 1
ATOM 2865 C CA . ASN B 1 124 ? 8.336 19.391 20.344 1 98.5 124 ASN B CA 1
ATOM 2866 C C . ASN B 1 124 ? 9.773 18.969 20.656 1 98.5 124 ASN B C 1
ATOM 2868 O O . ASN B 1 124 ? 10.578 19.781 21.109 1 98.5 124 ASN B O 1
ATOM 2872 N N . LYS B 1 125 ? 10.078 17.719 20.312 1 98.06 125 LYS B N 1
ATOM 2873 C CA . LYS B 1 125 ? 11.414 17.188 20.594 1 98.06 125 LYS B CA 1
ATOM 2874 C C . LYS B 1 125 ? 12.312 17.328 19.359 1 98.06 125 LYS B C 1
ATOM 2876 O O . LYS B 1 125 ? 13.5 17.625 19.5 1 98.06 125 LYS B O 1
ATOM 2881 N N . TYR B 1 126 ? 11.742 17.188 18.125 1 98.31 126 TYR B N 1
ATOM 2882 C CA . TYR B 1 126 ? 12.609 16.953 16.984 1 98.31 126 TYR B CA 1
ATOM 2883 C C . TYR B 1 126 ? 12.391 18.031 15.914 1 98.31 126 TYR B C 1
ATOM 2885 O O . TYR B 1 126 ? 13.188 18.141 14.977 1 98.31 126 TYR B O 1
ATOM 2893 N N . GLY B 1 127 ? 11.312 18.781 15.992 1 98.62 127 GLY B N 1
ATOM 2894 C CA . GLY B 1 127 ? 11.086 19.922 15.125 1 98.62 127 GLY B CA 1
ATOM 2895 C C . GLY B 1 127 ? 10.336 19.578 13.852 1 98.62 127 GLY B C 1
ATOM 2896 O O . GLY B 1 127 ? 9.633 20.406 13.289 1 98.62 127 GLY B O 1
ATOM 2897 N N . ALA B 1 128 ? 10.562 18.359 13.352 1 98.81 128 ALA B N 1
ATOM 2898 C CA . ALA B 1 128 ? 9.906 17.891 12.133 1 98.81 128 ALA B CA 1
ATOM 2899 C C . ALA B 1 128 ? 9.57 16.406 12.242 1 98.81 128 ALA B C 1
ATOM 2901 O O . ALA B 1 128 ? 10.438 15.586 12.547 1 98.81 128 ALA B O 1
ATOM 2902 N N . VAL B 1 129 ? 8.273 16.125 11.93 1 98.75 129 VAL B N 1
ATOM 2903 C CA . VAL B 1 129 ? 7.789 14.766 12.164 1 98.75 129 VAL B CA 1
ATOM 2904 C C . VAL B 1 129 ? 6.816 14.367 11.055 1 98.75 129 VAL B C 1
ATOM 2906 O O . VAL B 1 129 ? 6.055 15.195 10.555 1 98.75 129 VAL B O 1
ATOM 2909 N N . VAL B 1 130 ? 6.914 13.102 10.664 1 98.81 130 VAL B N 1
ATOM 2910 C CA . VAL B 1 130 ? 5.977 12.562 9.68 1 98.81 130 VAL B CA 1
ATOM 2911 C C . VAL B 1 130 ? 5.363 11.266 10.219 1 98.81 130 VAL B C 1
ATOM 2913 O O . VAL B 1 130 ? 6.043 10.477 10.875 1 98.81 130 VAL B O 1
ATOM 2916 N N . THR B 1 131 ? 4.066 11.125 10.008 1 98.81 131 THR B N 1
ATOM 2917 C CA . THR B 1 131 ? 3.375 9.883 10.328 1 98.81 131 THR B CA 1
ATOM 2918 C C . THR B 1 131 ? 3.619 8.836 9.242 1 98.81 131 THR B C 1
ATOM 2920 O O . THR B 1 131 ? 3.566 9.141 8.055 1 98.81 131 THR B O 1
ATOM 2923 N N . ALA B 1 132 ? 3.939 7.598 9.688 1 98.38 132 ALA B N 1
ATOM 2924 C CA . ALA B 1 132 ? 4.195 6.555 8.695 1 98.38 132 ALA B CA 1
ATOM 2925 C C . ALA B 1 132 ? 3.859 5.176 9.258 1 98.38 132 ALA B C 1
ATOM 2927 O O . ALA B 1 132 ? 3.764 4.996 10.469 1 98.38 132 ALA B O 1
ATOM 2928 N N . VAL B 1 133 ? 3.598 4.23 8.367 1 96.44 133 VAL B N 1
ATOM 2929 C CA . VAL B 1 133 ? 3.404 2.828 8.719 1 96.44 133 VAL B CA 1
ATOM 2930 C C . VAL B 1 133 ? 4.305 1.948 7.859 1 96.44 133 VAL B C 1
ATOM 2932 O O . VAL B 1 133 ? 4.582 2.279 6.703 1 96.44 133 VAL B O 1
ATOM 2935 N N . PRO B 1 134 ? 4.805 0.804 8.406 1 95.12 134 PRO B N 1
ATOM 2936 C CA . PRO B 1 134 ? 5.59 -0.107 7.57 1 95.12 134 PRO B CA 1
ATOM 2937 C C . PRO B 1 134 ? 4.82 -0.583 6.336 1 95.12 134 PRO B C 1
ATOM 2939 O O . PRO B 1 134 ? 3.607 -0.794 6.402 1 95.12 134 PRO B O 1
ATOM 2942 N N . VAL B 1 135 ? 5.574 -0.681 5.207 1 93.94 135 VAL B N 1
ATOM 2943 C CA . VAL B 1 135 ? 4.93 -1.248 4.023 1 93.94 135 VAL B CA 1
ATOM 2944 C C . VAL B 1 135 ? 4.625 -2.725 4.262 1 93.94 135 VAL B C 1
ATOM 2946 O O . VAL B 1 135 ? 5.355 -3.408 4.984 1 93.94 135 VAL B O 1
ATOM 2949 N N . GLU B 1 136 ? 3.578 -3.18 3.631 1 87.56 136 GLU B N 1
ATOM 2950 C CA . GLU B 1 136 ? 3.188 -4.574 3.811 1 87.56 136 GLU B CA 1
ATOM 2951 C C . GLU B 1 136 ? 3.604 -5.426 2.613 1 87.56 136 GLU B C 1
ATOM 2953 O O . GLU B 1 136 ? 3.881 -6.617 2.758 1 87.56 136 GLU B O 1
ATOM 2958 N N . ASN B 1 137 ? 3.678 -4.844 1.495 1 91.5 137 ASN B N 1
ATOM 2959 C CA . ASN B 1 137 ? 3.99 -5.547 0.256 1 91.5 137 ASN B CA 1
ATOM 2960 C C . ASN B 1 137 ? 5.398 -5.227 -0.231 1 91.5 137 ASN B C 1
ATOM 2962 O O . ASN B 1 137 ? 6 -4.238 0.197 1 91.5 137 ASN B O 1
ATOM 2966 N N . THR B 1 138 ? 5.887 -6.129 -1.031 1 94.69 138 THR B N 1
ATOM 2967 C CA . THR B 1 138 ? 7.195 -5.895 -1.631 1 94.69 138 THR B CA 1
ATOM 2968 C C . THR B 1 138 ? 7.137 -4.723 -2.607 1 94.69 138 THR B C 1
ATOM 2970 O O . THR B 1 138 ? 6.219 -4.637 -3.426 1 94.69 138 THR B O 1
ATOM 2973 N N . ILE B 1 139 ? 8.07 -3.816 -2.4 1 97.25 139 ILE B N 1
ATOM 2974 C CA . ILE B 1 139 ? 8.18 -2.652 -3.271 1 97.25 139 ILE B CA 1
ATOM 2975 C C . ILE B 1 139 ? 9.406 -2.795 -4.176 1 97.25 139 ILE B C 1
ATOM 2977 O O . ILE B 1 139 ? 10.477 -3.205 -3.721 1 97.25 139 ILE B O 1
ATOM 2981 N N . ALA B 1 140 ? 9.227 -2.455 -5.43 1 97.75 140 ALA B N 1
ATOM 2982 C CA . ALA B 1 140 ? 10.336 -2.508 -6.379 1 97.75 140 ALA B CA 1
ATOM 2983 C C . ALA B 1 140 ? 10.523 -1.162 -7.074 1 97.75 140 ALA B C 1
ATOM 2985 O O . ALA B 1 140 ? 9.562 -0.421 -7.281 1 97.75 140 ALA B O 1
ATOM 2986 N N . PHE B 1 141 ? 11.773 -0.837 -7.348 1 97.5 141 PHE B N 1
ATOM 2987 C CA . PHE B 1 141 ? 12.102 0.213 -8.305 1 97.5 141 PHE B CA 1
ATOM 2988 C C . PHE B 1 141 ? 12 -0.309 -9.734 1 97.5 141 PHE B C 1
ATOM 2990 O O . PHE B 1 141 ? 12.648 -1.295 -10.086 1 97.5 141 PHE B O 1
ATOM 2997 N N . VAL B 1 142 ? 11.195 0.333 -10.516 1 98.06 142 VAL B N 1
ATOM 2998 C CA . VAL B 1 142 ? 10.945 -0.139 -11.875 1 98.06 142 VAL B CA 1
ATOM 2999 C C . VAL B 1 142 ? 11.234 0.982 -12.875 1 98.06 142 VAL B C 1
ATOM 3001 O O . VAL B 1 142 ? 10.836 2.127 -12.664 1 98.06 142 VAL B O 1
ATOM 3004 N N . GLU B 1 143 ? 12.016 0.724 -13.859 1 96.75 143 GLU B N 1
ATOM 3005 C CA . GLU B 1 143 ? 12.266 1.611 -14.992 1 96.75 143 GLU B CA 1
ATOM 3006 C C . GLU B 1 143 ? 12.039 0.89 -16.312 1 96.75 143 GLU B C 1
ATOM 3008 O O . GLU B 1 143 ? 12.594 -0.188 -16.547 1 96.75 143 GLU B O 1
ATOM 3013 N N . ASN B 1 144 ? 11.203 1.466 -17.188 1 95.62 144 ASN B N 1
ATOM 3014 C CA . ASN B 1 144 ? 10.93 0.889 -18.5 1 95.62 144 ASN B CA 1
ATOM 3015 C C . ASN B 1 144 ? 10.414 -0.543 -18.391 1 95.62 144 ASN B C 1
ATOM 3017 O O . ASN B 1 144 ? 10.898 -1.438 -19.078 1 95.62 144 ASN B O 1
ATOM 3021 N N . LYS B 1 145 ? 9.625 -0.823 -17.406 1 95.88 145 LYS B N 1
ATOM 3022 C CA . LYS B 1 145 ? 8.953 -2.096 -17.172 1 95.88 145 LYS B CA 1
ATOM 3023 C C . LYS B 1 145 ? 9.953 -3.18 -16.766 1 95.88 145 LYS B C 1
ATOM 3025 O O . LYS B 1 145 ? 9.727 -4.363 -17.016 1 95.88 145 LYS B O 1
ATOM 3030 N N . ILE B 1 146 ? 11.047 -2.738 -16.297 1 97.81 146 ILE B N 1
ATOM 3031 C CA . ILE B 1 146 ? 12.055 -3.672 -15.812 1 97.81 146 ILE B CA 1
ATOM 3032 C C . ILE B 1 146 ? 12.367 -3.373 -14.344 1 97.81 146 ILE B C 1
ATOM 3034 O O . ILE B 1 146 ? 12.57 -2.215 -13.969 1 97.81 146 ILE B O 1
ATOM 3038 N N . VAL B 1 147 ? 12.383 -4.426 -13.5 1 98 147 VAL B N 1
ATOM 3039 C CA . VAL B 1 147 ? 12.742 -4.273 -12.094 1 98 147 VAL B CA 1
ATOM 3040 C C . VAL B 1 147 ? 14.227 -3.947 -11.969 1 98 147 VAL B C 1
ATOM 3042 O O . VAL B 1 147 ? 15.078 -4.727 -12.406 1 98 147 VAL B O 1
ATOM 3045 N N . LYS B 1 148 ? 14.484 -2.814 -11.352 1 97 148 LYS B N 1
ATOM 3046 C CA . LYS B 1 148 ? 15.875 -2.402 -11.188 1 97 148 LYS B CA 1
ATOM 3047 C C . LYS B 1 148 ? 16.422 -2.832 -9.828 1 97 148 LYS B C 1
ATOM 3049 O O . LYS B 1 148 ? 17.578 -3.229 -9.711 1 97 148 LYS B O 1
ATOM 3054 N N . GLU B 1 149 ? 15.555 -2.68 -8.883 1 95.38 149 GLU B N 1
ATOM 3055 C CA . GLU B 1 149 ? 15.953 -2.994 -7.516 1 95.38 149 GLU B CA 1
ATOM 3056 C C . GLU B 1 149 ? 14.742 -3.328 -6.652 1 95.38 149 GLU B C 1
ATOM 3058 O O . GLU B 1 149 ? 13.641 -2.822 -6.891 1 95.38 149 GLU B O 1
ATOM 3063 N N . ILE B 1 150 ? 14.977 -4.23 -5.73 1 95.62 150 ILE B N 1
ATOM 3064 C CA . ILE B 1 150 ? 14 -4.52 -4.684 1 95.62 150 ILE B CA 1
ATOM 3065 C C . ILE B 1 150 ? 14.633 -4.277 -3.314 1 95.62 150 ILE B C 1
ATOM 3067 O O . ILE B 1 150 ? 15.375 -5.121 -2.809 1 95.62 150 ILE B O 1
ATOM 3071 N N . PRO B 1 151 ? 14.305 -3.119 -2.807 1 94.25 151 PRO B N 1
ATOM 3072 C CA . PRO B 1 151 ? 14.914 -2.822 -1.506 1 94.25 151 PRO B CA 1
ATOM 3073 C C . PRO B 1 151 ? 14.336 -3.68 -0.38 1 94.25 151 PRO B C 1
ATOM 3075 O O . PRO B 1 151 ? 13.211 -4.176 -0.489 1 94.25 151 PRO B O 1
ATOM 3078 N N . PRO B 1 152 ? 15.148 -3.83 0.706 1 92.25 152 PRO B N 1
ATOM 3079 C CA . PRO B 1 152 ? 14.602 -4.562 1.852 1 92.25 152 PRO B CA 1
ATOM 3080 C C . PRO B 1 152 ? 13.359 -3.896 2.436 1 92.25 152 PRO B C 1
ATOM 3082 O O . PRO B 1 152 ? 13.391 -2.715 2.787 1 92.25 152 PRO B O 1
ATOM 3085 N N . ARG B 1 153 ? 12.367 -4.633 2.535 1 92.62 153 ARG B N 1
ATOM 3086 C CA . ARG B 1 153 ? 11.055 -4.141 2.932 1 92.62 153 ARG B CA 1
ATOM 3087 C C . ARG B 1 153 ? 11.094 -3.535 4.332 1 92.62 153 ARG B C 1
ATOM 3089 O O . ARG B 1 153 ? 10.383 -2.572 4.617 1 92.62 153 ARG B O 1
ATOM 3096 N N . ARG B 1 154 ? 12 -4.039 5.199 1 93 154 ARG B N 1
ATOM 3097 C CA . ARG B 1 154 ? 12.039 -3.641 6.602 1 93 154 ARG B CA 1
ATOM 3098 C C . ARG B 1 154 ? 12.352 -2.154 6.742 1 93 154 ARG B C 1
ATOM 3100 O O . ARG B 1 154 ? 12.102 -1.558 7.789 1 93 154 ARG B O 1
ATOM 3107 N N . TYR B 1 155 ? 12.859 -1.5 5.734 1 95.5 155 TYR B N 1
ATOM 3108 C CA . TYR B 1 155 ? 13.25 -0.096 5.797 1 95.5 155 TYR B CA 1
ATOM 3109 C C . TYR B 1 155 ? 12.211 0.787 5.109 1 95.5 155 TYR B C 1
ATOM 3111 O O . TYR B 1 155 ? 12.344 2.014 5.098 1 95.5 155 TYR B O 1
ATOM 3119 N N . LEU B 1 156 ? 11.242 0.206 4.59 1 97.19 156 LEU B N 1
ATOM 3120 C CA . LEU B 1 156 ? 10.312 0.965 3.764 1 97.19 156 LEU B CA 1
ATOM 3121 C C . LEU B 1 156 ? 9.023 1.26 4.531 1 97.19 156 LEU B C 1
ATOM 3123 O O . LEU B 1 156 ? 8.438 0.359 5.129 1 97.19 156 LEU B O 1
ATOM 3127 N N . PHE B 1 157 ? 8.625 2.516 4.48 1 97.75 157 PHE B N 1
ATOM 3128 C CA . PHE B 1 157 ? 7.422 2.973 5.168 1 97.75 157 PHE B CA 1
ATOM 3129 C C . PHE B 1 157 ? 6.535 3.787 4.234 1 97.75 157 PHE B C 1
ATOM 3131 O O . PHE B 1 157 ? 7.039 4.566 3.416 1 97.75 157 PHE B O 1
ATOM 3138 N N . THR B 1 158 ? 5.254 3.596 4.344 1 97.19 158 THR B N 1
ATOM 3139 C CA . THR B 1 158 ? 4.273 4.461 3.695 1 97.19 158 THR B CA 1
ATOM 3140 C C . THR B 1 158 ? 4.023 5.715 4.531 1 97.19 158 THR B C 1
ATOM 3142 O O . THR B 1 158 ? 3.695 5.621 5.715 1 97.19 158 THR B O 1
ATOM 3145 N N . LEU B 1 159 ? 4.191 6.82 3.891 1 97.88 159 LEU B N 1
ATOM 3146 C CA . LEU B 1 159 ? 3.957 8.062 4.613 1 97.88 159 LEU B CA 1
ATOM 3147 C C . LEU B 1 159 ? 2.467 8.383 4.691 1 97.88 159 LEU B C 1
ATOM 3149 O O . LEU B 1 159 ? 1.728 8.141 3.734 1 97.88 159 LEU B O 1
ATOM 3153 N N . GLN B 1 160 ? 2.078 8.805 5.816 1 97.69 160 GLN B N 1
ATOM 3154 C CA . GLN B 1 160 ? 0.725 9.281 6.078 1 97.69 160 GLN B CA 1
ATOM 3155 C C . GLN B 1 160 ? 0.739 10.727 6.57 1 97.69 160 GLN B C 1
ATOM 3157 O O . GLN B 1 160 ? 1.734 11.438 6.41 1 97.69 160 GLN B O 1
ATOM 3162 N N . THR B 1 161 ? -0.376 11.227 6.867 1 98.5 161 THR B N 1
ATOM 3163 C CA . THR B 1 161 ? -0.563 12.453 7.633 1 98.5 161 THR B CA 1
ATOM 3164 C C . THR B 1 161 ? -1.348 12.18 8.914 1 98.5 161 THR B C 1
ATOM 3166 O O . THR B 1 161 ? -2.084 11.195 8.992 1 98.5 161 THR B O 1
ATOM 3169 N N . PRO B 1 162 ? -1.069 12.969 9.898 1 98.69 162 PRO B N 1
ATOM 3170 C CA . PRO B 1 162 ? -0.47 14.312 9.906 1 98.69 162 PRO B CA 1
ATOM 3171 C C . PRO B 1 162 ? 1.05 14.273 9.766 1 98.69 162 PRO B C 1
ATOM 3173 O O . PRO B 1 162 ? 1.679 13.258 10.062 1 98.69 162 PRO B O 1
ATOM 3176 N N . GLN B 1 163 ? 1.546 15.273 9.18 1 98.88 163 GLN B N 1
ATOM 3177 C CA . GLN B 1 163 ? 2.949 15.672 9.211 1 98.88 163 GLN B CA 1
ATOM 3178 C C . GLN B 1 163 ? 3.125 17 9.953 1 98.88 163 GLN B C 1
ATOM 3180 O O . GLN B 1 163 ? 2.48 18 9.625 1 98.88 163 GLN B O 1
ATOM 3185 N N . THR B 1 164 ? 3.934 17 10.945 1 98.94 164 THR B N 1
ATOM 3186 C CA . THR B 1 164 ? 3.951 18.109 11.875 1 98.94 164 THR B CA 1
ATOM 3187 C C . THR B 1 164 ? 5.34 18.734 11.945 1 98.94 164 THR B C 1
ATOM 3189 O O . THR B 1 164 ? 6.344 18.031 12.031 1 98.94 164 THR B O 1
ATOM 3192 N N . PHE B 1 165 ? 5.324 20.062 11.938 1 98.94 165 PHE B N 1
ATOM 3193 C CA . PHE B 1 165 ? 6.574 20.812 11.891 1 98.94 165 PHE B CA 1
ATOM 3194 C C . PHE B 1 165 ? 6.504 22.047 12.797 1 98.94 165 PHE B C 1
ATOM 3196 O O . PHE B 1 165 ? 5.441 22.656 12.93 1 98.94 165 PHE B O 1
ATOM 3203 N N . LYS B 1 166 ? 7.629 22.359 13.391 1 98.94 166 LYS B N 1
ATOM 3204 C CA . LYS B 1 166 ? 7.742 23.734 13.859 1 98.94 166 LYS B CA 1
ATOM 3205 C C . LYS B 1 166 ? 7.566 24.719 12.711 1 98.94 166 LYS B C 1
ATOM 3207 O O . LYS B 1 166 ? 8.102 24.516 11.617 1 98.94 166 LYS B O 1
ATOM 3212 N N . TYR B 1 167 ? 6.852 25.781 13.023 1 98.81 167 TYR B N 1
ATOM 3213 C CA . TYR B 1 167 ? 6.562 26.75 11.969 1 98.81 167 TYR B CA 1
ATOM 3214 C C . TYR B 1 167 ? 7.852 27.281 11.344 1 98.81 167 TYR B C 1
ATOM 3216 O O . TYR B 1 167 ? 7.93 27.453 10.125 1 98.81 167 TYR B O 1
ATOM 3224 N N . SER B 1 168 ? 8.82 27.516 12.102 1 98.75 168 SER B N 1
ATOM 3225 C CA . SER B 1 168 ? 10.094 28.031 11.609 1 98.75 168 SER B CA 1
ATOM 3226 C C . SER B 1 168 ? 10.695 27.094 10.562 1 98.75 168 SER B C 1
ATOM 3228 O O . SER B 1 168 ? 11.148 27.547 9.508 1 98.75 168 SER B O 1
ATOM 3230 N N . ILE B 1 169 ? 10.68 25.797 10.836 1 98.75 169 ILE B N 1
ATOM 3231 C CA . ILE B 1 169 ? 11.234 24.797 9.938 1 98.75 169 ILE B CA 1
ATOM 3232 C C . ILE B 1 169 ? 10.406 24.734 8.656 1 98.75 169 ILE B C 1
ATOM 3234 O O . ILE B 1 169 ? 10.953 24.734 7.551 1 98.75 169 ILE B O 1
ATOM 3238 N N . LEU B 1 170 ? 9.109 24.719 8.852 1 98.69 170 LEU B N 1
ATOM 3239 C CA . LEU B 1 170 ? 8.195 24.656 7.715 1 98.69 170 LEU B CA 1
ATOM 3240 C C . LEU B 1 170 ? 8.352 25.875 6.82 1 98.69 170 LEU B C 1
ATOM 3242 O O . LEU B 1 170 ? 8.531 25.75 5.605 1 98.69 170 LEU B O 1
ATOM 3246 N N . TYR B 1 171 ? 8.328 27.031 7.402 1 98.5 171 TYR B N 1
ATOM 3247 C CA . TYR B 1 171 ? 8.438 28.297 6.68 1 98.5 171 TYR B CA 1
ATOM 3248 C C . TYR B 1 171 ? 9.742 28.375 5.906 1 98.5 171 TYR B C 1
ATOM 3250 O O . TYR B 1 171 ? 9.75 28.688 4.711 1 98.5 171 TYR B O 1
ATOM 3258 N N . LYS B 1 172 ? 10.828 28.109 6.531 1 98.38 172 LYS B N 1
ATOM 3259 C CA . LYS B 1 172 ? 12.141 28.156 5.898 1 98.38 172 LYS B CA 1
ATOM 3260 C C . LYS B 1 172 ? 12.242 27.172 4.746 1 98.38 172 LYS B C 1
ATOM 3262 O O . LYS B 1 172 ? 12.789 27.484 3.689 1 98.38 172 LYS B O 1
ATOM 3267 N N . SER B 1 173 ? 11.742 25.953 4.988 1 98.62 173 SER B N 1
ATOM 3268 C CA . SER B 1 173 ? 11.812 24.922 3.967 1 98.62 173 SER B CA 1
ATOM 3269 C C . SER B 1 173 ? 11.047 25.328 2.709 1 98.62 173 SER B C 1
ATOM 3271 O O . SER B 1 173 ? 11.57 25.219 1.598 1 98.62 173 SER B O 1
ATOM 3273 N N . PHE B 1 174 ? 9.852 25.859 2.891 1 98 174 PHE B N 1
ATOM 3274 C CA . PHE B 1 174 ? 9 26.188 1.753 1 98 174 PHE B CA 1
ATOM 3275 C C . PHE B 1 174 ? 9.469 27.469 1.085 1 98 174 PHE B C 1
ATOM 3277 O O . PHE B 1 174 ? 9.125 27.75 -0.068 1 98 174 PHE B O 1
ATOM 3284 N N . ARG B 1 175 ? 10.195 28.25 1.768 1 96.25 175 ARG B N 1
ATOM 3285 C CA . ARG B 1 175 ? 10.82 29.422 1.164 1 96.25 175 ARG B CA 1
ATOM 3286 C C . ARG B 1 175 ? 12.031 29.031 0.33 1 96.25 175 ARG B C 1
ATOM 3288 O O . ARG B 1 175 ? 12.281 29.609 -0.725 1 96.25 175 ARG B O 1
ATOM 3295 N N . LEU B 1 176 ? 12.719 28.047 0.745 1 97.06 176 LEU B N 1
ATOM 3296 C CA . LEU B 1 176 ? 13.977 27.641 0.131 1 97.06 176 LEU B CA 1
ATOM 3297 C C . LEU B 1 176 ? 13.719 26.797 -1.118 1 97.06 176 LEU B C 1
ATOM 3299 O O . LEU B 1 176 ? 14.414 26.953 -2.127 1 97.06 176 LEU B O 1
ATOM 3303 N N . ILE B 1 177 ? 12.75 25.938 -1.029 1 96.31 177 ILE B N 1
ATOM 3304 C CA . ILE B 1 177 ? 12.492 25 -2.121 1 96.31 177 ILE B CA 1
ATOM 3305 C C . ILE B 1 177 ? 11.508 25.625 -3.109 1 96.31 177 ILE B C 1
ATOM 3307 O O . ILE B 1 177 ? 10.359 25.906 -2.756 1 96.31 177 ILE B O 1
ATOM 3311 N N . LYS B 1 178 ? 11.891 25.766 -4.34 1 92.5 178 LYS B N 1
ATOM 3312 C CA . LYS B 1 178 ? 11.062 26.484 -5.305 1 92.5 178 LYS B CA 1
ATOM 3313 C C . LYS B 1 178 ? 10.32 25.516 -6.219 1 92.5 178 LYS B C 1
ATOM 3315 O O . LYS B 1 178 ? 9.219 25.812 -6.695 1 92.5 178 LYS B O 1
ATOM 3320 N N . ASP B 1 179 ? 10.828 24.328 -6.559 1 94.44 179 ASP B N 1
ATOM 3321 C CA . ASP B 1 179 ? 10.211 23.344 -7.445 1 94.44 179 ASP B CA 1
ATOM 3322 C C . ASP B 1 179 ? 9.297 22.406 -6.672 1 94.44 179 ASP B C 1
ATOM 3324 O O . ASP B 1 179 ? 9.453 21.172 -6.758 1 94.44 179 ASP B O 1
ATOM 3328 N N . LEU B 1 180 ? 8.289 23 -6.094 1 94.75 180 LEU B N 1
ATOM 3329 C CA . LEU B 1 180 ? 7.422 22.25 -5.18 1 94.75 180 LEU B CA 1
ATOM 3330 C C . LEU B 1 180 ? 6.656 21.156 -5.922 1 94.75 180 LEU B C 1
ATOM 3332 O O . LEU B 1 180 ? 6.18 20.203 -5.309 1 94.75 180 LEU B O 1
ATOM 3336 N N . GLU B 1 181 ? 6.508 21.297 -7.219 1 91.12 181 GLU B N 1
ATOM 3337 C CA . GLU B 1 181 ? 5.719 20.359 -8.023 1 91.12 181 GLU B CA 1
ATOM 3338 C C . GLU B 1 181 ? 6.375 18.984 -8.062 1 91.12 181 GLU B C 1
ATOM 3340 O O . GLU B 1 181 ? 5.734 18 -8.438 1 91.12 181 GLU B O 1
ATOM 3345 N N . LYS B 1 182 ? 7.605 18.875 -7.676 1 91.88 182 LYS B N 1
ATOM 3346 C CA . LYS B 1 182 ? 8.344 17.625 -7.746 1 91.88 182 LYS B CA 1
ATOM 3347 C C . LYS B 1 182 ? 8.102 16.781 -6.504 1 91.88 182 LYS B C 1
ATOM 3349 O O . LYS B 1 182 ? 8.508 15.609 -6.453 1 91.88 182 LYS B O 1
ATOM 3354 N N . PHE B 1 183 ? 7.434 17.375 -5.531 1 92.94 183 PHE B N 1
ATOM 3355 C CA . PHE B 1 183 ? 7.266 16.688 -4.254 1 92.94 183 PHE B CA 1
ATOM 3356 C C . PHE B 1 183 ? 5.84 16.172 -4.102 1 92.94 183 PHE B C 1
ATOM 3358 O O . PHE B 1 183 ? 4.922 16.672 -4.758 1 92.94 183 PHE B O 1
ATOM 3365 N N . THR B 1 184 ? 5.727 15.094 -3.207 1 89.94 184 THR B N 1
ATOM 3366 C CA . THR B 1 184 ? 4.422 14.461 -3.039 1 89.94 184 THR B CA 1
ATOM 3367 C C . THR B 1 184 ? 3.93 14.609 -1.604 1 89.94 184 THR B C 1
ATOM 3369 O O . THR B 1 184 ? 2.795 14.242 -1.288 1 89.94 184 THR B O 1
ATOM 3372 N N . ASP B 1 185 ? 4.789 15.133 -0.787 1 93.81 185 ASP B N 1
ATOM 3373 C CA . ASP B 1 185 ? 4.383 15.414 0.586 1 93.81 185 ASP B CA 1
ATOM 3374 C C . ASP B 1 185 ? 5.266 16.5 1.21 1 93.81 185 ASP B C 1
ATOM 3376 O O . ASP B 1 185 ? 6.289 16.875 0.635 1 93.81 185 ASP B O 1
ATOM 3380 N N . ASP B 1 186 ? 4.832 16.938 2.33 1 97.5 186 ASP B N 1
ATOM 3381 C CA . ASP B 1 186 ? 5.5 18.078 2.957 1 97.5 186 ASP B CA 1
ATOM 3382 C C . ASP B 1 186 ? 6.824 17.656 3.59 1 97.5 186 ASP B C 1
ATOM 3384 O O . ASP B 1 186 ? 7.789 18.422 3.59 1 97.5 186 ASP B O 1
ATOM 3388 N N . SER B 1 187 ? 6.871 16.453 4.141 1 97.62 187 SER B N 1
ATOM 3389 C CA . SER B 1 187 ? 8.094 15.984 4.77 1 97.62 187 SER B CA 1
ATOM 3390 C C . SER B 1 187 ? 9.234 15.891 3.762 1 97.62 187 SER B C 1
ATOM 3392 O O . SER B 1 187 ? 10.398 16.109 4.105 1 97.62 187 SER B O 1
ATOM 3394 N N . SER B 1 188 ? 8.875 15.57 2.492 1 96.88 188 SER B N 1
ATOM 3395 C CA . SER B 1 188 ? 9.898 15.5 1.457 1 96.88 188 SER B CA 1
ATOM 3396 C C . SER B 1 188 ? 10.477 16.891 1.159 1 96.88 188 SER B C 1
ATOM 3398 O O . SER B 1 188 ? 11.656 17.016 0.846 1 96.88 188 SER B O 1
ATOM 3400 N N . VAL B 1 189 ? 9.672 17.922 1.212 1 97.75 189 VAL B N 1
ATOM 3401 C CA . VAL B 1 189 ? 10.141 19.297 1.035 1 97.75 189 VAL B CA 1
ATOM 3402 C C . VAL B 1 189 ? 11.094 19.672 2.166 1 97.75 189 VAL B C 1
ATOM 3404 O O . VAL B 1 189 ? 12.18 20.203 1.922 1 97.75 189 VAL B O 1
ATOM 3407 N N . VAL B 1 190 ? 10.695 19.359 3.371 1 98.56 190 VAL B N 1
ATOM 3408 C CA . VAL B 1 190 ? 11.469 19.672 4.562 1 98.56 190 VAL B CA 1
ATOM 3409 C C . VAL B 1 190 ? 12.789 18.906 4.539 1 98.56 190 VAL B C 1
ATOM 3411 O O . VAL B 1 190 ? 13.852 19.469 4.836 1 98.56 190 VAL B O 1
ATOM 3414 N N . LEU B 1 191 ? 12.727 17.656 4.172 1 98 191 LEU B N 1
ATOM 3415 C CA . LEU B 1 191 ? 13.93 16.844 4.031 1 98 191 LEU B CA 1
ATOM 3416 C C . LEU B 1 191 ? 14.867 17.438 2.988 1 98 191 LEU B C 1
ATOM 3418 O O . LEU B 1 191 ? 16.078 17.531 3.221 1 98 191 LEU B O 1
ATOM 3422 N N . ALA B 1 192 ? 14.367 17.859 1.886 1 96.94 192 ALA B N 1
ATOM 3423 C CA . ALA B 1 192 ? 15.148 18.438 0.798 1 96.94 192 ALA B CA 1
ATOM 3424 C C . ALA B 1 192 ? 15.797 19.75 1.23 1 96.94 192 ALA B C 1
ATOM 3426 O O . ALA B 1 192 ? 16.859 20.125 0.715 1 96.94 192 ALA B O 1
ATOM 3427 N N . ALA B 1 193 ? 15.164 20.438 2.137 1 97.75 193 ALA B N 1
ATOM 3428 C CA . ALA B 1 193 ? 15.68 21.703 2.648 1 97.75 193 ALA B CA 1
ATOM 3429 C C . ALA B 1 193 ? 16.812 21.469 3.637 1 97.75 193 ALA B C 1
ATOM 3431 O O . ALA B 1 193 ? 17.453 22.422 4.098 1 97.75 193 ALA B O 1
ATOM 3432 N N . GLY B 1 194 ? 17.047 20.234 4.031 1 97.44 194 GLY B N 1
ATOM 3433 C CA . GLY B 1 194 ? 18.234 19.922 4.824 1 97.44 194 GLY B CA 1
ATOM 3434 C C . GLY B 1 194 ? 17.906 19.578 6.266 1 97.44 194 GLY B C 1
ATOM 3435 O O . GLY B 1 194 ? 18.797 19.406 7.09 1 97.44 194 GLY B O 1
ATOM 3436 N N . TYR B 1 195 ? 16.672 19.438 6.598 1 98.12 195 TYR B N 1
ATOM 3437 C CA . TYR B 1 195 ? 16.281 19.125 7.965 1 98.12 195 TYR B CA 1
ATOM 3438 C C . TYR B 1 195 ? 16.047 17.625 8.133 1 98.12 195 TYR B C 1
ATOM 3440 O O . TYR B 1 195 ? 15.648 16.938 7.188 1 98.12 195 TYR B O 1
ATOM 3448 N N . ASN B 1 196 ? 16.297 17.109 9.367 1 98.19 196 ASN B N 1
ATOM 3449 C CA . ASN B 1 196 ? 15.898 15.75 9.703 1 98.19 196 ASN B CA 1
ATOM 3450 C C . ASN B 1 196 ? 14.398 15.656 9.945 1 98.19 196 ASN B C 1
ATOM 3452 O O . ASN B 1 196 ? 13.789 16.562 10.508 1 98.19 196 ASN B O 1
ATOM 3456 N N . VAL B 1 197 ? 13.891 14.602 9.461 1 98.75 197 VAL B N 1
ATOM 3457 C CA . VAL B 1 197 ? 12.477 14.312 9.695 1 98.75 197 VAL B CA 1
ATOM 3458 C C . VAL B 1 197 ? 12.336 13.008 10.469 1 98.75 197 VAL B C 1
ATOM 3460 O O . VAL B 1 197 ? 12.844 11.969 10.039 1 98.75 197 VAL B O 1
ATOM 3463 N N . HIS B 1 198 ? 11.695 13.078 11.602 1 98.75 198 HIS B N 1
ATOM 3464 C CA . HIS B 1 198 ? 11.5 11.906 12.438 1 98.75 198 HIS B CA 1
ATOM 3465 C C . HIS B 1 198 ? 10.148 11.258 12.172 1 98.75 198 HIS B C 1
ATOM 3467 O O . HIS B 1 198 ? 9.203 11.93 11.75 1 98.75 198 HIS B O 1
ATOM 3473 N N . VAL B 1 199 ? 10.055 9.922 12.422 1 98.56 199 VAL B N 1
ATOM 3474 C CA . VAL B 1 199 ? 8.859 9.156 12.094 1 98.56 199 VAL B CA 1
ATOM 3475 C C . VAL B 1 199 ? 8.078 8.844 13.367 1 98.56 199 VAL B C 1
ATOM 3477 O O . VAL B 1 199 ? 8.664 8.406 14.367 1 98.56 199 VAL B O 1
ATOM 3480 N N . VAL B 1 200 ? 6.848 9.172 13.273 1 97.94 200 VAL B N 1
ATOM 3481 C CA . VAL B 1 200 ? 5.879 8.68 14.25 1 97.94 200 VAL B CA 1
ATOM 3482 C C . VAL B 1 200 ? 5.031 7.574 13.617 1 97.94 200 VAL B C 1
ATOM 3484 O O . VAL B 1 200 ? 4.574 7.707 12.477 1 97.94 200 VAL B O 1
ATOM 3487 N N . TYR B 1 201 ? 4.852 6.484 14.414 1 96.56 201 TYR B N 1
ATOM 3488 C CA . TYR B 1 201 ? 4.051 5.391 13.883 1 96.56 201 TYR B CA 1
ATOM 3489 C C . TYR B 1 201 ? 2.584 5.785 13.773 1 96.56 201 TYR B C 1
ATOM 3491 O O . TYR B 1 201 ? 2.006 6.297 14.734 1 96.56 201 TYR B O 1
ATOM 3499 N N . GLY B 1 202 ? 2.035 5.613 12.578 1 96.75 202 GLY B N 1
ATOM 3500 C CA . GLY B 1 202 ? 0.615 5.812 12.336 1 96.75 202 GLY B CA 1
ATOM 3501 C C . GLY B 1 202 ? -0.2 4.543 12.508 1 96.75 202 GLY B C 1
ATOM 3502 O O . GLY B 1 202 ? 0.122 3.701 13.352 1 96.75 202 GLY B O 1
ATOM 3503 N N . GLU B 1 203 ? -1.332 4.574 11.883 1 91.88 203 GLU B N 1
ATOM 3504 C CA . GLU B 1 203 ? -2.252 3.439 11.938 1 91.88 203 GLU B CA 1
ATOM 3505 C C . GLU B 1 203 ? -2.693 3.021 10.539 1 91.88 203 GLU B C 1
ATOM 3507 O O . GLU B 1 203 ? -2.879 3.867 9.656 1 91.88 203 GLU B O 1
ATOM 3512 N N . LYS B 1 204 ? -2.887 1.725 10.375 1 85.19 204 LYS B N 1
ATOM 3513 C CA . LYS B 1 204 ? -3.33 1.193 9.086 1 85.19 204 LYS B CA 1
ATOM 3514 C C . LYS B 1 204 ? -4.676 1.786 8.68 1 85.19 204 LYS B C 1
ATOM 3516 O O . LYS B 1 204 ? -4.934 1.994 7.492 1 85.19 204 LYS B O 1
ATOM 3521 N N . THR B 1 205 ? -5.512 2.09 9.656 1 84.69 205 THR B N 1
ATOM 3522 C CA . THR B 1 205 ? -6.859 2.59 9.406 1 84.69 205 THR B CA 1
ATOM 3523 C C . THR B 1 205 ? -6.816 4.043 8.945 1 84.69 205 THR B C 1
ATOM 3525 O O . THR B 1 205 ? -7.812 4.566 8.438 1 84.69 205 THR B O 1
ATOM 3528 N N . ASN B 1 206 ? -5.707 4.711 9.172 1 92.5 206 ASN B N 1
ATOM 3529 C CA . ASN B 1 206 ? -5.551 6.098 8.75 1 92.5 206 ASN B CA 1
ATOM 3530 C C . ASN B 1 206 ? -5.242 6.199 7.258 1 92.5 206 ASN B C 1
ATOM 3532 O O . ASN B 1 206 ? -4.266 6.84 6.867 1 92.5 206 ASN B O 1
ATOM 3536 N N . ILE B 1 207 ? -6.066 5.543 6.43 1 88.38 207 ILE B N 1
ATOM 3537 C CA . ILE B 1 207 ? -5.867 5.48 4.988 1 88.38 207 ILE B CA 1
ATOM 3538 C C . ILE B 1 207 ? -6.359 6.773 4.34 1 88.38 207 ILE B C 1
ATOM 3540 O O . ILE B 1 207 ? -7.219 7.465 4.895 1 88.38 207 ILE B O 1
ATOM 3544 N N . LYS B 1 208 ? -5.766 7.105 3.295 1 92.38 208 LYS B N 1
ATOM 3545 C CA . LYS B 1 208 ? -6.246 8.203 2.457 1 92.38 208 LYS B CA 1
ATOM 3546 C C . LYS B 1 208 ? -7.391 7.742 1.557 1 92.38 208 LYS B C 1
ATOM 3548 O O . LYS B 1 208 ? -7.242 6.785 0.791 1 92.38 208 LYS B O 1
ATOM 3553 N N . ILE B 1 209 ? -8.539 8.359 1.58 1 89.5 209 ILE B N 1
ATOM 3554 C CA . ILE B 1 209 ? -9.68 8.008 0.734 1 89.5 209 ILE B CA 1
ATOM 3555 C C . ILE B 1 209 ? -9.484 8.609 -0.657 1 89.5 209 ILE B C 1
ATOM 3557 O O . ILE B 1 209 ? -9.555 9.828 -0.829 1 89.5 209 ILE B O 1
ATOM 3561 N N . THR B 1 210 ? -9.211 7.727 -1.608 1 85.81 210 THR B N 1
ATOM 3562 C CA . THR B 1 210 ? -9 8.211 -2.967 1 85.81 210 THR B CA 1
ATOM 3563 C C . THR B 1 210 ? -10.055 7.645 -3.916 1 85.81 210 THR B C 1
ATOM 3565 O O . THR B 1 210 ? -10.289 8.195 -4.992 1 85.81 210 THR B O 1
ATOM 3568 N N . THR B 1 211 ? -10.641 6.578 -3.48 1 80.19 211 THR B N 1
ATOM 3569 C CA . THR B 1 211 ? -11.727 5.953 -4.234 1 80.19 211 THR B CA 1
ATOM 3570 C C . THR B 1 211 ? -12.891 5.605 -3.312 1 80.19 211 THR B C 1
ATOM 3572 O O . THR B 1 211 ? -12.75 5.625 -2.088 1 80.19 211 THR B O 1
ATOM 3575 N N . LYS B 1 212 ? -14.047 5.25 -3.977 1 77.44 212 LYS B N 1
ATOM 3576 C CA . LYS B 1 212 ? -15.195 4.82 -3.193 1 77.44 212 LYS B CA 1
ATOM 3577 C C . LYS B 1 212 ? -14.898 3.527 -2.439 1 77.44 212 LYS B C 1
ATOM 3579 O O . LYS B 1 212 ? -15.352 3.35 -1.305 1 77.44 212 LYS B O 1
ATOM 3584 N N . GLU B 1 213 ? -14.125 2.748 -3.025 1 72.62 213 GLU B N 1
ATOM 3585 C CA . GLU B 1 213 ? -13.766 1.458 -2.445 1 72.62 213 GLU B CA 1
ATOM 3586 C C . GLU B 1 213 ? -12.992 1.637 -1.14 1 72.62 213 GLU B C 1
ATOM 3588 O O . GLU B 1 213 ? -13.109 0.817 -0.226 1 72.62 213 GLU B O 1
ATOM 3593 N N . ASP B 1 214 ? -12.258 2.689 -1.054 1 78.25 214 ASP B N 1
ATOM 3594 C CA . ASP B 1 214 ? -11.5 2.967 0.164 1 78.25 214 ASP B CA 1
ATOM 3595 C C . ASP B 1 214 ? -12.43 3.104 1.368 1 78.25 214 ASP B C 1
ATOM 3597 O O . ASP B 1 214 ? -12.109 2.641 2.463 1 78.25 214 ASP B O 1
ATOM 3601 N N . LEU B 1 215 ? -13.609 3.689 1.118 1 77.62 215 LEU B N 1
ATOM 3602 C CA . LEU B 1 215 ? -14.562 3.881 2.207 1 77.62 215 LEU B CA 1
ATOM 3603 C C . LEU B 1 215 ? -15.141 2.547 2.658 1 77.62 215 LEU B C 1
ATOM 3605 O O . LEU B 1 215 ? -15.305 2.309 3.857 1 77.62 215 LEU B O 1
ATOM 3609 N N . TYR B 1 216 ? -15.367 1.801 1.735 1 70.06 216 TYR B N 1
ATOM 3610 C CA . TYR B 1 216 ? -15.898 0.484 2.068 1 70.06 216 TYR B CA 1
ATOM 3611 C C . TYR B 1 216 ? -14.859 -0.349 2.816 1 70.06 216 TYR B C 1
ATOM 3613 O O . TYR B 1 216 ? -15.203 -1.07 3.758 1 70.06 216 TYR B O 1
ATOM 3621 N N . LEU B 1 217 ? -13.633 -0.082 2.441 1 66.06 217 LEU B N 1
ATOM 3622 C CA . LEU B 1 217 ? -12.539 -0.833 3.037 1 66.06 217 LEU B CA 1
ATOM 3623 C C . LEU B 1 217 ? -12.398 -0.51 4.523 1 66.06 217 LEU B C 1
ATOM 3625 O O . LEU B 1 217 ? -12.016 -1.372 5.316 1 66.06 217 LEU B O 1
ATOM 3629 N N . ILE B 1 218 ? -12.852 0.653 4.805 1 68.56 218 ILE B N 1
ATOM 3630 C CA . ILE B 1 218 ? -12.641 1.035 6.199 1 68.56 218 ILE B CA 1
ATOM 3631 C C . ILE B 1 218 ? -13.953 0.914 6.969 1 68.56 218 ILE B C 1
ATOM 3633 O O . ILE B 1 218 ? -14.062 1.402 8.094 1 68.56 218 ILE B O 1
ATOM 3637 N N . GLY B 1 219 ? -14.984 0.16 6.363 1 66.06 219 GLY B N 1
ATOM 3638 C CA . GLY B 1 219 ? -16.156 -0.249 7.129 1 66.06 219 GLY B CA 1
ATOM 3639 C C . GLY B 1 219 ? -17.359 0.642 6.898 1 66.06 219 GLY B C 1
ATOM 3640 O O . GLY B 1 219 ? -18.359 0.531 7.605 1 66.06 219 GLY B O 1
ATOM 3641 N N . VAL B 1 220 ? -17.203 1.568 5.938 1 70.75 220 VAL B N 1
ATOM 3642 C CA . VAL B 1 220 ? -18.375 2.389 5.617 1 70.75 220 VAL B CA 1
ATOM 3643 C C . VAL B 1 220 ? -19.344 1.594 4.746 1 70.75 220 VAL B C 1
ATOM 3645 O O . VAL B 1 220 ? -19.016 1.263 3.6 1 70.75 220 VAL B O 1
ATOM 3648 N N . GLU B 1 221 ? -20.438 1.282 5.266 1 68.5 221 GLU B N 1
ATOM 3649 C CA . GLU B 1 221 ? -21.391 0.394 4.594 1 68.5 221 GLU B CA 1
ATOM 3650 C C . GLU B 1 221 ? -22.25 1.158 3.594 1 68.5 221 GLU B C 1
ATOM 3652 O O . GLU B 1 221 ? -22.703 0.592 2.598 1 68.5 221 GLU B O 1
ATOM 3657 N N . LYS B 1 222 ? -22.578 2.338 3.949 1 72.75 222 LYS B N 1
ATOM 3658 C CA . LYS B 1 222 ? -23.469 3.131 3.113 1 72.75 222 LYS B CA 1
ATOM 3659 C C . LYS B 1 222 ? -22.906 4.527 2.873 1 72.75 222 LYS B C 1
ATOM 3661 O O . LYS B 1 222 ? -22.469 5.195 3.811 1 72.75 222 LYS B O 1
ATOM 3666 N N . ILE B 1 223 ? -22.75 4.824 1.614 1 76 223 ILE B N 1
ATOM 3667 C CA . ILE B 1 223 ? -22.328 6.16 1.217 1 76 223 ILE B CA 1
ATOM 3668 C C . ILE B 1 223 ? -23.516 6.941 0.67 1 76 223 ILE B C 1
ATOM 3670 O O . ILE B 1 223 ? -24.344 6.395 -0.062 1 76 223 ILE B O 1
ATOM 3674 N N . GLU B 1 224 ? -23.688 7.996 1.352 1 73.94 224 GLU B N 1
ATOM 3675 C CA . GLU B 1 224 ? -24.766 8.875 0.895 1 73.94 224 GLU B CA 1
ATOM 3676 C C . GLU B 1 224 ? -24.219 9.984 -0.001 1 73.94 224 GLU B C 1
ATOM 3678 O O . GLU B 1 224 ? -23.125 10.484 0.215 1 73.94 224 GLU B O 1
ATOM 3683 N N . GLY B 1 225 ? -24.922 10.203 -1.219 1 60.72 225 GLY B N 1
ATOM 3684 C CA . GLY B 1 225 ? -24.562 11.258 -2.152 1 60.72 225 GLY B CA 1
ATOM 3685 C C . GLY B 1 225 ? -24.719 10.852 -3.604 1 60.72 225 GLY B C 1
ATOM 3686 O O . GLY B 1 225 ? -24.891 9.672 -3.908 1 60.72 225 GLY B O 1
ATOM 3687 N N . ASN B 1 226 ? -24.984 11.742 -4.469 1 54.12 226 ASN B N 1
ATOM 3688 C CA . ASN B 1 226 ? -25.203 11.477 -5.887 1 54.12 226 ASN B CA 1
ATOM 3689 C C . ASN B 1 226 ? -23.953 10.859 -6.531 1 54.12 226 ASN B C 1
ATOM 3691 O O . ASN B 1 226 ? -23.125 11.578 -7.098 1 54.12 226 ASN B O 1
ATOM 3695 N N . ILE B 1 227 ? -23.594 9.836 -5.859 1 50.88 227 ILE B N 1
ATOM 3696 C CA . ILE B 1 227 ? -22.359 9.297 -6.414 1 50.88 227 ILE B CA 1
ATOM 3697 C C . ILE B 1 227 ? -22.688 8.227 -7.461 1 50.88 227 ILE B C 1
ATOM 3699 O O . ILE B 1 227 ? -23.562 7.387 -7.242 1 50.88 227 ILE B O 1
#

Foldseek 3Di:
DEEEEEEAADQLVLADVPDRQQQWDFPHAGLLCLQVVQQPDPVHQAYEYEYAPVCQVVSCVRCVVVVVHNYHYDYADPDRVRRVVVVLVVCVPPDDQQYKYWYAYSQQSDFHNVLVVLQVVVCNVFFWEWEWAQDDDWDFDDDPNHTDDTDDSVPDIDTHGGIMGRSNLQNQLSVVDDPSVVDDDSVVSSVVSPGDYYYDYTDPLRDGPSYPVNCVVNPGPDMDDPD/DEEEEEEAADQLVLADVPDRQQQWDFPHAGLLCLQVVQQPDPVHQAYEYEYAPVCQVVVCVRCVVVVVHNYHYDYADPDPVRRVVVVLVVCVPPDDQQYKYWYAYSQQSDFHPVLVVLQVVVCNVFFWEWEWAQDDDWDFDDDPNHTDDTDDSVPDIDTHGGIMGRSNLQNQLSVVDDPSVVDDDSVVSSVVSPGDYYYDYTDPLRDGPSYPVNCVVNPGPDMDDPD

InterPro domains:
  IPR001228 2-C-methyl-D-erythritol 4-phosphate cytidylyltransferase [MF_00108] (1-222)
  IPR001228 2-C-methyl-D-erythritol 4-phosphate cytidylyltransferase [TIGR00453] (4-218)
  IPR018294 4-diphosphocytidyl-2C-methyl-D-erythritol synthase, conserved site [PS01295] (101-108)
  IPR029044 Nucleotide-diphospho-sugar transferases [G3DSA:3.90.550.10] (2-221)
  IPR029044 Nucleotide-diphospho-sugar transferases [SSF53448] (2-217)
  IPR034683 Cytidylyltransferase IspD/TarI [PF01128] (3-217)
  IPR034683 Cytidylyltransferase IspD/TarI [cd02516] (2-217)
  IPR050088 IspD/TarI cytidylyltransferase, baterial-type [PTHR32125] (2-217)

Secondary structure (DSSP, 8-state):
-EEEEEEE----TTT-SSS-GGG-EETTEEHHHHHHHTT-STT--EEEEEE-GGGHHHHHHHHGGGTTS-EEEEE--SSHHHHHHHHHHHHTTTS-TTSEEEEEETT-TT--HHHHHHHHHHHHHHSEEEEEEE--S-EEEEETTEEEE---GGGEEEEEEEEEEEHHHHHHHHHH---GGG-SSHHHHHHHTT---EEEE--TT-----SHHHHHHTT----BS--/-EEEEEEE----TTT-SSS-GGG-EETTEEHHHHHHHTT-STT--EEEEEE-GGGHHHHHHHHGGGTTS-EEEEE--SSHHHHHHHHHHHHTTTS-TTSEEEEEETT-TT--HHHHHHHHHHHHHHSEEEEEEE--S-EEEEETTEEEE---GGGEEEEEEEEEEEHHHHHHHHHH---GGG-SSHHHHHHHTT---EEEE--TT-----SHHHHHHTT----BS--